Protein AF-0000000076702424 (afdb_homodimer)

pLDDT: mean 82.74, std 15.13, range [22.27, 98.69]

Secondary structure (DSSP, 8-state):
-------TTPEE--HHHHHHHHHHHHHHHSSHHHHHHHHHHHEE--HHHHHHHHHHTT----GGG--HHHHGGGGT--GGGTTTTPEEEE--PPP--HHHHHHHHHHHHHHHHHH--GGG--SHHHHHHHHTHHHHHHHHTTTTSEEEEEEE----SS--S--EEEEEEETTEEEEEEEE----TT-HHHHHHHHHHHHHHHHHHHHHHHHTT-TT--EEEEEE-SSEEEEEEEE-SSSS-EEEEEEB--TTSPPB-EEEPPPPSTTTHHHHHHHHHHHHHHHHHHHHHHHHHHHHHHHHHHHHHHHHTTS--TTHHHHHHHHHHHHHHHHHHHHHHHHHHTT-THHHHHHHHHHHHHHHHHHHS-GGG-----GGGG--HHHHHH-/-------TTPEE--HHHHHHHHHHHHHHHSSHHHHHHHHHHHEE--HHHHHHHHHHTT----GGG--HHHHGGGGT--GGGTTTTPEEEE--PPP--HHHHHHHHHHHHHHHHHH--GGG--SHHHHHHHHTHHHHHHHHTTTTSEEEEEEE----SS--S--EEEEEEETTEEEEEEEE----TT-HHHHHHHHHHHHHHHHHHHHHHHHTT-TT--EEEEEE-SSEEEEEEEE-SSSS-EEEEEEB--TTSPPB-EEEPPPPSTTTHHHHHHHHHHHHHHHHHHHHHHHHHHHHHHHHHHHHHHHHTTS--TTHHHHHHHHHHHHHHHHHHHHHHHHHHTT-THHHHHHHHHHHHHHHHHHHS-GGG-----GGGG--HHHHHH-

Radius of gyration: 27.53 Å; Cα contacts (8 Å, |Δi|>4): 1427; chains: 2; bounding box: 56×78×70 Å

Foldseek 3Di:
DPPQPPLPDAAADADPRVVVQQVVLCVVLVHSLVSVLVCLSRHDYDVVRVQVVCVVVVHHHALLPPALCSQQVLQPHHVVCLCPPFAEDAFFFQAAAPVLLVVLVVLLVVLCVVLNDPVSHPAQVSLVSNCCSLCVSLQCLLFVQKDWDKDFDDCGPRRHFRKIKIFIDHLHATAEIEIEHADDPDDPSSVSSQVSSVSSVQSVSQSVCVVVPQQFHKHKYWYYHSFKIWIWIWTSNHVRIHIHTYWHDDPPDDTHGMQGADDDDDPCPVVNSVSSRRVSRSVSLSVLVNNLSSLVRVLVVQQVVCVVVVHRDPQNVLSVLLNVLSVQLSVLSRVLRVCVVVVHPCSNVSNVVSSVSNVVSLVSHDPVSHHHDDPCVPDDPVVVVPD/DPPQPPLPDAAADADPRVVVQQVVLCVVLVHSLVSVLVCLSRHDDDVVRVQVVQVVVQHHRALLQPALCSCQVLQPHHVVCLCPPFAEDAFFFQAAAPVLLVVLVVLLVVLCVVLNDPVSHPAQVSLVSNCCSLPPSLQCLLFVQKDWDKDFDDCGPVRHFRKIKIFIDHLHATAEIEIEHADDPDDSSSVSSQVSSVSSVQSVSQSNCVVVVQQFHKHKYWYYHSFKIWIWIWTSNHVRIHIHTYWHDDPPDDTHGMQGADDDDDPCPVVNSVSSRRVSRSVSLSVLVNNLSSLVRVLVVQQVVCVVVVHRDPQNVLSVLLNVLSVQLSVLSRVLRVCVVVVHPCSNVSNVVSSVSNVVSLVSHDPVSHHHDDPCVPDDPVVVVPD

Organism: Amanita muscaria (strain Koide BX008) (NCBI:txid946122)

Sequence (774 aa):
MTSKKRRRGTVKITGDKLIAALESAISSQGSAELAILHLFNSYDFHLADLQLLLQAKGLDISFSNIPYRDIAPRVGLDPLLKGNDMQAFDIHRARIPTALFKAIVEDLGIVMNQYGEPRDHKNEEARSRFLAPLFNRTVALFKLTIVNTPESMIYGRITTRGRIKYYFLVFGRLSILVIEVKYKLGDADERLDAIAQVIAECDACDHANDRAGFHSFPIYAVLCDGITFEFFSFNGKTAQPTFSRGVFRLPNAEPIETLAVGIYGSNTNAEFIFSLRPICETLFYFLLLAYRTGIEAYMERSVACGSRDNRPRESTPGWKEAHALACNALTLAVEAGAKAANRDEAANEKTEEALRCLQESLAAIPASHRRDIDLMRSWDEERVEFCMTSKKRRRGTVKITGDKLIAALESAISSQGSAELAILHLFNSYDFHLADLQLLLQAKGLDISFSNIPYRDIAPRVGLDPLLKGNDMQAFDIHRARIPTALFKAIVEDLGIVMNQYGEPRDHKNEEARSRFLAPLFNRTVALFKLTIVNTPESMIYGRITTRGRIKYYFLVFGRLSILVIEVKYKLGDADERLDAIAQVIAECDACDHANDRAGFHSFPIYAVLCDGITFEFFSFNGKTAQPTFSRGVFRLPNAEPIETLAVGIYGSNTNAEFIFSLRPICETLFYFLLLAYRTGIEAYMERSVACGSRDNRPRESTPGWKEAHALACNALTLAVEAGAKAANRDEAANEKTEEALRCLQESLAAIPASHRRDIDLMRSWDEERVEFC

Structure (mmCIF, N/CA/C/O backbone):
data_AF-0000000076702424-model_v1
#
loop_
_entity.id
_entity.type
_entity.pdbx_description
1 polymer 'Uncharacterized protein'
#
loop_
_atom_site.group_PDB
_atom_site.id
_atom_site.type_symbol
_atom_site.label_atom_id
_atom_site.label_alt_id
_atom_site.label_comp_id
_atom_site.label_asym_id
_atom_site.label_entity_id
_atom_site.label_seq_id
_atom_site.pdbx_PDB_ins_code
_atom_site.Cartn_x
_atom_site.Cartn_y
_atom_site.Cartn_z
_atom_site.occupancy
_atom_site.B_iso_or_equiv
_atom_site.auth_seq_id
_atom_site.auth_comp_id
_atom_site.auth_asym_id
_atom_site.auth_atom_id
_atom_site.pdbx_PDB_model_num
ATOM 1 N N . MET A 1 1 ? 4.023 -36.625 -27.828 1 22.27 1 MET A N 1
ATOM 2 C CA . MET A 1 1 ? 5.09 -35.625 -27.812 1 22.27 1 MET A CA 1
ATOM 3 C C . MET A 1 1 ? 4.688 -34.406 -28.609 1 22.27 1 MET A C 1
ATOM 5 O O . MET A 1 1 ? 5.211 -34.156 -29.703 1 22.27 1 MET A O 1
ATOM 9 N N . THR A 1 2 ? 3.404 -34.125 -28.656 1 28.39 2 THR A N 1
ATOM 10 C CA . THR A 1 2 ? 2.805 -33.125 -29.547 1 28.39 2 THR A CA 1
ATOM 11 C C . THR A 1 2 ? 3.453 -31.766 -29.344 1 28.39 2 THR A C 1
ATOM 13 O O . THR A 1 2 ? 3.525 -31.266 -28.234 1 28.39 2 THR A O 1
ATOM 16 N N . SER A 1 3 ? 4.477 -31.469 -30.062 1 32.19 3 SER A N 1
ATOM 17 C CA . SER A 1 3 ? 5.414 -30.359 -30.172 1 32.19 3 SER A CA 1
ATOM 18 C C . SER A 1 3 ? 4.715 -29.031 -29.938 1 32.19 3 SER A C 1
ATOM 20 O O . SER A 1 3 ? 3.639 -28.781 -30.469 1 32.19 3 SER A O 1
ATOM 22 N N . LYS A 1 4 ? 4.66 -28.594 -28.719 1 43.44 4 LYS A N 1
ATOM 23 C CA . LYS A 1 4 ? 4.223 -27.219 -28.484 1 43.44 4 LYS A CA 1
ATOM 24 C C . LYS A 1 4 ? 4.473 -26.344 -29.703 1 43.44 4 LYS A C 1
ATOM 26 O O . LYS A 1 4 ? 5.59 -26.312 -30.234 1 43.44 4 LYS A O 1
ATOM 31 N N . LYS A 1 5 ? 3.576 -26.141 -30.531 1 40.75 5 LYS A N 1
ATOM 32 C CA . LYS A 1 5 ? 3.748 -25.297 -31.703 1 40.75 5 LYS A CA 1
ATOM 33 C C . LYS A 1 5 ? 4.605 -24.078 -31.375 1 40.75 5 LYS A C 1
ATOM 35 O O . LYS A 1 5 ? 4.234 -23.266 -30.516 1 40.75 5 LYS A O 1
ATOM 40 N N . ARG A 1 6 ? 5.852 -24.141 -31.297 1 44.31 6 ARG A N 1
ATOM 41 C CA . ARG A 1 6 ? 6.844 -23.078 -31.344 1 44.31 6 ARG A CA 1
ATOM 42 C C . ARG A 1 6 ? 6.27 -21.828 -32 1 44.31 6 ARG A C 1
ATOM 44 O O . ARG A 1 6 ? 5.82 -21.875 -33.156 1 44.31 6 ARG A O 1
ATOM 51 N N . ARG A 1 7 ? 5.746 -21.047 -31.281 1 44.44 7 ARG A N 1
ATOM 52 C CA . ARG A 1 7 ? 5.613 -19.734 -31.906 1 44.44 7 ARG A CA 1
ATOM 53 C C . ARG A 1 7 ? 6.848 -19.391 -32.75 1 44.44 7 ARG A C 1
ATOM 55 O O . ARG A 1 7 ? 7.598 -18.484 -32.406 1 44.44 7 ARG A O 1
ATOM 62 N N . ARG A 1 8 ? 7.668 -20.297 -33.188 1 44.5 8 ARG A N 1
ATOM 63 C CA . ARG A 1 8 ? 8.922 -20.516 -33.875 1 44.5 8 ARG A CA 1
ATOM 64 C C . ARG A 1 8 ? 8.891 -19.891 -35.281 1 44.5 8 ARG A C 1
ATOM 66 O O . ARG A 1 8 ? 9.898 -19.891 -35.969 1 44.5 8 ARG A O 1
ATOM 73 N N . GLY A 1 9 ? 8.242 -18.844 -35.312 1 49.28 9 GLY A N 1
ATOM 74 C CA . GLY A 1 9 ? 8.328 -18.234 -36.625 1 49.28 9 GLY A CA 1
ATOM 75 C C . GLY A 1 9 ? 7.926 -16.766 -36.625 1 49.28 9 GLY A C 1
ATOM 76 O O . GLY A 1 9 ? 7.625 -16.188 -37.656 1 49.28 9 GLY A O 1
ATOM 77 N N . THR A 1 10 ? 7.871 -16.375 -35.344 1 59.66 10 THR A N 1
ATOM 78 C CA . THR A 1 10 ? 7.426 -14.992 -35.375 1 59.66 10 THR A CA 1
ATOM 79 C C . THR A 1 10 ? 8.594 -14.062 -35.688 1 59.66 10 THR A C 1
ATOM 81 O O . THR A 1 10 ? 9.719 -14.289 -35.25 1 59.66 10 THR A O 1
ATOM 84 N N . VAL A 1 11 ? 8.445 -13.281 -36.719 1 69 11 VAL A N 1
ATOM 85 C CA . VAL A 1 11 ? 9.406 -12.273 -37.125 1 69 11 VAL A CA 1
ATOM 86 C C . VAL A 1 11 ? 9.578 -11.227 -36.031 1 69 11 VAL A C 1
ATOM 88 O O . VAL A 1 11 ? 8.594 -10.734 -35.469 1 69 11 VAL A O 1
ATOM 91 N N . LYS A 1 12 ? 10.812 -11.102 -35.594 1 75.25 12 LYS A N 1
ATOM 92 C CA . LYS A 1 12 ? 11.125 -10.047 -34.625 1 75.25 12 LYS A CA 1
ATOM 93 C C . LYS A 1 12 ? 10.844 -8.664 -35.219 1 75.25 12 LYS A C 1
ATOM 95 O O . LYS A 1 12 ? 11.242 -8.375 -36.344 1 75.25 12 LYS A O 1
ATOM 100 N N . ILE A 1 13 ? 10.055 -7.836 -34.562 1 74.69 13 ILE A N 1
ATOM 101 C CA . ILE A 1 13 ? 9.789 -6.473 -35 1 74.69 13 ILE A CA 1
ATOM 102 C C . ILE A 1 13 ? 10.078 -5.492 -33.875 1 74.69 13 ILE A C 1
ATOM 104 O O . ILE A 1 13 ? 9.906 -5.824 -32.688 1 74.69 13 ILE A O 1
ATOM 108 N N . THR A 1 14 ? 10.766 -4.441 -34.094 1 74.94 14 THR A N 1
ATOM 109 C CA . THR A 1 14 ? 11.062 -3.393 -33.125 1 74.94 14 THR A CA 1
ATOM 110 C C . THR A 1 14 ? 10.789 -2.014 -33.719 1 74.94 14 THR A C 1
ATOM 112 O O . THR A 1 14 ? 10.547 -1.887 -34.938 1 74.94 14 THR A O 1
ATOM 115 N N . GLY A 1 15 ? 10.75 -1.035 -32.844 1 67.81 15 GLY A N 1
ATOM 116 C CA . GLY A 1 15 ? 10.664 0.352 -33.25 1 67.81 15 GLY A CA 1
ATOM 117 C C . GLY A 1 15 ? 9.438 0.639 -34.125 1 67.81 15 GLY A C 1
ATOM 118 O O . GLY A 1 15 ? 8.312 0.303 -33.719 1 67.81 15 GLY A O 1
ATOM 119 N N . ASP A 1 16 ? 9.758 1.252 -35.25 1 67.62 16 ASP A N 1
ATOM 120 C CA . ASP A 1 16 ? 8.711 1.729 -36.156 1 67.62 16 ASP A CA 1
ATOM 121 C C . ASP A 1 16 ? 7.914 0.563 -36.75 1 67.62 16 ASP A C 1
ATOM 123 O O . ASP A 1 16 ? 6.707 0.675 -36.969 1 67.62 16 ASP A O 1
ATOM 127 N N . LYS A 1 17 ? 8.57 -0.491 -36.938 1 76.19 17 LYS A N 1
ATOM 128 C CA . LYS A 1 17 ? 7.887 -1.665 -37.469 1 76.19 17 LYS A CA 1
ATOM 129 C C . LYS A 1 17 ? 6.863 -2.199 -36.5 1 76.19 17 LYS A C 1
ATOM 131 O O . LYS A 1 17 ? 5.789 -2.662 -36.875 1 76.19 17 LYS A O 1
ATOM 136 N N . LEU A 1 18 ? 7.215 -2.135 -35.312 1 77.19 18 LEU A N 1
ATOM 137 C CA . LEU A 1 18 ? 6.312 -2.588 -34.25 1 77.19 18 LEU A CA 1
ATOM 138 C C . LEU A 1 18 ? 5.078 -1.697 -34.156 1 77.19 18 LEU A C 1
ATOM 140 O O . LEU A 1 18 ? 3.957 -2.193 -34.031 1 77.19 18 LEU A O 1
ATOM 144 N N . ILE A 1 19 ? 5.352 -0.45 -34.344 1 72.25 19 ILE A N 1
ATOM 145 C CA . ILE A 1 19 ? 4.242 0.494 -34.312 1 72.25 19 ILE A CA 1
ATOM 146 C C . ILE A 1 19 ? 3.336 0.25 -35.531 1 72.25 19 ILE A C 1
ATOM 148 O O . ILE A 1 19 ? 2.109 0.253 -35.406 1 72.25 19 ILE A O 1
ATOM 152 N N . ALA A 1 20 ? 4.004 0.088 -36.594 1 74.94 20 ALA A N 1
ATOM 153 C CA . ALA A 1 20 ? 3.242 -0.184 -37.812 1 74.94 20 ALA A CA 1
ATOM 154 C C . ALA A 1 20 ? 2.424 -1.465 -37.688 1 74.94 20 ALA A C 1
ATOM 156 O O . ALA A 1 20 ? 1.265 -1.517 -38.094 1 74.94 20 ALA A O 1
ATOM 157 N N . ALA A 1 21 ? 3.059 -2.418 -37.125 1 76.12 21 ALA A N 1
ATOM 158 C CA . ALA A 1 21 ? 2.363 -3.684 -36.906 1 76.12 21 ALA A CA 1
ATOM 159 C C . ALA A 1 21 ? 1.187 -3.51 -35.938 1 76.12 21 ALA A C 1
ATOM 161 O O . ALA A 1 21 ? 0.118 -4.09 -36.156 1 76.12 21 ALA A O 1
ATOM 162 N N . LEU A 1 22 ? 1.436 -2.768 -35.031 1 73.75 22 LEU A N 1
ATOM 163 C CA . LEU A 1 22 ? 0.371 -2.506 -34.062 1 73.75 22 LEU A CA 1
ATOM 164 C C . LEU A 1 22 ? -0.79 -1.77 -34.719 1 73.75 22 LEU A C 1
ATOM 166 O O . LEU A 1 22 ? -1.952 -2.133 -34.531 1 73.75 22 LEU A O 1
ATOM 170 N N . GLU A 1 23 ? -0.415 -0.704 -35.375 1 69.38 23 GLU A N 1
ATOM 171 C CA . GLU A 1 23 ? -1.442 0.073 -36.062 1 69.38 23 GLU A CA 1
ATOM 172 C C . GLU A 1 23 ? -2.244 -0.801 -37.031 1 69.38 23 GLU A C 1
ATOM 174 O O . GLU A 1 23 ? -3.471 -0.696 -37.094 1 69.38 23 GLU A O 1
ATOM 179 N N . SER A 1 24 ? -1.52 -1.571 -37.688 1 71.81 24 SER A N 1
ATOM 180 C CA . SER A 1 24 ? -2.184 -2.502 -38.594 1 71.81 24 SER A CA 1
ATOM 181 C C . SER A 1 24 ? -3.09 -3.465 -37.812 1 71.81 24 SER A C 1
ATOM 183 O O . SER A 1 24 ? -4.211 -3.744 -38.25 1 71.81 24 SER A O 1
ATOM 185 N N . ALA A 1 25 ? -2.576 -3.945 -36.75 1 70.25 25 ALA A N 1
ATOM 186 C CA . ALA A 1 25 ? -3.322 -4.91 -35.938 1 70.25 25 ALA A CA 1
ATOM 187 C C . ALA A 1 25 ? -4.562 -4.266 -35.312 1 70.25 25 ALA A C 1
ATOM 189 O O . ALA A 1 25 ? -5.613 -4.898 -35.219 1 70.25 25 ALA A O 1
ATOM 190 N N . ILE A 1 26 ? -4.367 -3.086 -34.938 1 65.5 26 ILE A N 1
ATOM 191 C CA . ILE A 1 26 ? -5.496 -2.371 -34.344 1 65.5 26 ILE A CA 1
ATOM 192 C C . ILE A 1 26 ? -6.617 -2.24 -35.375 1 65.5 26 ILE A C 1
ATOM 194 O O . ILE A 1 26 ? -7.789 -2.426 -35.031 1 65.5 26 ILE A O 1
ATOM 198 N N . SER A 1 27 ? -6.277 -1.868 -36.531 1 64.62 27 SER A N 1
ATOM 199 C CA . SER A 1 27 ? -7.25 -1.716 -37.594 1 64.62 27 SER A CA 1
ATOM 200 C C . SER A 1 27 ? -7.973 -3.029 -37.875 1 64.62 27 SER A C 1
ATOM 202 O O . SER A 1 27 ? -9.156 -3.031 -38.219 1 64.62 27 SER A O 1
ATOM 204 N N . SER A 1 28 ? -7.285 -4.059 -37.625 1 63.22 28 SER A N 1
ATOM 205 C CA . SER A 1 28 ? -7.855 -5.359 -37.969 1 63.22 28 SER A CA 1
ATOM 206 C C . SER A 1 28 ? -8.594 -5.965 -36.781 1 63.22 28 SER A C 1
ATOM 208 O O . SER A 1 28 ? -9.57 -6.695 -36.969 1 63.22 28 SER A O 1
ATOM 210 N N . GLN A 1 29 ? -8.07 -5.75 -35.625 1 62.06 29 GLN A N 1
ATOM 211 C CA . GLN A 1 29 ? -8.578 -6.48 -34.469 1 62.06 29 GLN A CA 1
ATOM 212 C C . GLN A 1 29 ? -9.609 -5.656 -33.688 1 62.06 29 GLN A C 1
ATOM 214 O O . GLN A 1 29 ? -10.32 -6.184 -32.844 1 62.06 29 GLN A O 1
ATOM 219 N N . GLY A 1 30 ? -9.82 -4.434 -34.094 1 54.75 30 GLY A N 1
ATOM 220 C CA . GLY A 1 30 ? -10.859 -3.594 -33.531 1 54.75 30 GLY A CA 1
ATOM 221 C C . GLY A 1 30 ? -10.438 -2.912 -32.25 1 54.75 30 GLY A C 1
ATOM 222 O O . GLY A 1 30 ? -11.086 -1.956 -31.812 1 54.75 30 GLY A O 1
ATOM 223 N N . SER A 1 31 ? -9.617 -3.627 -31.484 1 60.53 31 SER A N 1
ATOM 224 C CA . SER A 1 31 ? -9.148 -2.936 -30.281 1 60.53 31 SER A CA 1
ATOM 225 C C . SER A 1 31 ? -7.637 -3.053 -30.125 1 60.53 31 SER A C 1
ATOM 227 O O . SER A 1 31 ? -7.031 -4.012 -30.609 1 60.53 31 SER A O 1
ATOM 229 N N . ALA A 1 32 ? -7.047 -2.008 -29.516 1 63.25 32 ALA A N 1
ATOM 230 C CA . ALA A 1 32 ? -5.602 -1.966 -29.312 1 63.25 32 ALA A CA 1
ATOM 231 C C . ALA A 1 32 ? -5.133 -3.152 -28.484 1 63.25 32 ALA A C 1
ATOM 233 O O . ALA A 1 32 ? -4.074 -3.73 -28.75 1 63.25 32 ALA A O 1
ATOM 234 N N . GLU A 1 33 ? -5.957 -3.529 -27.656 1 64.75 33 GLU A N 1
ATOM 235 C CA . GLU A 1 33 ? -5.605 -4.613 -26.75 1 64.75 33 GLU A CA 1
ATOM 236 C C . GLU A 1 33 ? -5.547 -5.953 -27.484 1 64.75 33 GLU A C 1
ATOM 238 O O . GLU A 1 33 ? -4.586 -6.707 -27.328 1 64.75 33 GLU A O 1
ATOM 243 N N . LEU A 1 34 ? -6.488 -6.145 -28.281 1 66.31 34 LEU A N 1
ATOM 244 C CA . LEU A 1 34 ? -6.52 -7.367 -29.078 1 66.31 34 LEU A CA 1
ATOM 245 C C . LEU A 1 34 ? -5.398 -7.375 -30.109 1 66.31 34 LEU A C 1
ATOM 247 O O . LEU A 1 34 ? -4.812 -8.422 -30.391 1 66.31 34 LEU A O 1
ATOM 251 N N . ALA A 1 35 ? -5.18 -6.191 -30.5 1 68.12 35 ALA A N 1
ATOM 252 C CA . ALA A 1 35 ? -4.086 -6.07 -31.469 1 68.12 35 ALA A CA 1
ATOM 253 C C . ALA A 1 35 ? -2.758 -6.484 -30.844 1 68.12 35 ALA A C 1
ATOM 255 O O . ALA A 1 35 ? -1.963 -7.188 -31.469 1 68.12 35 ALA A O 1
ATOM 256 N N . ILE A 1 36 ? -2.639 -6.125 -29.625 1 69.81 36 ILE A N 1
ATOM 257 C CA . ILE A 1 36 ? -1.396 -6.449 -28.938 1 69.81 36 ILE A CA 1
ATOM 258 C C . ILE A 1 36 ? -1.302 -7.957 -28.719 1 69.81 36 ILE A C 1
ATOM 260 O O . ILE A 1 36 ? -0.248 -8.555 -28.938 1 69.81 36 ILE A O 1
ATOM 264 N N . LEU A 1 37 ? -2.334 -8.531 -28.406 1 69.56 37 LEU A N 1
ATOM 265 C CA . LEU A 1 37 ? -2.363 -9.969 -28.203 1 69.56 37 LEU A CA 1
ATOM 266 C C . LEU A 1 37 ? -2.102 -10.719 -29.516 1 69.56 37 LEU A C 1
ATOM 268 O O . LEU A 1 37 ? -1.396 -11.727 -29.516 1 69.56 37 LEU A O 1
ATOM 272 N N . HIS A 1 38 ? -2.662 -10.148 -30.5 1 70.12 38 HIS A N 1
ATOM 273 C CA . HIS A 1 38 ? -2.412 -10.703 -31.828 1 70.12 38 HIS A CA 1
ATOM 274 C C . HIS A 1 38 ? -0.938 -10.594 -32.219 1 70.12 38 HIS A C 1
ATOM 276 O O . HIS A 1 38 ? -0.364 -11.531 -32.781 1 70.12 38 HIS A O 1
ATOM 282 N N . LEU A 1 39 ? -0.424 -9.508 -31.859 1 72.56 39 LEU A N 1
ATOM 283 C CA . LEU A 1 39 ? 0.982 -9.281 -32.188 1 72.56 39 LEU A CA 1
ATOM 284 C C . LEU A 1 39 ? 1.87 -10.281 -31.453 1 72.56 39 LEU A C 1
ATOM 286 O O . LEU A 1 39 ? 2.875 -10.742 -32 1 72.56 39 LEU A O 1
ATOM 290 N N . PHE A 1 40 ? 1.411 -10.625 -30.312 1 68.75 40 PHE A N 1
ATOM 291 C CA . PHE A 1 40 ? 2.189 -11.602 -29.547 1 68.75 40 PHE A CA 1
ATOM 292 C C . PHE A 1 40 ? 2.262 -12.93 -30.297 1 68.75 40 PHE A C 1
ATOM 294 O O . PHE A 1 40 ? 3.271 -13.633 -30.219 1 68.75 40 PHE A O 1
ATOM 301 N N . ASN A 1 41 ? 1.266 -13.172 -30.969 1 67.75 41 ASN A N 1
ATOM 302 C CA . ASN A 1 41 ? 1.188 -14.445 -31.672 1 67.75 41 ASN A CA 1
ATOM 303 C C . ASN A 1 41 ? 1.916 -14.398 -33 1 67.75 41 ASN A C 1
ATOM 305 O O . ASN A 1 41 ? 2.32 -15.43 -33.531 1 67.75 41 ASN A O 1
ATOM 309 N N . SER A 1 42 ? 2.033 -13.156 -33.469 1 70.62 42 SER A N 1
ATOM 310 C CA . SER A 1 42 ? 2.529 -13.023 -34.844 1 70.62 42 SER A CA 1
ATOM 311 C C . SER A 1 42 ? 3.994 -12.594 -34.844 1 70.62 42 SER A C 1
ATOM 313 O O . SER A 1 42 ? 4.711 -12.867 -35.812 1 70.62 42 SER A O 1
ATOM 315 N N . TYR A 1 43 ? 4.297 -11.812 -33.812 1 69.62 43 TYR A N 1
ATOM 316 C CA . TYR A 1 43 ? 5.625 -11.203 -33.812 1 69.62 43 TYR A CA 1
ATOM 317 C C . TYR A 1 43 ? 6.348 -11.445 -32.5 1 69.62 43 TYR A C 1
ATOM 319 O O . TYR A 1 43 ? 5.715 -11.734 -31.484 1 69.62 43 TYR A O 1
ATOM 327 N N . ASP A 1 44 ? 7.602 -11.336 -32.719 1 67.81 44 ASP A N 1
ATOM 328 C CA . ASP A 1 4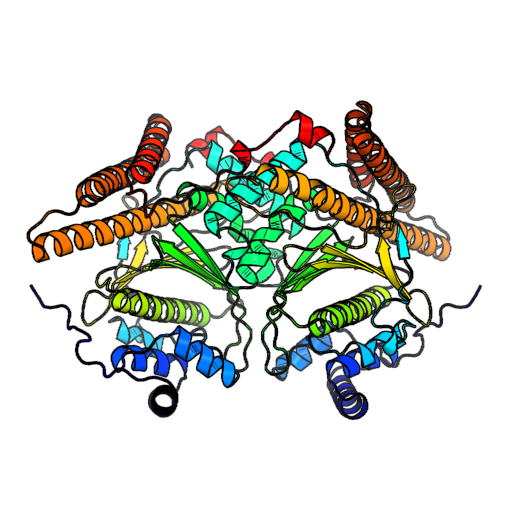4 ? 8.469 -11.352 -31.531 1 67.81 44 ASP A CA 1
ATOM 329 C C . ASP A 1 44 ? 8.883 -9.93 -31.141 1 67.81 44 ASP A C 1
ATOM 331 O O . ASP A 1 44 ? 9.539 -9.234 -31.922 1 67.81 44 ASP A O 1
ATOM 335 N N . PHE A 1 45 ? 8.227 -9.398 -30.125 1 64.5 45 PHE A N 1
ATOM 336 C CA . PHE A 1 45 ? 8.594 -8.078 -29.625 1 64.5 45 PHE A CA 1
ATOM 337 C C . PHE A 1 45 ? 8.508 -8.031 -28.109 1 64.5 45 PHE A C 1
ATOM 339 O O . PHE A 1 45 ? 7.883 -8.891 -27.484 1 64.5 45 PHE A O 1
ATOM 346 N N . HIS A 1 46 ? 9.242 -7.125 -27.469 1 62.19 46 HIS A N 1
ATOM 347 C CA . HIS A 1 46 ? 9.188 -6.902 -26.031 1 62.19 46 HIS A CA 1
ATOM 348 C C . HIS A 1 46 ? 8.031 -5.977 -25.656 1 62.19 46 HIS A C 1
ATOM 350 O O . HIS A 1 46 ? 7.918 -4.875 -26.203 1 62.19 46 HIS A O 1
ATOM 356 N N . LEU A 1 47 ? 7.172 -6.543 -24.766 1 64.56 47 LEU A N 1
ATOM 357 C CA . LEU A 1 47 ? 6.023 -5.754 -24.328 1 64.56 47 LEU A CA 1
ATOM 358 C C . LEU A 1 47 ? 6.465 -4.398 -23.781 1 64.56 47 LEU A C 1
ATOM 360 O O . LEU A 1 47 ? 5.797 -3.389 -24.016 1 64.56 47 LEU A O 1
ATOM 364 N N . ALA A 1 48 ? 7.551 -4.453 -23.062 1 61.06 48 ALA A N 1
ATOM 365 C CA . ALA A 1 48 ? 8.07 -3.205 -22.516 1 61.06 48 ALA A CA 1
ATOM 366 C C . ALA A 1 48 ? 8.344 -2.191 -23.625 1 61.06 48 ALA A C 1
ATOM 368 O O . ALA A 1 48 ? 8.086 -0.997 -23.469 1 61.06 48 ALA A O 1
ATOM 369 N N . ASP A 1 49 ? 8.828 -2.721 -24.75 1 62.97 49 ASP A N 1
ATOM 370 C CA . ASP A 1 49 ? 9.094 -1.852 -25.891 1 62.97 49 ASP A CA 1
ATOM 371 C C . ASP A 1 49 ? 7.805 -1.237 -26.422 1 62.97 49 ASP A C 1
ATOM 373 O O . ASP A 1 49 ? 7.762 -0.049 -26.75 1 62.97 49 ASP A O 1
ATOM 377 N N . LEU A 1 50 ? 6.922 -2.104 -26.438 1 65.31 50 LEU A N 1
ATOM 378 C CA . LEU A 1 50 ? 5.633 -1.61 -26.906 1 65.31 50 LEU A CA 1
ATOM 379 C C . LEU A 1 50 ? 5.059 -0.58 -25.938 1 65.31 50 LEU A C 1
ATOM 381 O O . LEU A 1 50 ? 4.539 0.453 -26.359 1 65.31 50 LEU A O 1
ATOM 385 N N . GLN A 1 51 ? 5.105 -0.929 -24.703 1 63.44 51 GLN A N 1
ATOM 386 C CA . GLN A 1 51 ? 4.605 -0.006 -23.688 1 63.44 51 GLN A CA 1
ATOM 387 C C . GLN A 1 51 ? 5.289 1.354 -23.797 1 63.44 51 GLN A C 1
ATOM 389 O O . GLN A 1 51 ? 4.633 2.393 -23.719 1 63.44 51 GLN A O 1
ATOM 394 N N . LEU A 1 52 ? 6.523 1.254 -23.938 1 59.56 52 LEU A N 1
ATOM 395 C CA . LEU A 1 52 ? 7.293 2.484 -24.094 1 59.56 52 LEU A CA 1
ATOM 396 C C . LEU A 1 52 ? 6.855 3.248 -25.344 1 59.56 52 LEU A C 1
ATOM 398 O O . LEU A 1 52 ? 6.719 4.473 -25.297 1 59.56 52 LEU A O 1
ATOM 402 N N . LEU A 1 53 ? 6.711 2.539 -26.375 1 60.66 53 LEU A N 1
ATOM 403 C CA . LEU A 1 53 ? 6.312 3.152 -27.641 1 60.66 53 LEU A CA 1
ATOM 404 C C . LEU A 1 53 ? 4.918 3.764 -27.531 1 60.66 53 LEU A C 1
ATOM 406 O O . LEU A 1 53 ? 4.668 4.852 -28.047 1 60.66 53 LEU A O 1
ATOM 410 N N . LEU A 1 54 ? 4.164 3.014 -26.875 1 62.19 54 LEU A N 1
ATOM 411 C CA . LEU A 1 54 ? 2.799 3.496 -26.703 1 62.19 54 LEU A CA 1
ATOM 412 C C . LEU A 1 54 ? 2.76 4.68 -25.734 1 62.19 54 LEU A C 1
ATOM 414 O O . LEU A 1 54 ? 2.021 5.641 -25.953 1 62.19 54 LEU A O 1
ATOM 418 N N . GLN A 1 55 ? 3.529 4.469 -24.75 1 57.38 55 GLN A N 1
ATOM 419 C CA . GLN A 1 55 ? 3.641 5.574 -23.797 1 57.38 55 GLN A CA 1
ATOM 420 C C . GLN A 1 55 ? 4.117 6.844 -24.484 1 57.38 55 GLN A C 1
ATOM 422 O O . GLN A 1 55 ? 3.631 7.938 -24.203 1 57.38 55 GLN A O 1
ATOM 427 N N . ALA A 1 56 ? 5.043 6.668 -25.344 1 54.59 56 ALA A N 1
ATOM 428 C CA . ALA A 1 56 ? 5.57 7.793 -26.109 1 54.59 56 ALA A CA 1
ATOM 429 C C . ALA A 1 56 ? 4.469 8.461 -26.938 1 54.59 56 ALA A C 1
ATOM 431 O O . ALA A 1 56 ? 4.531 9.664 -27.203 1 54.59 56 ALA A O 1
ATOM 432 N N . LYS A 1 57 ? 3.527 7.648 -27.234 1 49.66 57 LYS A N 1
ATOM 433 C CA . LYS A 1 57 ? 2.414 8.18 -28.016 1 49.66 57 LYS A CA 1
ATOM 434 C C . LYS A 1 57 ? 1.229 8.531 -27.109 1 49.66 57 LYS A C 1
ATOM 436 O O . LYS A 1 57 ? 0.123 8.766 -27.609 1 49.66 57 LYS A O 1
ATOM 441 N N . GLY A 1 58 ? 1.551 8.391 -25.906 1 47.31 58 GLY A N 1
ATOM 442 C CA . GLY A 1 58 ? 0.521 8.727 -24.922 1 47.31 58 GLY A CA 1
ATOM 443 C C . GLY A 1 58 ? -0.501 7.625 -24.734 1 47.31 58 GLY A C 1
ATOM 444 O O . GLY A 1 58 ? -1.623 7.879 -24.297 1 47.31 58 GLY A O 1
ATOM 445 N N . LEU A 1 59 ? -0.084 6.465 -25.312 1 49.94 59 LEU A N 1
ATOM 446 C CA . LEU A 1 59 ? -0.996 5.332 -25.203 1 49.94 59 LEU A CA 1
ATOM 447 C C . LEU A 1 59 ? -0.528 4.355 -24.125 1 49.94 59 LEU A C 1
ATOM 449 O O . LEU A 1 59 ? 0.668 4.266 -23.844 1 49.94 59 LEU A O 1
ATOM 453 N N . ASP A 1 60 ? -1.352 3.922 -23.266 1 51.25 60 ASP A N 1
ATOM 454 C CA . ASP A 1 60 ? -1.018 2.881 -22.297 1 51.25 60 ASP A CA 1
ATOM 455 C C . ASP A 1 60 ? -1.771 1.587 -22.594 1 51.25 60 ASP A C 1
ATOM 457 O O . ASP A 1 60 ? -2.867 1.618 -23.156 1 51.25 60 ASP A O 1
ATOM 461 N N . ILE A 1 61 ? -0.984 0.515 -22.516 1 56.12 61 ILE A N 1
ATOM 462 C CA . ILE A 1 61 ? -1.593 -0.783 -22.781 1 56.12 61 ILE A CA 1
ATOM 463 C C . ILE A 1 61 ? -2.365 -1.256 -21.547 1 56.12 61 ILE A C 1
ATOM 465 O O . ILE A 1 61 ? -1.795 -1.389 -20.469 1 56.12 61 ILE A O 1
ATOM 469 N N . SER A 1 62 ? -3.701 -1.025 -21.547 1 58.69 62 SER A N 1
ATOM 470 C CA . SER A 1 62 ? -4.535 -1.685 -20.547 1 58.69 62 SER A CA 1
ATOM 471 C C . SER A 1 62 ? -5.531 -2.637 -21.188 1 58.69 62 SER A C 1
ATOM 473 O O . SER A 1 62 ? -6.195 -2.275 -22.172 1 58.69 62 SER A O 1
ATOM 475 N N . PHE A 1 63 ? -5.504 -3.881 -20.703 1 61.12 63 PHE A N 1
ATOM 476 C CA . PHE A 1 63 ? -6.398 -4.863 -21.312 1 61.12 63 PHE A CA 1
ATOM 477 C C . PHE A 1 63 ? -7.77 -4.824 -20.641 1 61.12 63 PHE A C 1
ATOM 479 O O . PHE A 1 63 ? -8.508 -5.812 -20.672 1 61.12 63 PHE A O 1
ATOM 486 N N . SER A 1 64 ? -7.984 -3.689 -19.984 1 64.06 64 SER A N 1
ATOM 487 C CA . SER A 1 64 ? -9.211 -3.627 -19.203 1 64.06 64 SER A CA 1
ATOM 488 C C . SER A 1 64 ? -10.438 -3.496 -20.109 1 64.06 64 SER A C 1
ATOM 490 O O . SER A 1 64 ? -11.562 -3.746 -19.672 1 64.06 64 SER A O 1
ATOM 492 N N . ASN A 1 65 ? -10.219 -3.275 -21.359 1 66.31 65 ASN A N 1
ATOM 493 C CA . ASN A 1 65 ? -11.375 -3.016 -22.203 1 66.31 65 ASN A CA 1
ATOM 494 C C . ASN A 1 65 ? -11.617 -4.152 -23.203 1 66.31 65 ASN A C 1
ATOM 496 O O . ASN A 1 65 ? -12.398 -4.008 -24.141 1 66.31 65 ASN A O 1
ATOM 500 N N . ILE A 1 66 ? -11.07 -5.219 -22.953 1 73.69 66 ILE A N 1
ATOM 501 C CA . ILE A 1 66 ? -11.281 -6.352 -23.844 1 73.69 66 ILE A CA 1
ATOM 502 C C . ILE A 1 66 ? -12.578 -7.07 -23.469 1 73.69 66 ILE A C 1
ATOM 504 O O . ILE A 1 66 ? -12.742 -7.504 -22.328 1 73.69 66 ILE A O 1
ATOM 508 N N . PRO A 1 67 ? -13.414 -7.098 -24.438 1 77.81 67 PRO A N 1
ATOM 509 C CA . PRO A 1 67 ? -14.648 -7.84 -24.125 1 77.81 67 PRO A CA 1
ATOM 510 C C . PRO A 1 67 ? -14.414 -9.344 -24.031 1 77.81 67 PRO A C 1
ATOM 512 O O . PRO A 1 67 ? -13.586 -9.898 -24.75 1 77.81 67 PRO A O 1
ATOM 515 N N . TYR A 1 68 ? -15.234 -9.953 -23.281 1 86.12 68 TYR A N 1
ATOM 516 C CA . TYR A 1 68 ? -15.125 -11.391 -23.078 1 86.12 68 TYR A CA 1
ATOM 517 C C . TYR A 1 68 ? -15.359 -12.141 -24.375 1 86.12 68 TYR A C 1
ATOM 519 O O . TYR A 1 68 ? -14.664 -13.117 -24.672 1 86.12 68 TYR A O 1
ATOM 527 N N . ARG A 1 69 ? -16.219 -11.68 -25.219 1 85.38 69 ARG A N 1
ATOM 528 C CA . ARG A 1 69 ? -16.578 -12.344 -26.469 1 85.38 69 ARG A CA 1
ATOM 529 C C . ARG A 1 69 ? -15.375 -12.438 -27.406 1 85.38 69 ARG A C 1
ATOM 531 O O . ARG A 1 69 ? -15.266 -13.383 -28.188 1 85.38 69 ARG A O 1
ATOM 538 N N . ASP A 1 70 ? -14.461 -11.555 -27.266 1 82.12 70 ASP A N 1
ATOM 539 C CA . ASP A 1 70 ? -13.344 -11.477 -28.203 1 82.12 70 ASP A CA 1
ATOM 540 C C . ASP A 1 70 ? -12.164 -12.32 -27.734 1 82.12 70 ASP A C 1
ATOM 542 O O . ASP A 1 70 ? -11.359 -12.781 -28.547 1 82.12 70 ASP A O 1
ATOM 546 N N . ILE A 1 71 ? -12.148 -12.539 -26.422 1 87.38 71 ILE A N 1
ATOM 547 C CA . ILE A 1 71 ? -10.938 -13.172 -25.922 1 87.38 71 ILE A CA 1
ATOM 548 C C . ILE A 1 71 ? -11.227 -14.625 -25.562 1 87.38 71 ILE A C 1
ATOM 550 O O . ILE A 1 71 ? -10.328 -15.461 -25.531 1 87.38 71 ILE A O 1
ATOM 554 N N . ALA A 1 72 ? -12.406 -14.953 -25.266 1 89.62 72 ALA A N 1
ATOM 555 C CA . ALA A 1 72 ? -12.797 -16.281 -24.797 1 89.62 72 ALA A CA 1
ATOM 556 C C . ALA A 1 72 ? -12.352 -17.359 -25.781 1 89.62 72 ALA A C 1
ATOM 558 O O . ALA A 1 72 ? -11.758 -18.359 -25.391 1 89.62 72 ALA A O 1
ATOM 559 N N . PRO A 1 73 ? -12.477 -17.141 -27.078 1 87 73 PRO A N 1
ATOM 560 C CA . PRO A 1 73 ? -12.094 -18.203 -28.031 1 87 73 PRO A CA 1
ATOM 561 C C . PRO A 1 73 ? -10.594 -18.453 -28.047 1 87 73 PRO A C 1
ATOM 563 O O . PRO A 1 73 ? -10.156 -19.562 -28.391 1 87 73 PRO A O 1
ATOM 566 N N . ARG A 1 74 ? -9.875 -17.5 -27.688 1 84 74 ARG A N 1
ATOM 567 C CA . ARG A 1 74 ? -8.422 -17.625 -27.703 1 84 74 ARG A CA 1
ATOM 568 C C . ARG A 1 74 ? -7.961 -18.703 -26.719 1 84 74 ARG A C 1
ATOM 570 O O . ARG A 1 74 ? -6.891 -19.297 -26.906 1 84 74 ARG A O 1
ATOM 577 N N . VAL A 1 75 ? -8.797 -18.922 -25.75 1 90.88 75 VAL A N 1
ATOM 578 C CA . VAL A 1 75 ? -8.406 -19.906 -24.75 1 90.88 75 VAL A CA 1
ATOM 579 C C . VAL A 1 75 ? -9.352 -21.109 -24.812 1 90.88 75 VAL A C 1
ATOM 581 O O . VAL A 1 75 ? -9.523 -21.828 -23.828 1 90.88 75 VAL A O 1
ATOM 584 N N . GLY A 1 76 ? -10.023 -21.188 -25.938 1 90.44 76 GLY A N 1
ATOM 585 C CA . GLY A 1 76 ? -10.852 -22.359 -26.203 1 90.44 76 GLY A CA 1
ATOM 586 C C . GLY A 1 76 ? -12.211 -22.297 -25.531 1 90.44 76 GLY A C 1
ATOM 587 O O . GLY A 1 76 ? -12.875 -23.312 -25.344 1 90.44 76 GLY A O 1
ATOM 588 N N . LEU A 1 77 ? -12.633 -21.141 -25.109 1 93.81 77 LEU A N 1
ATOM 589 C CA . LEU A 1 77 ? -13.93 -20.984 -24.453 1 93.81 77 LEU A CA 1
ATOM 590 C C . LEU A 1 77 ? -14.969 -20.422 -25.406 1 93.81 77 LEU A C 1
ATOM 592 O O . LEU A 1 77 ? -14.625 -19.672 -26.328 1 93.81 77 LEU A O 1
ATOM 596 N N . ASP A 1 78 ? -16.203 -20.828 -25.188 1 93.56 78 ASP A N 1
ATOM 597 C CA . ASP A 1 78 ? -17.328 -20.297 -25.938 1 93.56 78 ASP A CA 1
ATOM 598 C C . ASP A 1 78 ? -17.906 -19.047 -25.266 1 93.56 78 ASP A C 1
ATOM 600 O O . ASP A 1 78 ? -18.469 -19.125 -24.172 1 93.56 78 ASP A O 1
ATOM 604 N N . PRO A 1 79 ? -17.844 -17.938 -25.969 1 90.12 79 PRO A N 1
ATOM 605 C CA . PRO A 1 79 ? -18.328 -16.703 -25.344 1 90.12 79 PRO A CA 1
ATOM 606 C C . PRO A 1 79 ? -19.797 -16.781 -24.938 1 90.12 79 PRO A C 1
ATOM 608 O O . PRO A 1 79 ? -20.219 -16.109 -24 1 90.12 79 PRO A O 1
ATOM 611 N N . LEU A 1 80 ? -20.562 -17.547 -25.578 1 91.62 80 LEU A N 1
ATOM 612 C CA . LEU A 1 80 ? -22 -17.641 -25.328 1 91.62 80 LEU A CA 1
ATOM 613 C C . LEU A 1 80 ? -22.281 -18.344 -24 1 91.62 80 LEU A C 1
ATOM 615 O O . LEU A 1 80 ? -23.344 -18.172 -23.406 1 91.62 80 LEU A O 1
ATOM 619 N N . LEU A 1 81 ? -21.359 -19.062 -23.531 1 93 81 LEU A N 1
ATOM 620 C CA . LEU A 1 81 ? -21.547 -19.812 -22.297 1 93 81 LEU A CA 1
ATOM 621 C C . LEU A 1 81 ? -21.094 -19.016 -21.094 1 93 81 LEU A C 1
ATOM 623 O O . LEU A 1 81 ? -21.188 -19.484 -19.953 1 93 81 LEU A O 1
ATOM 627 N N . LYS A 1 82 ? -20.609 -17.859 -21.25 1 90.5 82 LYS A N 1
ATOM 628 C CA . LYS A 1 82 ? -20.312 -16.859 -20.234 1 90.5 82 LYS A CA 1
ATOM 629 C C . LYS A 1 82 ? -19.453 -17.438 -19.109 1 90.5 82 LYS A C 1
ATOM 631 O O . LYS A 1 82 ? -19.734 -17.203 -17.938 1 90.5 82 LYS A O 1
ATOM 636 N N . GLY A 1 83 ? -18.578 -18.344 -19.531 1 89.06 83 GLY A N 1
ATOM 637 C CA . GLY A 1 83 ? -17.609 -18.844 -18.578 1 89.06 83 GLY A CA 1
ATOM 638 C C . GLY A 1 83 ? -18.031 -20.156 -17.938 1 89.06 83 GLY A C 1
ATOM 639 O O . GLY A 1 83 ? -17.266 -20.75 -17.172 1 89.06 83 GLY A O 1
ATOM 640 N N . ASN A 1 84 ? -19.156 -20.672 -18.203 1 90.56 84 ASN A N 1
ATOM 641 C CA . ASN A 1 84 ? -19.641 -21.906 -17.594 1 90.56 84 ASN A CA 1
ATOM 642 C C . ASN A 1 84 ? -18.906 -23.125 -18.172 1 90.56 84 ASN A C 1
ATOM 644 O O . ASN A 1 84 ? -18.984 -24.219 -17.609 1 90.56 84 ASN A O 1
ATOM 648 N N . ASP A 1 85 ? -18.156 -22.953 -19.219 1 93.81 85 ASP A N 1
ATOM 649 C CA . ASP A 1 85 ? -17.438 -24.047 -19.859 1 93.81 85 ASP A CA 1
ATOM 650 C C . ASP A 1 85 ? -15.969 -24.062 -19.406 1 93.81 85 ASP A C 1
ATOM 652 O O . ASP A 1 85 ? -15.172 -24.844 -19.922 1 93.81 85 ASP A O 1
ATOM 656 N N . MET A 1 86 ? -15.68 -23.219 -18.469 1 94.5 86 MET A N 1
ATOM 657 C CA . MET A 1 86 ? -14.32 -23.266 -17.953 1 94.5 86 MET A CA 1
ATOM 658 C C . MET A 1 86 ? -14.062 -24.578 -17.234 1 94.5 86 MET A C 1
ATOM 660 O O . MET A 1 86 ? -14.859 -25 -16.391 1 94.5 86 MET A O 1
ATOM 664 N N . GLN A 1 87 ? -12.977 -25.188 -17.609 1 94.12 87 GLN A N 1
ATOM 665 C CA . GLN A 1 87 ? -12.57 -26.359 -16.859 1 94.12 87 GLN A CA 1
ATOM 666 C C . GLN A 1 87 ? -12.188 -25.984 -15.422 1 94.12 87 GLN A C 1
ATOM 668 O O .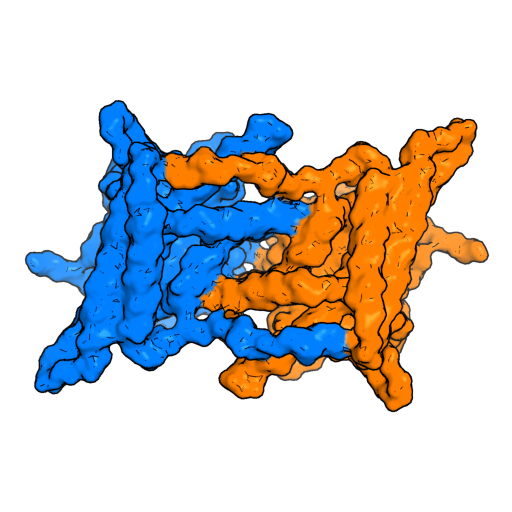 GLN A 1 87 ? -11.703 -24.875 -15.172 1 94.12 87 GLN A O 1
ATOM 673 N N . ALA A 1 88 ? -12.469 -26.922 -14.555 1 94.75 88 ALA A N 1
ATOM 674 C CA . ALA A 1 88 ? -12.156 -26.672 -13.148 1 94.75 88 ALA A CA 1
ATOM 675 C C . ALA A 1 88 ? -10.852 -27.344 -12.75 1 94.75 88 ALA A C 1
ATOM 677 O O . ALA A 1 88 ? -10.516 -28.406 -13.258 1 94.75 88 ALA A O 1
ATOM 678 N N . PHE A 1 89 ? -10.078 -26.734 -11.977 1 94.19 89 PHE A N 1
ATOM 679 C CA . PHE A 1 89 ? -8.969 -27.375 -11.273 1 94.19 89 PHE A CA 1
ATOM 680 C C . PHE A 1 89 ? -9.102 -27.188 -9.766 1 94.19 89 PHE A C 1
ATOM 682 O O . PHE A 1 89 ? -9.703 -26.219 -9.305 1 94.19 89 PHE A O 1
ATOM 689 N N . ASP A 1 90 ? -8.547 -28.125 -9.047 1 94.88 90 ASP A N 1
ATOM 690 C CA . ASP A 1 90 ? -8.734 -28.125 -7.598 1 94.88 90 ASP A CA 1
ATOM 691 C C . ASP A 1 90 ? -7.785 -27.141 -6.922 1 94.88 90 ASP A C 1
ATOM 693 O O . ASP A 1 90 ? -6.59 -27.109 -7.227 1 94.88 90 ASP A O 1
ATOM 697 N N . ILE A 1 91 ? -8.406 -26.359 -6.141 1 95.75 91 ILE A N 1
ATOM 698 C CA . ILE A 1 91 ? -7.59 -25.5 -5.289 1 95.75 91 ILE A CA 1
ATOM 699 C C . ILE A 1 91 ? -7.719 -25.953 -3.836 1 95.75 91 ILE A C 1
ATOM 701 O O . ILE A 1 91 ? -8.711 -26.578 -3.455 1 95.75 91 ILE A O 1
ATOM 705 N N . HIS A 1 92 ? -6.695 -25.734 -3.1 1 96.12 92 HIS A N 1
ATOM 706 C CA . HIS A 1 92 ? -6.605 -26.172 -1.714 1 96.12 92 HIS A CA 1
ATOM 707 C C . HIS A 1 92 ? -6.203 -25.031 -0.792 1 96.12 92 HIS A C 1
ATOM 709 O O . HIS A 1 92 ? -5.824 -23.953 -1.263 1 96.12 92 HIS A O 1
ATOM 715 N N . ARG A 1 93 ? -6.414 -25.266 0.417 1 95.56 93 ARG A N 1
ATOM 716 C CA . ARG A 1 93 ? -5.887 -24.375 1.449 1 95.56 93 ARG A CA 1
ATOM 717 C C . ARG A 1 93 ? -4.547 -24.875 1.976 1 95.56 93 ARG A C 1
ATOM 719 O O . ARG A 1 93 ? -4.445 -26.016 2.438 1 95.56 93 ARG A O 1
ATOM 726 N N . ALA A 1 94 ? -3.525 -24.094 1.775 1 97.81 94 ALA A N 1
ATOM 727 C CA . ALA A 1 94 ? -2.244 -24.375 2.42 1 97.81 94 ALA A CA 1
ATOM 728 C C . ALA A 1 94 ? -2.156 -23.688 3.779 1 97.81 94 ALA A C 1
ATOM 730 O O . ALA A 1 94 ? -2.111 -22.453 3.855 1 97.81 94 ALA A O 1
ATOM 731 N N . ARG A 1 95 ? -2.043 -24.453 4.734 1 97.44 95 ARG A N 1
ATOM 732 C CA . ARG A 1 95 ? -2.164 -23.938 6.094 1 97.44 95 ARG A CA 1
ATOM 733 C C . ARG A 1 95 ? -0.98 -23.047 6.449 1 97.44 95 ARG A C 1
ATOM 735 O O . ARG A 1 95 ? 0.165 -23.375 6.125 1 97.44 95 ARG A O 1
ATOM 742 N N . ILE A 1 96 ? -1.282 -21.953 7.066 1 96.44 96 ILE A N 1
ATOM 743 C CA . ILE A 1 96 ? -0.259 -21.094 7.641 1 96.44 96 ILE A CA 1
ATOM 744 C C . ILE A 1 96 ? -0.349 -21.125 9.164 1 96.44 96 ILE A C 1
ATOM 746 O O . ILE A 1 96 ? -1.414 -21.406 9.719 1 96.44 96 ILE A O 1
ATOM 750 N N . PRO A 1 97 ? 0.734 -20.906 9.828 1 95.81 97 PRO A N 1
ATOM 751 C CA . PRO A 1 97 ? 0.665 -20.875 11.289 1 95.81 97 PRO A CA 1
ATOM 752 C C . PRO A 1 97 ? -0.353 -19.859 11.812 1 95.81 97 PRO A C 1
ATOM 754 O O . PRO A 1 97 ? -0.501 -18.781 11.242 1 95.81 97 PRO A O 1
ATOM 757 N N . THR A 1 98 ? -0.968 -20.219 12.906 1 95 98 THR A N 1
ATOM 758 C CA . THR A 1 98 ? -1.962 -19.328 13.5 1 95 98 THR A CA 1
ATOM 759 C C . THR A 1 98 ? -1.326 -18 13.906 1 95 98 THR A C 1
ATOM 761 O O . THR A 1 98 ? -1.945 -16.938 13.766 1 95 98 THR A O 1
ATOM 764 N N . ALA A 1 99 ? -0.113 -18.062 14.352 1 94.88 99 ALA A N 1
ATOM 765 C CA . ALA A 1 99 ? 0.591 -16.844 14.734 1 94.88 99 ALA A CA 1
ATOM 766 C C . ALA A 1 99 ? 0.767 -15.914 13.539 1 94.88 99 ALA A C 1
ATOM 768 O O . ALA A 1 99 ? 0.655 -14.688 13.672 1 94.88 99 ALA A O 1
ATOM 769 N N . LEU A 1 100 ? 1.081 -16.484 12.461 1 96.19 100 LEU A N 1
ATOM 770 C CA . LEU A 1 100 ? 1.227 -15.695 11.242 1 96.19 100 LEU A CA 1
ATOM 771 C C . LEU A 1 100 ? -0.11 -15.094 10.828 1 96.19 100 LEU A C 1
ATOM 773 O O . LEU A 1 100 ? -0.174 -13.922 10.438 1 96.19 100 LEU A O 1
ATOM 777 N N . PHE A 1 101 ? -1.199 -15.898 10.883 1 96.88 101 PHE A N 1
ATOM 778 C CA . PHE A 1 101 ? -2.523 -15.383 10.555 1 96.88 101 PHE A CA 1
ATOM 779 C C . PHE A 1 101 ? -2.922 -14.258 11.5 1 96.88 101 PHE A C 1
ATOM 781 O O . PHE A 1 101 ? -3.494 -13.25 11.07 1 96.88 101 PHE A O 1
ATOM 788 N N . LYS A 1 102 ? -2.594 -14.406 12.703 1 96.56 102 LYS A N 1
ATOM 789 C CA . LYS A 1 102 ? -2.861 -13.359 13.68 1 96.56 102 LYS A CA 1
ATOM 790 C C . LYS A 1 102 ? -2.164 -12.055 13.305 1 96.56 102 LYS A C 1
ATOM 792 O O . LYS A 1 102 ? -2.768 -10.984 13.359 1 96.56 102 LYS A O 1
ATOM 797 N N . ALA A 1 103 ? -0.915 -12.172 12.93 1 95.94 103 ALA A N 1
ATOM 798 C CA . ALA A 1 103 ? -0.153 -11 12.508 1 95.94 103 ALA A CA 1
ATOM 799 C C . ALA A 1 103 ? -0.792 -10.336 11.297 1 95.94 103 ALA A C 1
ATOM 801 O O . ALA A 1 103 ? -0.794 -9.109 11.18 1 95.94 103 ALA A O 1
ATOM 802 N N . ILE A 1 104 ? -1.32 -11.125 10.422 1 96.44 104 ILE A N 1
ATOM 803 C CA . ILE A 1 104 ? -1.993 -10.602 9.242 1 96.44 104 ILE A CA 1
ATOM 804 C C . ILE A 1 104 ? -3.234 -9.812 9.656 1 96.44 104 ILE A C 1
ATOM 806 O O . ILE A 1 104 ? -3.473 -8.711 9.156 1 96.44 104 ILE A O 1
ATOM 810 N N . VAL A 1 105 ? -3.994 -10.367 10.562 1 95.69 105 VAL A N 1
ATOM 811 C CA . VAL A 1 105 ? -5.211 -9.711 11.031 1 95.69 105 VAL A CA 1
ATOM 812 C C . VAL A 1 105 ? -4.852 -8.414 11.75 1 95.69 105 VAL A C 1
ATOM 814 O O . VAL A 1 105 ? -5.547 -7.402 11.609 1 95.69 105 VAL A O 1
ATOM 817 N N . GLU A 1 106 ? -3.777 -8.445 12.484 1 94.56 106 GLU A N 1
ATOM 818 C CA . GLU A 1 106 ? -3.301 -7.223 13.133 1 94.56 106 GLU A CA 1
ATOM 819 C C . GLU A 1 106 ? -2.955 -6.152 12.102 1 94.56 106 GLU A C 1
ATOM 821 O O . GLU A 1 106 ? -3.328 -4.988 12.266 1 94.56 106 GLU A O 1
ATOM 826 N N . ASP A 1 107 ? -2.236 -6.586 11.094 1 94.5 107 ASP A N 1
ATOM 827 C CA . ASP A 1 107 ? -1.901 -5.656 10.023 1 94.5 107 ASP A CA 1
ATOM 828 C C . ASP A 1 107 ? -3.162 -5.082 9.383 1 94.5 107 ASP A C 1
ATOM 830 O O . ASP A 1 107 ? -3.211 -3.895 9.047 1 94.5 107 ASP A O 1
ATOM 834 N N . LEU A 1 108 ? -4.109 -5.941 9.211 1 93.44 108 LEU A N 1
ATOM 835 C CA . LEU A 1 108 ? -5.371 -5.504 8.625 1 93.44 108 LEU A CA 1
ATOM 836 C C . LEU A 1 108 ? -6.051 -4.465 9.516 1 93.44 108 LEU A C 1
ATOM 838 O O . LEU A 1 108 ? -6.605 -3.484 9.016 1 93.44 108 LEU A O 1
ATOM 842 N N . GLY A 1 109 ? -6.062 -4.73 10.812 1 91.94 109 GLY A N 1
ATOM 843 C CA . GLY A 1 109 ? -6.605 -3.76 11.75 1 91.94 109 GLY A CA 1
ATOM 844 C C . GLY A 1 109 ? -5.938 -2.4 11.656 1 91.94 109 GLY A C 1
ATOM 845 O O . GLY A 1 109 ? -6.609 -1.368 11.711 1 91.94 109 GLY A O 1
ATOM 846 N N . ILE A 1 110 ? -4.633 -2.43 11.492 1 92.19 110 ILE A N 1
ATOM 847 C CA . ILE A 1 110 ? -3.859 -1.197 11.367 1 92.19 110 ILE A CA 1
ATOM 848 C C . ILE A 1 110 ? -4.297 -0.434 10.125 1 92.19 110 ILE A C 1
ATOM 850 O O . ILE A 1 110 ? -4.566 0.768 10.18 1 92.19 110 ILE A O 1
ATOM 854 N N . VAL A 1 111 ? -4.391 -1.125 9.023 1 90.31 111 VAL A N 1
ATOM 855 C CA . VAL A 1 111 ? -4.762 -0.498 7.762 1 90.31 111 VAL A CA 1
ATOM 856 C C . VAL A 1 111 ? -6.203 -0.001 7.828 1 90.31 111 VAL A C 1
ATOM 858 O O . VAL A 1 111 ? -6.52 1.073 7.312 1 90.31 111 VAL A O 1
ATOM 861 N N . MET A 1 112 ? -7.066 -0.716 8.484 1 90 112 MET A N 1
ATOM 862 C CA . MET A 1 112 ? -8.469 -0.31 8.594 1 90 112 MET A CA 1
ATOM 863 C C . MET A 1 112 ? -8.602 0.939 9.461 1 90 112 MET A C 1
ATOM 865 O O . MET A 1 112 ? -9.492 1.758 9.242 1 90 112 MET A O 1
ATOM 869 N N . ASN A 1 113 ? -7.715 1.047 10.422 1 90.44 113 ASN A N 1
ATOM 870 C CA . ASN A 1 113 ? -7.719 2.238 11.266 1 90.44 113 ASN A CA 1
ATOM 871 C C . ASN A 1 113 ? -7.141 3.445 10.531 1 90.44 113 ASN A C 1
ATOM 873 O O . ASN A 1 113 ? -7.172 4.562 11.047 1 90.44 113 ASN A O 1
ATOM 877 N N . GLN A 1 114 ? -6.637 3.201 9.406 1 88.12 114 GLN A N 1
ATOM 878 C CA . GLN A 1 114 ? -6.098 4.281 8.586 1 88.12 114 GLN A CA 1
ATOM 879 C C . GLN A 1 114 ? -7.027 4.602 7.414 1 88.12 114 GLN A C 1
ATOM 881 O O . GLN A 1 114 ? -7.227 5.77 7.074 1 88.12 114 GLN A O 1
ATOM 886 N N . TYR A 1 115 ? -7.582 3.566 6.809 1 84.62 115 TYR A N 1
ATOM 887 C CA . TYR A 1 115 ? -8.312 3.752 5.559 1 84.62 115 TYR A CA 1
ATOM 888 C C . TYR A 1 115 ? -9.805 3.508 5.75 1 84.62 115 TYR A C 1
ATOM 890 O O . TYR A 1 115 ? -10.602 3.803 4.863 1 84.62 115 TYR A O 1
ATOM 898 N N . GLY A 1 116 ? -10.25 2.99 6.867 1 84.94 116 GLY A N 1
ATOM 899 C CA . GLY A 1 116 ? -11.641 2.633 7.102 1 84.94 116 GLY A CA 1
ATOM 900 C C . GLY A 1 116 ? -11.977 1.218 6.672 1 84.94 116 GLY A C 1
ATOM 901 O O . GLY A 1 116 ? -11.086 0.458 6.277 1 84.94 116 GLY A O 1
ATOM 902 N N . GLU A 1 117 ? -13.195 0.891 6.828 1 82.12 117 GLU A N 1
ATOM 903 C CA . GLU A 1 117 ? -13.688 -0.42 6.41 1 82.12 117 GLU A CA 1
ATOM 904 C C . GLU A 1 117 ? -13.836 -0.497 4.895 1 82.12 117 GLU A C 1
ATOM 906 O O . GLU A 1 117 ? -13.914 0.531 4.219 1 82.12 117 GLU A O 1
ATOM 911 N N . PRO A 1 118 ? -13.844 -1.715 4.395 1 75.81 118 PRO A N 1
ATOM 912 C CA . PRO A 1 118 ? -13.891 -1.872 2.939 1 75.81 118 PRO A CA 1
ATOM 913 C C . PRO A 1 118 ? -15.016 -1.069 2.297 1 75.81 118 PRO A C 1
ATOM 915 O O . PRO A 1 118 ? -14.836 -0.494 1.22 1 75.81 118 PRO A O 1
ATOM 918 N N . ARG A 1 119 ? -16.109 -0.951 2.916 1 73.38 119 ARG A N 1
ATOM 919 C CA . ARG A 1 119 ? -17.25 -0.245 2.354 1 73.38 119 ARG A CA 1
ATOM 920 C C . ARG A 1 119 ? -16.984 1.255 2.275 1 73.38 119 ARG A C 1
ATOM 922 O O . ARG A 1 119 ? -17.656 1.969 1.522 1 73.38 119 ARG A O 1
ATOM 929 N N . ASP A 1 120 ? -16 1.766 3.049 1 75.62 120 ASP A N 1
ATOM 930 C CA . ASP A 1 120 ? -15.68 3.189 3.109 1 75.62 120 ASP A CA 1
ATOM 931 C C . ASP A 1 120 ? -14.695 3.58 2.008 1 75.62 120 ASP A C 1
ATOM 933 O O . ASP A 1 120 ? -14.469 4.766 1.77 1 75.62 120 ASP A O 1
ATOM 937 N N . HIS A 1 121 ? -14.156 2.566 1.365 1 75.06 121 HIS A N 1
ATOM 938 C CA . HIS A 1 121 ? -13.125 2.865 0.378 1 75.06 121 HIS A CA 1
ATOM 939 C C . HIS A 1 121 ? -13.727 3.465 -0.887 1 75.06 121 HIS A C 1
ATOM 941 O O . HIS A 1 121 ? -14.547 2.826 -1.55 1 75.06 121 HIS A O 1
ATOM 947 N N . LYS A 1 122 ? -13.273 4.645 -1.174 1 65.38 122 LYS A N 1
ATOM 948 C CA . LYS A 1 122 ? -13.859 5.383 -2.289 1 65.38 122 LYS A CA 1
ATOM 949 C C . LYS A 1 122 ? -13.078 5.141 -3.578 1 65.38 122 LYS A C 1
ATOM 951 O O . LYS A 1 122 ? -13.586 5.402 -4.672 1 65.38 122 LYS A O 1
ATOM 956 N N . ASN A 1 123 ? -11.867 4.711 -3.467 1 67.38 123 ASN A N 1
ATOM 957 C CA . ASN A 1 123 ? -11.055 4.504 -4.656 1 67.38 123 ASN A CA 1
ATOM 958 C C . ASN A 1 123 ? -10.273 3.197 -4.582 1 67.38 123 ASN A C 1
ATOM 960 O O . ASN A 1 123 ? -10.25 2.543 -3.537 1 67.38 123 ASN A O 1
ATOM 964 N N . GLU A 1 124 ? -9.727 2.818 -5.664 1 68.88 124 GLU A N 1
ATOM 965 C CA . GLU A 1 124 ? -9.016 1.548 -5.805 1 68.88 124 GLU A CA 1
ATOM 966 C C . GLU A 1 124 ? -7.73 1.537 -4.984 1 68.88 124 GLU A C 1
ATOM 968 O O . GLU A 1 124 ? -7.316 0.49 -4.484 1 68.88 124 GLU A O 1
ATOM 973 N N . GLU A 1 125 ? -7.207 2.727 -4.789 1 72.62 125 GLU A N 1
ATOM 974 C CA . GLU A 1 125 ? -5.957 2.785 -4.039 1 72.62 125 GLU A CA 1
ATOM 975 C C . GLU A 1 125 ? -6.172 2.4 -2.576 1 72.62 125 GLU A C 1
ATOM 977 O O . GLU A 1 125 ? -5.391 1.629 -2.012 1 72.62 125 GLU A O 1
ATOM 982 N N . ALA A 1 126 ? -7.258 2.912 -2.047 1 76.25 126 ALA A N 1
ATOM 983 C CA . ALA A 1 126 ? -7.57 2.559 -0.665 1 76.25 126 ALA A CA 1
ATOM 984 C C . ALA A 1 126 ? -7.867 1.067 -0.534 1 76.25 126 ALA A C 1
ATOM 986 O O . ALA A 1 126 ? -7.422 0.419 0.417 1 76.25 126 ALA A O 1
ATOM 987 N N . ARG A 1 127 ? -8.523 0.568 -1.496 1 78.81 127 ARG A N 1
ATOM 988 C CA . ARG A 1 127 ? -8.852 -0.853 -1.478 1 78.81 127 ARG A CA 1
ATOM 989 C C . ARG A 1 127 ? -7.602 -1.71 -1.613 1 78.81 127 ARG A C 1
ATOM 991 O O . ARG A 1 127 ? -7.465 -2.734 -0.941 1 78.81 127 ARG A O 1
ATOM 998 N N . SER A 1 128 ? -6.797 -1.288 -2.461 1 79.69 128 SER A N 1
ATOM 999 C CA . SER A 1 128 ? -5.547 -2.01 -2.66 1 79.69 128 SER A CA 1
ATOM 1000 C C . SER A 1 128 ? -4.711 -2.033 -1.386 1 79.69 128 SER A C 1
ATOM 1002 O O . SER A 1 128 ? -4.066 -3.037 -1.076 1 79.69 128 SER A O 1
ATOM 1004 N N . ARG A 1 129 ? -4.73 -0.979 -0.671 1 82.06 129 ARG A N 1
ATOM 1005 C CA . ARG A 1 129 ? -4 -0.92 0.59 1 82.06 129 ARG A CA 1
ATOM 1006 C C . ARG A 1 129 ? -4.613 -1.857 1.624 1 82.06 129 ARG A C 1
ATOM 1008 O O . ARG A 1 129 ? -3.898 -2.453 2.432 1 82.06 129 ARG A O 1
ATOM 1015 N N . PHE A 1 130 ? -5.926 -1.964 1.517 1 82.94 130 PHE A N 1
ATOM 1016 C CA . PHE A 1 130 ? -6.648 -2.871 2.4 1 82.94 130 PHE A CA 1
ATOM 1017 C C . PHE A 1 130 ? -6.293 -4.32 2.094 1 82.94 130 PHE A C 1
ATOM 1019 O O . PHE A 1 130 ? -6.23 -5.156 2.998 1 82.94 130 PHE A O 1
ATOM 1026 N N . LEU A 1 131 ? -5.969 -4.664 0.913 1 85.12 131 LEU A N 1
ATOM 1027 C CA . LEU A 1 131 ? -5.738 -6.035 0.48 1 85.12 131 LEU A CA 1
ATOM 1028 C C . LEU A 1 131 ? -4.289 -6.445 0.706 1 85.12 131 LEU A C 1
ATOM 1030 O O . LEU A 1 131 ? -3.98 -7.633 0.802 1 85.12 131 LEU A O 1
ATOM 1034 N N . ALA A 1 132 ? -3.441 -5.477 0.827 1 86.81 132 ALA A N 1
ATOM 1035 C CA . ALA A 1 132 ? -2.002 -5.723 0.847 1 86.81 132 ALA A CA 1
ATOM 1036 C C . ALA A 1 132 ? -1.618 -6.637 2.01 1 86.81 132 ALA A C 1
ATOM 1038 O O . ALA A 1 132 ? -0.829 -7.566 1.839 1 86.81 132 ALA A O 1
ATOM 1039 N N . PRO A 1 133 ? -2.238 -6.465 3.195 1 90.56 133 PRO A N 1
ATOM 1040 C CA . PRO A 1 133 ? -1.838 -7.312 4.32 1 90.56 133 PRO A CA 1
ATOM 1041 C C . PRO A 1 133 ? -2.131 -8.789 4.078 1 90.56 133 PRO A C 1
ATOM 1043 O O . PRO A 1 133 ? -1.493 -9.656 4.684 1 90.56 133 PRO A O 1
ATOM 1046 N N . LEU A 1 134 ? -3.037 -9.078 3.195 1 90.25 134 LEU A N 1
ATOM 1047 C CA . LEU A 1 134 ? -3.416 -10.461 2.941 1 90.25 134 LEU A CA 1
ATOM 1048 C C . LEU A 1 134 ? -2.266 -11.227 2.297 1 90.25 134 LEU A C 1
ATOM 1050 O O . LEU A 1 134 ? -2.234 -12.461 2.342 1 90.25 134 LEU A O 1
ATOM 1054 N N . PHE A 1 135 ? -1.279 -10.445 1.727 1 87.75 135 PHE A N 1
ATOM 1055 C CA . PHE A 1 135 ? -0.211 -11.109 0.984 1 87.75 135 PHE A CA 1
ATOM 1056 C C . PHE A 1 135 ? 1.148 -10.789 1.597 1 87.75 135 PHE A C 1
ATOM 1058 O O . PHE A 1 135 ? 2.094 -11.57 1.457 1 87.75 135 PHE A O 1
ATOM 1065 N N . ASN A 1 136 ? 1.197 -9.68 2.225 1 90.25 136 ASN A N 1
ATOM 1066 C CA . ASN A 1 136 ? 2.508 -9.125 2.551 1 90.25 136 ASN A CA 1
ATOM 1067 C C . ASN A 1 136 ? 3.344 -10.109 3.361 1 90.25 136 ASN A C 1
ATOM 1069 O O . ASN A 1 136 ? 4.469 -10.438 2.979 1 90.25 136 ASN A O 1
ATOM 1073 N N . ARG A 1 137 ? 2.828 -10.617 4.336 1 93.19 137 ARG A N 1
ATOM 1074 C CA . ARG A 1 137 ? 3.607 -11.461 5.238 1 93.19 137 ARG A CA 1
ATOM 1075 C C . ARG A 1 137 ? 3.889 -12.82 4.613 1 93.19 137 ARG A C 1
ATOM 1077 O O . ARG A 1 137 ? 4.961 -13.398 4.812 1 93.19 137 ARG A O 1
ATOM 1084 N N . THR A 1 138 ? 2.957 -13.359 3.893 1 94.94 138 THR A N 1
ATOM 1085 C CA . THR A 1 138 ? 3.156 -14.672 3.283 1 94.94 138 THR A CA 1
ATOM 1086 C C . THR A 1 138 ? 4.168 -14.586 2.141 1 94.94 138 THR A C 1
ATOM 1088 O O . THR A 1 138 ? 5.004 -15.477 1.979 1 94.94 138 THR A O 1
ATOM 1091 N N . VAL A 1 139 ? 4.094 -13.508 1.349 1 93.75 139 VAL A N 1
ATOM 1092 C CA . VAL A 1 139 ? 5.055 -13.336 0.263 1 93.75 139 VAL A CA 1
ATOM 1093 C C . VAL A 1 139 ? 6.461 -13.188 0.836 1 93.75 139 VAL A C 1
ATOM 1095 O O . VAL A 1 139 ? 7.422 -13.727 0.281 1 93.75 139 VAL A O 1
ATOM 1098 N N . ALA A 1 140 ? 6.539 -12.547 1.947 1 92.38 140 ALA A N 1
ATOM 1099 C CA . ALA A 1 140 ? 7.832 -12.289 2.574 1 92.38 140 ALA A CA 1
ATOM 1100 C C . ALA A 1 140 ? 8.5 -13.594 3.006 1 92.38 140 ALA A C 1
ATOM 1102 O O . ALA A 1 140 ? 9.719 -13.648 3.166 1 92.38 140 ALA A O 1
ATOM 1103 N N . LEU A 1 141 ? 7.75 -14.641 3.199 1 94.06 141 LEU A N 1
ATOM 1104 C CA . LEU A 1 141 ? 8.305 -15.93 3.574 1 94.06 141 LEU A CA 1
ATOM 1105 C C . LEU A 1 141 ? 9.258 -16.453 2.496 1 94.06 141 LEU A C 1
ATOM 1107 O O . LEU A 1 141 ? 10.109 -17.297 2.77 1 94.06 141 LEU A O 1
ATOM 1111 N N . PHE A 1 142 ? 9.086 -15.969 1.262 1 95.38 142 PHE A N 1
ATOM 1112 C CA . PHE A 1 142 ? 9.852 -16.5 0.137 1 95.38 142 PHE A CA 1
ATOM 1113 C C . PHE A 1 142 ? 11.102 -15.664 -0.116 1 95.38 142 PHE A C 1
ATOM 1115 O O . PHE A 1 142 ? 11.82 -15.898 -1.087 1 95.38 142 PHE A O 1
ATOM 1122 N N . LYS A 1 143 ? 11.383 -14.656 0.635 1 90.12 143 LYS A N 1
ATOM 1123 C CA . LYS A 1 143 ? 12.633 -13.906 0.705 1 90.12 143 LYS A CA 1
ATOM 1124 C C . LYS A 1 143 ? 13.07 -13.438 -0.681 1 90.12 143 LYS A C 1
ATOM 1126 O O . LYS A 1 143 ? 14.203 -13.703 -1.102 1 90.12 143 LYS A O 1
ATOM 1131 N N . LEU A 1 144 ? 12.344 -12.781 -1.407 1 88.56 144 LEU A N 1
ATOM 1132 C CA . LEU A 1 144 ? 12.594 -12.117 -2.684 1 88.56 144 LEU A CA 1
ATOM 1133 C C . LEU A 1 144 ? 12.711 -13.141 -3.811 1 88.56 144 LEU A C 1
ATOM 1135 O O . LEU A 1 144 ? 13 -12.781 -4.953 1 88.56 144 LEU A O 1
ATOM 1139 N N . THR A 1 145 ? 12.562 -14.422 -3.422 1 92.81 145 THR A N 1
ATOM 1140 C CA . THR A 1 145 ? 12.391 -15.375 -4.508 1 92.81 145 THR A CA 1
ATOM 1141 C C . THR A 1 145 ? 11.094 -15.109 -5.266 1 92.81 145 THR A C 1
ATOM 1143 O O . THR A 1 145 ? 11.008 -15.352 -6.469 1 92.81 145 THR A O 1
ATOM 1146 N N . ILE A 1 146 ? 10.117 -14.688 -4.551 1 92.19 146 ILE A N 1
ATOM 1147 C CA . ILE A 1 146 ? 8.891 -14.148 -5.137 1 92.19 146 ILE A CA 1
ATOM 1148 C C . ILE A 1 146 ? 8.844 -12.633 -4.922 1 92.19 146 ILE A C 1
ATOM 1150 O O . ILE A 1 146 ? 8.906 -12.164 -3.785 1 92.19 146 ILE A O 1
ATOM 1154 N N . VAL A 1 147 ? 8.711 -11.922 -6.02 1 88.12 147 VAL A N 1
ATOM 1155 C CA . VAL A 1 147 ? 8.703 -10.461 -5.949 1 88.12 147 VAL A CA 1
ATOM 1156 C C . VAL A 1 147 ? 7.387 -9.93 -6.516 1 88.12 147 VAL A C 1
ATOM 1158 O O . VAL A 1 147 ? 6.91 -10.406 -7.547 1 88.12 147 VAL A O 1
ATOM 1161 N N . ASN A 1 148 ? 6.809 -9.078 -5.766 1 86.25 148 ASN A N 1
ATOM 1162 C CA . ASN A 1 148 ? 5.594 -8.406 -6.207 1 86.25 148 ASN A CA 1
ATOM 1163 C C . ASN A 1 148 ? 5.91 -7.078 -6.898 1 86.25 148 ASN A C 1
ATOM 1165 O O . ASN A 1 148 ? 6.629 -6.242 -6.348 1 86.25 148 ASN A O 1
ATOM 1169 N N . THR A 1 149 ? 5.457 -6.918 -8.102 1 78.56 149 THR A N 1
ATOM 1170 C CA . THR A 1 149 ? 5.578 -5.664 -8.836 1 78.56 149 THR A CA 1
ATOM 1171 C C . THR A 1 149 ? 4.203 -5.082 -9.141 1 78.56 149 THR A C 1
ATOM 1173 O O . THR A 1 149 ? 3.646 -5.316 -10.219 1 78.56 149 THR A O 1
ATOM 1176 N N . PRO A 1 150 ? 3.762 -4.328 -8.148 1 70.62 150 PRO A N 1
ATOM 1177 C CA . PRO A 1 150 ? 2.41 -3.799 -8.344 1 70.62 150 PRO A CA 1
ATOM 1178 C C . PRO A 1 150 ? 2.352 -2.703 -9.406 1 70.62 150 PRO A C 1
ATOM 1180 O O . PRO A 1 150 ? 3.328 -1.974 -9.594 1 70.62 150 PRO A O 1
ATOM 1183 N N . GLU A 1 151 ? 1.289 -2.766 -10.18 1 63.75 151 GLU A N 1
ATOM 1184 C CA . GLU A 1 151 ? 1.057 -1.734 -11.188 1 63.75 151 GLU A CA 1
ATOM 1185 C C . GLU A 1 151 ? -0.337 -1.128 -11.039 1 63.75 151 GLU A C 1
ATOM 1187 O O . GLU A 1 151 ? -1.3 -1.837 -10.742 1 63.75 151 GLU A O 1
ATOM 1192 N N . SER A 1 152 ? -0.336 0.133 -10.641 1 54.31 152 SER A N 1
ATOM 1193 C CA . SER A 1 152 ? -1.63 0.805 -10.688 1 54.31 152 SER A CA 1
ATOM 1194 C C . SER A 1 152 ? -1.954 1.287 -12.094 1 54.31 152 SER A C 1
ATOM 1196 O O . SER A 1 152 ? -1.062 1.707 -12.836 1 54.31 152 SER A O 1
ATOM 1198 N N . MET A 1 153 ? -3.047 0.655 -12.656 1 46.97 153 MET A N 1
ATOM 1199 C CA . MET A 1 153 ? -3.406 1.082 -14.008 1 46.97 153 MET A CA 1
ATOM 1200 C C . MET A 1 153 ? -3.83 2.547 -14.016 1 46.97 153 MET A C 1
ATOM 1202 O O . MET A 1 153 ? -4.508 3.01 -13.102 1 46.97 153 MET A O 1
ATOM 1206 N N . ILE A 1 154 ? -3.135 3.336 -14.766 1 41.59 154 ILE A N 1
ATOM 1207 C CA . ILE A 1 154 ? -3.326 4.754 -15.055 1 41.59 154 ILE A CA 1
ATOM 1208 C C . ILE A 1 154 ? -4.613 4.949 -15.852 1 41.59 154 ILE A C 1
ATOM 1210 O O . ILE A 1 154 ? -4.898 4.184 -16.781 1 41.59 154 ILE A O 1
ATOM 1214 N N . TYR A 1 155 ? -5.547 5.656 -15.289 1 38.94 155 TYR A N 1
ATOM 1215 C CA . TYR A 1 155 ? -6.672 6.074 -16.125 1 38.94 155 TYR A CA 1
ATOM 1216 C C . TYR A 1 155 ? -6.184 6.641 -17.453 1 38.94 155 TYR A C 1
ATOM 1218 O O . TYR A 1 155 ? -5.293 7.496 -17.484 1 38.94 155 TYR A O 1
ATOM 1226 N N . GLY A 1 156 ? -5.855 6.062 -18.469 1 37.81 156 GLY A N 1
ATOM 1227 C CA . GLY A 1 156 ? -5.613 6.668 -19.766 1 37.81 156 GLY A CA 1
ATOM 1228 C C . GLY A 1 156 ? -6.863 6.781 -20.625 1 37.81 156 GLY A C 1
ATOM 1229 O O . GLY A 1 156 ? -7.941 6.34 -20.203 1 37.81 156 GLY A O 1
ATOM 1230 N N . ARG A 1 157 ? -6.77 7.738 -21.672 1 39.41 157 ARG A N 1
ATOM 1231 C CA . ARG A 1 157 ? -7.828 7.906 -22.656 1 39.41 157 ARG A CA 1
ATO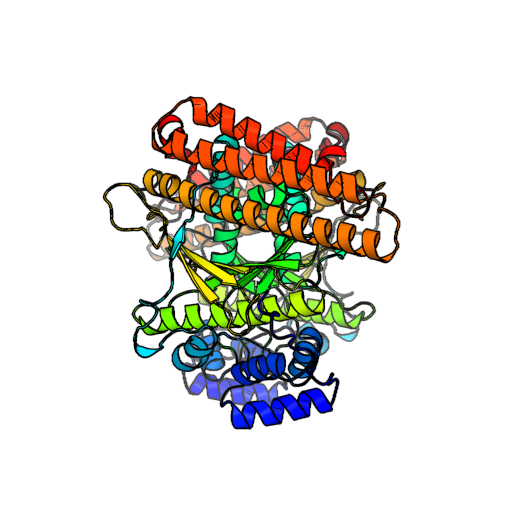M 1232 C C . ARG A 1 157 ? -8.461 6.562 -23.016 1 39.41 157 ARG A C 1
ATOM 1234 O O . ARG A 1 157 ? -9.641 6.504 -23.375 1 39.41 157 ARG A O 1
ATOM 1241 N N . ILE A 1 158 ? -7.625 5.75 -23.297 1 34.06 158 ILE A N 1
ATOM 1242 C CA . ILE A 1 158 ? -8.109 4.449 -23.75 1 34.06 158 ILE A CA 1
ATOM 1243 C C . ILE A 1 158 ? -8.438 3.574 -22.547 1 34.06 158 ILE A C 1
ATOM 1245 O O . ILE A 1 158 ? -9.156 2.58 -22.672 1 34.06 158 ILE A O 1
ATOM 1249 N N . THR A 1 159 ? -7.812 3.789 -21.453 1 39.03 159 THR A N 1
ATOM 1250 C CA . THR A 1 159 ? -7.879 2.803 -20.391 1 39.03 159 THR A CA 1
ATOM 1251 C C . THR A 1 159 ? -8.516 3.4 -19.141 1 39.03 159 THR A C 1
ATOM 1253 O O . THR A 1 159 ? -8.086 4.449 -18.656 1 39.03 159 THR A O 1
ATOM 1256 N N . THR A 1 160 ? -9.766 3.408 -19.094 1 41.25 160 THR A N 1
ATOM 1257 C CA . THR A 1 160 ? -10.562 3.912 -17.984 1 41.25 160 THR A CA 1
ATOM 1258 C C . THR A 1 160 ? -10.023 3.387 -16.656 1 41.25 160 THR A C 1
ATOM 1260 O O . THR A 1 160 ? -9.914 4.137 -15.68 1 41.25 160 THR A O 1
ATOM 1263 N N . ARG A 1 161 ? -10.633 2.057 -16.344 1 46.53 161 ARG A N 1
ATOM 1264 C CA . ARG A 1 161 ? -11.141 1.67 -15.031 1 46.53 161 ARG A CA 1
ATOM 1265 C C . ARG A 1 161 ? -10 1.341 -14.078 1 46.53 161 ARG A C 1
ATOM 1267 O O . ARG A 1 161 ? -8.977 0.794 -14.492 1 46.53 161 ARG A O 1
ATOM 1274 N N . GLY A 1 162 ? -9.703 2.129 -13.062 1 53.5 162 GLY A N 1
ATOM 1275 C CA . GLY A 1 162 ? -8.914 2.16 -11.844 1 53.5 162 GLY A CA 1
ATOM 1276 C C . GLY A 1 162 ? -8.609 0.778 -11.297 1 53.5 162 GLY A C 1
ATOM 1277 O O . GLY A 1 162 ? -9.094 0.411 -10.227 1 53.5 162 GLY A O 1
ATOM 1278 N N . ARG A 1 163 ? -7.98 -0.134 -12.242 1 65.56 163 ARG A N 1
ATOM 1279 C CA . ARG A 1 163 ? -7.695 -1.443 -11.664 1 65.56 163 ARG A CA 1
ATOM 1280 C C . ARG A 1 163 ? -6.246 -1.535 -11.203 1 65.56 163 ARG A C 1
ATOM 1282 O O . ARG A 1 163 ? -5.363 -0.899 -11.789 1 65.56 163 ARG A O 1
ATOM 1289 N N . ILE A 1 164 ? -6.105 -2.125 -10.07 1 71 164 ILE A N 1
ATOM 1290 C CA . ILE A 1 164 ? -4.77 -2.385 -9.547 1 71 164 ILE A CA 1
ATOM 1291 C C . ILE A 1 164 ? -4.367 -3.826 -9.852 1 71 164 ILE A C 1
ATOM 1293 O O . ILE A 1 164 ? -5.172 -4.746 -9.695 1 71 164 ILE A O 1
ATOM 1297 N N . LYS A 1 165 ? -3.191 -3.951 -10.398 1 79.38 165 LYS A N 1
ATOM 1298 C CA . LYS A 1 165 ? -2.67 -5.273 -10.727 1 79.38 165 LYS A CA 1
ATOM 1299 C C . LYS A 1 165 ? -1.41 -5.586 -9.922 1 79.38 165 LYS A C 1
ATOM 1301 O O . LYS A 1 165 ? -0.562 -4.711 -9.727 1 79.38 165 LYS A O 1
ATOM 1306 N N . TYR A 1 166 ? -1.379 -6.844 -9.43 1 79.75 166 TYR A N 1
ATOM 1307 C CA . TYR A 1 166 ? -0.183 -7.367 -8.781 1 79.75 166 TYR A CA 1
ATOM 1308 C C . TYR A 1 166 ? 0.448 -8.477 -9.617 1 79.75 166 TYR A C 1
ATOM 1310 O O . TYR A 1 166 ? -0.223 -9.445 -9.977 1 79.75 166 TYR A O 1
ATOM 1318 N N . TYR A 1 167 ? 1.691 -8.25 -9.953 1 84 167 TYR A N 1
ATOM 1319 C CA . TYR A 1 167 ? 2.463 -9.297 -10.617 1 84 167 TYR A CA 1
ATOM 1320 C C . TYR A 1 167 ? 3.482 -9.906 -9.672 1 84 167 TYR A C 1
ATOM 1322 O O . TYR A 1 167 ? 4.375 -9.211 -9.172 1 84 167 TYR A O 1
ATOM 1330 N N . PHE A 1 168 ? 3.234 -11.102 -9.438 1 87.56 168 PHE A N 1
ATOM 1331 C CA . PHE A 1 168 ? 4.227 -11.82 -8.641 1 87.56 168 PHE A CA 1
ATOM 1332 C C . PHE A 1 168 ? 5.172 -12.602 -9.539 1 87.56 168 PHE A C 1
ATOM 1334 O O . PHE A 1 168 ? 4.734 -13.445 -10.328 1 87.56 168 PHE A O 1
ATOM 1341 N N . LEU A 1 169 ? 6.43 -12.281 -9.398 1 88 169 LEU A N 1
ATOM 1342 C CA . LEU A 1 169 ? 7.477 -12.93 -10.18 1 88 169 LEU A CA 1
ATOM 1343 C C . LEU A 1 169 ? 8.258 -13.922 -9.336 1 88 169 LEU A C 1
ATOM 1345 O O . LEU A 1 169 ? 8.656 -13.609 -8.211 1 88 169 LEU A O 1
ATOM 1349 N N . VAL A 1 170 ? 8.359 -15.109 -9.828 1 90.19 170 VAL A N 1
ATOM 1350 C CA . VAL A 1 170 ? 9.266 -16.078 -9.227 1 90.19 170 VAL A CA 1
ATOM 1351 C C . VAL A 1 170 ? 10.562 -16.141 -10.031 1 90.19 170 VAL A C 1
ATOM 1353 O O . VAL A 1 170 ? 10.562 -16.547 -11.203 1 90.19 170 VAL A O 1
ATOM 1356 N N . PHE A 1 171 ? 11.672 -15.805 -9.453 1 87.38 171 PHE A N 1
ATOM 1357 C CA . PHE A 1 171 ? 12.961 -15.695 -10.125 1 87.38 171 PHE A CA 1
ATOM 1358 C C . PHE A 1 171 ? 12.836 -14.836 -11.383 1 87.38 171 PHE A C 1
ATOM 1360 O O . PHE A 1 171 ? 13.367 -15.188 -12.438 1 87.38 171 PHE A O 1
ATOM 1367 N N . GLY A 1 172 ? 12.047 -13.805 -11.297 1 80.94 172 GLY A N 1
ATOM 1368 C CA . GLY A 1 172 ? 11.922 -12.852 -12.391 1 80.94 172 GLY A CA 1
ATOM 1369 C C . GLY A 1 172 ? 10.883 -13.258 -13.414 1 80.94 172 GLY A C 1
ATOM 1370 O O . GLY A 1 172 ? 10.625 -12.523 -14.375 1 80.94 172 GLY A O 1
ATOM 1371 N N . ARG A 1 173 ? 10.227 -14.344 -13.195 1 84.44 173 ARG A N 1
ATOM 1372 C CA . ARG A 1 173 ? 9.211 -14.812 -14.133 1 84.44 173 ARG A CA 1
ATOM 1373 C C . ARG A 1 173 ? 7.805 -14.602 -13.57 1 84.44 173 ARG A C 1
ATOM 1375 O O . ARG A 1 173 ? 7.555 -14.859 -12.391 1 84.44 173 ARG A O 1
ATOM 1382 N N . LEU A 1 174 ? 6.992 -14.227 -14.438 1 84.19 174 LEU A N 1
ATOM 1383 C CA . LEU A 1 174 ? 5.625 -13.938 -14.031 1 84.19 174 LEU A CA 1
ATOM 1384 C C . LEU A 1 174 ? 4.859 -15.219 -13.719 1 84.19 174 LEU A C 1
ATOM 1386 O O . LEU A 1 174 ? 4.738 -16.094 -14.578 1 84.19 174 LEU A O 1
ATOM 1390 N N . SER A 1 175 ? 4.344 -15.242 -12.531 1 84.56 175 SER A N 1
ATOM 1391 C CA . SER A 1 175 ? 3.76 -16.516 -12.102 1 84.56 175 SER A CA 1
ATOM 1392 C C . SER A 1 175 ? 2.355 -16.312 -11.539 1 84.56 175 SER A C 1
ATOM 1394 O O . SER A 1 175 ? 1.489 -17.172 -11.703 1 84.56 175 SER A O 1
ATOM 1396 N N . ILE A 1 176 ? 2.17 -15.258 -10.859 1 84.44 176 ILE A N 1
ATOM 1397 C CA . ILE A 1 176 ? 0.86 -14.984 -10.281 1 84.44 176 ILE A CA 1
ATOM 1398 C C . ILE A 1 176 ? 0.414 -13.578 -10.664 1 84.44 176 ILE A C 1
ATOM 1400 O O . ILE A 1 176 ? 1.21 -12.633 -10.633 1 84.44 176 ILE A O 1
ATOM 1404 N N . LEU A 1 177 ? -0.779 -13.547 -10.984 1 80.38 177 LEU A N 1
ATOM 1405 C CA . LEU A 1 177 ? -1.435 -12.281 -11.297 1 80.38 177 LEU A CA 1
ATOM 1406 C C . LEU A 1 177 ? -2.637 -12.055 -10.383 1 80.38 177 LEU A C 1
ATOM 1408 O O . LEU A 1 177 ? -3.492 -12.93 -10.25 1 80.38 177 LEU A O 1
ATOM 1412 N N . VAL A 1 178 ? -2.607 -10.953 -9.758 1 79.44 178 VAL A N 1
ATOM 1413 C CA . VAL A 1 178 ? -3.781 -10.547 -8.984 1 79.44 178 VAL A CA 1
ATOM 1414 C C . VAL A 1 178 ? -4.359 -9.258 -9.57 1 79.44 178 VAL A C 1
ATOM 1416 O O . VAL A 1 178 ? -3.648 -8.258 -9.703 1 79.44 178 VAL A O 1
ATOM 1419 N N . ILE A 1 179 ? -5.598 -9.344 -9.922 1 74.38 179 ILE A N 1
ATOM 1420 C CA . ILE A 1 179 ? -6.289 -8.164 -10.438 1 74.38 179 ILE A CA 1
ATOM 1421 C C . ILE A 1 179 ? -7.395 -7.75 -9.469 1 74.38 179 ILE A C 1
ATOM 1423 O O . ILE A 1 179 ? -8.25 -8.562 -9.109 1 74.38 179 ILE A O 1
ATOM 1427 N N . GLU A 1 180 ? -7.281 -6.57 -9.062 1 77.25 180 GLU A N 1
ATOM 1428 C CA . GLU A 1 180 ? -8.312 -5.992 -8.203 1 77.25 180 GLU A CA 1
ATOM 1429 C C . GLU A 1 180 ? -9.219 -5.047 -8.992 1 77.25 180 GLU A C 1
ATOM 1431 O O . GLU A 1 180 ? -8.727 -4.168 -9.711 1 77.25 180 GLU A O 1
ATOM 1436 N N . VAL A 1 181 ? -10.531 -5.297 -8.875 1 71.31 181 VAL A N 1
ATOM 1437 C CA . VAL A 1 181 ? -11.508 -4.488 -9.602 1 71.31 181 VAL A CA 1
ATOM 1438 C C . VAL A 1 181 ? -12.523 -3.896 -8.625 1 71.31 181 VAL A C 1
ATOM 1440 O O . VAL A 1 181 ? -12.781 -4.477 -7.566 1 71.31 181 VAL A O 1
ATOM 1443 N N . LYS A 1 182 ? -12.805 -2.719 -8.797 1 65.44 182 LYS A N 1
ATOM 1444 C CA . LYS A 1 182 ? -13.984 -2.188 -8.109 1 65.44 182 LYS A CA 1
ATOM 1445 C C . LYS A 1 182 ? -15.211 -2.227 -9.016 1 65.44 182 LYS A C 1
ATOM 1447 O O . LYS A 1 182 ? -15.32 -1.436 -9.953 1 65.44 182 LYS A O 1
ATOM 1452 N N . TYR A 1 183 ? -16.016 -3.352 -8.766 1 62.38 183 TYR A N 1
ATOM 1453 C CA . TYR A 1 183 ? -17.188 -3.543 -9.609 1 62.38 183 TYR A CA 1
ATOM 1454 C C . TYR A 1 183 ? -18.203 -2.412 -9.422 1 62.38 183 TYR A C 1
ATOM 1456 O O . TYR A 1 183 ? -18.391 -1.93 -8.305 1 62.38 183 TYR A O 1
ATOM 1464 N N . LYS A 1 184 ? -18.5 -1.84 -10.516 1 54.59 184 LYS A N 1
ATOM 1465 C CA . LYS A 1 184 ? -19.688 -1.001 -10.406 1 54.59 184 LYS A CA 1
ATOM 1466 C C . LYS A 1 184 ? -20.938 -1.846 -10.18 1 54.59 184 LYS A C 1
ATOM 1468 O O . LYS A 1 184 ? -21.062 -2.941 -10.734 1 54.59 184 LYS A O 1
ATOM 1473 N N . LEU A 1 185 ? -21.672 -1.702 -9.227 1 48.59 185 LEU A N 1
ATOM 1474 C CA . LEU A 1 185 ? -22.891 -2.398 -8.852 1 48.59 185 LEU A CA 1
ATOM 1475 C C . LEU A 1 185 ? -23.797 -2.625 -10.062 1 48.59 185 LEU A C 1
ATOM 1477 O O . LEU A 1 185 ? -24.062 -1.691 -10.82 1 48.59 185 LEU A O 1
ATOM 1481 N N . GLY A 1 186 ? -24.266 -3.879 -10.359 1 48.81 186 GLY A N 1
ATOM 1482 C CA . GLY A 1 186 ? -25.375 -4.215 -11.234 1 48.81 186 GLY A CA 1
ATOM 1483 C C . GLY A 1 186 ? -24.938 -4.832 -12.547 1 48.81 186 GLY A C 1
ATOM 1484 O O . GLY A 1 186 ? -25.781 -5.246 -13.359 1 48.81 186 GLY A O 1
ATOM 1485 N N . ASP A 1 187 ? -23.703 -4.855 -12.852 1 58.59 187 ASP A N 1
ATOM 1486 C CA . ASP A 1 187 ? -23.453 -5.219 -14.242 1 58.59 187 ASP A CA 1
ATOM 1487 C C . ASP A 1 187 ? -22.766 -6.574 -14.344 1 58.59 187 ASP A C 1
ATOM 1489 O O . ASP A 1 187 ? -21.578 -6.691 -14.039 1 58.59 187 ASP A O 1
ATOM 1493 N N . ALA A 1 188 ? -23.547 -7.637 -14.438 1 61.03 188 ALA A N 1
ATOM 1494 C CA . ALA A 1 188 ? -23.016 -8.977 -14.688 1 61.03 188 ALA A CA 1
ATOM 1495 C C . ALA A 1 188 ? -21.969 -8.953 -15.797 1 61.03 188 ALA A C 1
ATOM 1497 O O . ALA A 1 188 ? -21 -9.719 -15.766 1 61.03 188 ALA A O 1
ATOM 1498 N N . ASP A 1 189 ? -22.125 -8.125 -16.641 1 73.62 189 ASP A N 1
ATOM 1499 C CA . ASP A 1 189 ? -21.219 -8.016 -17.766 1 73.62 189 ASP A CA 1
ATOM 1500 C C . ASP A 1 189 ? -19.859 -7.465 -17.328 1 73.62 189 ASP A C 1
ATOM 1502 O O . ASP A 1 189 ? -18.828 -7.762 -17.938 1 73.62 189 ASP A O 1
ATOM 1506 N N . GLU A 1 190 ? -19.922 -6.938 -16.219 1 78.62 190 GLU A N 1
ATOM 1507 C CA . GLU A 1 190 ? -18.672 -6.363 -15.727 1 78.62 190 GLU A CA 1
ATOM 1508 C C . GLU A 1 190 ? -17.719 -7.449 -15.219 1 78.62 190 GLU A C 1
ATOM 1510 O O . GLU A 1 190 ? -16.516 -7.359 -15.406 1 78.62 190 GLU A O 1
ATOM 1515 N N . ARG A 1 191 ? -18.344 -8.453 -14.68 1 84.38 191 ARG A N 1
ATOM 1516 C CA . ARG A 1 191 ? -17.531 -9.57 -14.195 1 84.38 191 ARG A CA 1
ATOM 1517 C C . ARG A 1 191 ? -16.859 -10.297 -15.359 1 84.38 191 ARG A C 1
ATOM 1519 O O . ARG A 1 191 ? -15.68 -10.633 -15.281 1 84.38 191 ARG A O 1
ATOM 1526 N N . LEU A 1 192 ? -17.641 -10.531 -16.375 1 86.69 192 LEU A N 1
ATOM 1527 C CA . LEU A 1 192 ? -17.094 -11.211 -17.531 1 86.69 192 LEU A CA 1
ATOM 1528 C C . LEU A 1 192 ? -15.992 -10.375 -18.188 1 86.69 192 LEU A C 1
ATOM 1530 O O . LEU A 1 192 ? -14.984 -10.914 -18.656 1 86.69 192 LEU A O 1
ATOM 1534 N N . ASP A 1 193 ? -16.188 -9.164 -18.141 1 81.31 193 ASP A N 1
ATOM 1535 C CA . ASP A 1 193 ? -15.164 -8.281 -18.688 1 81.31 193 ASP A CA 1
ATOM 1536 C C . ASP A 1 193 ? -13.906 -8.312 -17.828 1 81.31 193 ASP A C 1
ATOM 1538 O O . ASP A 1 193 ? -12.789 -8.227 -18.344 1 81.31 193 ASP A O 1
ATOM 1542 N N . ALA A 1 194 ? -14.094 -8.438 -16.609 1 85.69 194 ALA A N 1
ATOM 1543 C CA . ALA A 1 194 ? -12.938 -8.562 -15.719 1 85.69 194 ALA A CA 1
ATOM 1544 C C . ALA A 1 194 ? -12.188 -9.867 -15.977 1 85.69 194 ALA A C 1
ATOM 1546 O O . ALA A 1 194 ? -10.953 -9.891 -15.977 1 85.69 194 ALA A O 1
ATOM 1547 N N . ILE A 1 195 ? -12.945 -10.883 -16.203 1 90.25 195 ILE A N 1
ATOM 1548 C CA . ILE A 1 195 ? -12.336 -12.172 -16.516 1 90.25 195 ILE A CA 1
ATOM 1549 C C . ILE A 1 195 ? -11.594 -12.078 -17.844 1 90.25 195 ILE A C 1
ATOM 1551 O O . ILE A 1 195 ? -10.5 -12.633 -18 1 90.25 195 ILE A O 1
ATOM 1555 N N . ALA A 1 196 ? -12.188 -11.367 -18.703 1 87.62 196 ALA A N 1
ATOM 1556 C CA . ALA A 1 196 ? -11.531 -11.133 -20 1 87.62 196 ALA A CA 1
ATOM 1557 C C . ALA A 1 196 ? -10.172 -10.453 -19.797 1 87.62 196 ALA A C 1
ATOM 1559 O O . ALA A 1 196 ? -9.188 -10.836 -20.438 1 87.62 196 ALA A O 1
ATOM 1560 N N . GLN A 1 197 ? -10.141 -9.562 -18.984 1 84.12 197 GLN A N 1
ATOM 1561 C CA . GLN A 1 197 ? -8.875 -8.898 -18.672 1 84.12 197 GLN A CA 1
ATOM 1562 C C . GLN A 1 197 ? -7.867 -9.883 -18.094 1 84.12 197 GLN A C 1
ATOM 1564 O O . GLN A 1 197 ? -6.684 -9.844 -18.438 1 84.12 197 GLN A O 1
ATOM 1569 N N . VAL A 1 198 ? -8.352 -10.68 -17.172 1 89.38 198 VAL A N 1
ATOM 1570 C CA . VAL A 1 198 ? -7.469 -11.664 -16.562 1 89.38 198 VAL A CA 1
ATOM 1571 C C . VAL A 1 198 ? -6.859 -12.555 -17.641 1 89.38 198 VAL A C 1
ATOM 1573 O O . VAL A 1 198 ? -5.648 -12.781 -17.656 1 89.38 198 VAL A O 1
ATOM 1576 N N . ILE A 1 199 ? -7.668 -12.984 -18.547 1 88.62 199 ILE A N 1
ATOM 1577 C CA . ILE A 1 199 ? -7.207 -13.852 -19.625 1 88.62 199 ILE A CA 1
ATOM 1578 C C . ILE A 1 199 ? -6.145 -13.125 -20.453 1 88.62 199 ILE A C 1
ATOM 1580 O O . ILE A 1 199 ? -5.07 -13.672 -20.719 1 88.62 199 ILE A O 1
ATOM 1584 N N . ALA A 1 200 ? -6.426 -11.938 -20.766 1 83.75 200 ALA A N 1
ATOM 1585 C CA . ALA A 1 200 ? -5.523 -11.156 -21.609 1 83.75 200 ALA A CA 1
ATOM 1586 C C . ALA A 1 200 ? -4.188 -10.922 -20.906 1 83.75 200 ALA A C 1
ATOM 1588 O O . ALA A 1 200 ? -3.127 -11.055 -21.516 1 83.75 200 ALA A O 1
ATOM 1589 N N . GLU A 1 201 ? -4.293 -10.547 -19.672 1 83.38 201 GLU A N 1
ATOM 1590 C CA . GLU A 1 201 ? -3.072 -10.312 -18.906 1 83.38 201 GLU A CA 1
ATOM 1591 C C . GLU A 1 201 ? -2.258 -11.602 -18.766 1 83.38 201 GLU A C 1
ATOM 1593 O O . GLU A 1 201 ? -1.028 -11.57 -18.844 1 83.38 201 GLU A O 1
ATOM 1598 N N . CYS A 1 202 ? -2.924 -12.672 -18.531 1 87.69 202 CYS A N 1
ATOM 1599 C CA . CYS A 1 202 ? -2.242 -13.953 -18.406 1 87.69 202 CYS A CA 1
ATOM 1600 C C . CYS A 1 202 ? -1.542 -14.32 -19.719 1 87.69 202 CYS A C 1
ATOM 1602 O O . CYS A 1 202 ? -0.418 -14.82 -19.703 1 87.69 202 CYS A O 1
ATOM 1604 N N . ASP A 1 203 ? -2.209 -14.062 -20.766 1 83.31 203 ASP A N 1
ATOM 1605 C CA . ASP A 1 203 ? -1.628 -14.344 -22.078 1 83.31 203 ASP A CA 1
ATOM 1606 C C . ASP A 1 203 ? -0.366 -13.516 -22.312 1 83.31 203 ASP A C 1
ATOM 1608 O O . ASP A 1 203 ? 0.646 -14.031 -22.781 1 83.31 203 ASP A O 1
ATOM 1612 N N . ALA A 1 204 ? -0.447 -12.297 -21.969 1 78.25 204 ALA A N 1
ATOM 1613 C CA . ALA A 1 204 ? 0.709 -11.414 -22.078 1 78.25 204 ALA A CA 1
ATOM 1614 C C . ALA A 1 204 ? 1.856 -11.898 -21.203 1 78.25 204 ALA A C 1
ATOM 1616 O O . ALA A 1 204 ? 3.018 -11.883 -21.609 1 78.25 204 ALA A O 1
ATOM 1617 N N . CYS A 1 205 ? 1.509 -12.281 -20 1 82.75 205 CYS A N 1
ATOM 1618 C CA . CYS A 1 205 ? 2.512 -12.797 -19.062 1 82.75 205 CYS A CA 1
ATOM 1619 C C . CYS A 1 205 ? 3.16 -14.062 -19.609 1 82.75 205 CYS A C 1
ATOM 1621 O O . CYS A 1 205 ? 4.379 -14.227 -19.531 1 82.75 205 CYS A O 1
ATOM 1623 N N . ASP A 1 206 ? 2.338 -14.922 -20.125 1 83.94 206 ASP A N 1
ATOM 1624 C CA . ASP A 1 206 ? 2.828 -16.172 -20.703 1 83.94 206 ASP A CA 1
ATOM 1625 C C . ASP A 1 206 ? 3.797 -15.898 -21.859 1 83.94 206 ASP A C 1
ATOM 1627 O O . ASP A 1 206 ? 4.836 -16.547 -21.969 1 83.94 206 ASP A O 1
ATOM 1631 N N . HIS A 1 207 ? 3.453 -15 -22.609 1 78.38 207 HIS A N 1
ATOM 1632 C CA . HIS A 1 207 ? 4.316 -14.617 -23.719 1 78.38 207 HIS A CA 1
ATOM 1633 C C . HIS A 1 207 ? 5.656 -14.086 -23.219 1 78.38 207 HIS A C 1
ATOM 1635 O O . HIS A 1 207 ? 6.707 -14.438 -23.766 1 78.38 207 HIS A O 1
ATOM 1641 N N . ALA A 1 208 ? 5.609 -13.266 -22.266 1 77.31 208 ALA A N 1
ATOM 1642 C CA . ALA A 1 208 ? 6.832 -12.719 -21.688 1 77.31 208 ALA A CA 1
ATOM 1643 C C . ALA A 1 208 ? 7.73 -13.836 -21.156 1 77.31 208 ALA A C 1
ATOM 1645 O O . ALA A 1 208 ? 8.945 -13.805 -21.344 1 77.31 208 ALA A O 1
ATOM 1646 N N . ASN A 1 209 ? 7.113 -14.781 -20.484 1 83 209 ASN A N 1
ATOM 1647 C CA . ASN A 1 209 ? 7.863 -15.914 -19.953 1 83 209 ASN A CA 1
ATOM 1648 C C . ASN A 1 209 ? 8.453 -16.766 -21.078 1 83 209 ASN A C 1
ATOM 1650 O O . ASN A 1 209 ? 9.602 -17.203 -20.984 1 83 209 ASN A O 1
ATOM 1654 N N . ASP A 1 210 ? 7.723 -16.984 -22.078 1 79.12 210 ASP A N 1
ATOM 1655 C CA . ASP A 1 210 ? 8.18 -17.766 -23.219 1 79.12 210 ASP A CA 1
ATOM 1656 C C . ASP A 1 210 ? 9.406 -17.125 -23.875 1 79.12 210 ASP A C 1
ATOM 1658 O O . ASP A 1 210 ? 10.359 -17.812 -24.219 1 79.12 210 ASP A O 1
ATOM 1662 N N . ARG A 1 211 ? 9.383 -15.93 -23.922 1 73.88 211 ARG A N 1
ATOM 1663 C CA . ARG A 1 211 ? 10.492 -15.188 -24.516 1 73.88 211 ARG A CA 1
ATOM 1664 C C . ARG A 1 211 ? 11.75 -15.305 -23.672 1 73.88 211 ARG A C 1
ATOM 1666 O O . ARG A 1 211 ? 12.867 -15.258 -24.203 1 73.88 211 ARG A O 1
ATOM 1673 N N . ALA A 1 212 ? 11.453 -15.406 -22.531 1 76.94 212 ALA A N 1
ATOM 1674 C CA . ALA A 1 212 ? 12.594 -15.539 -21.609 1 76.94 212 ALA A CA 1
ATOM 1675 C C . ALA A 1 212 ? 13.086 -16.984 -21.578 1 76.94 212 ALA A C 1
ATOM 1677 O O . ALA A 1 212 ? 14.031 -17.297 -20.844 1 76.94 212 ALA A O 1
ATOM 1678 N N . GLY A 1 213 ? 12.383 -17.859 -22.312 1 77.19 213 GLY A N 1
ATOM 1679 C CA . GLY A 1 213 ? 12.844 -19.234 -22.422 1 77.19 213 GLY A CA 1
ATOM 1680 C C . GLY A 1 213 ? 12.094 -20.188 -21.531 1 77.19 213 GLY A C 1
ATOM 1681 O O . GLY A 1 213 ? 12.492 -21.344 -21.359 1 77.19 213 GLY A O 1
ATOM 1682 N N . PHE A 1 214 ? 11.062 -19.719 -20.953 1 82.31 214 PHE A N 1
ATOM 1683 C CA . PHE A 1 214 ? 10.258 -20.562 -20.078 1 82.31 214 PHE A CA 1
ATOM 1684 C C . PHE A 1 214 ? 8.922 -20.906 -20.719 1 82.31 214 PHE A C 1
ATOM 1686 O O . PHE A 1 214 ? 7.938 -20.188 -20.531 1 82.31 214 PHE A O 1
ATOM 1693 N N . HIS A 1 215 ? 8.773 -21.984 -21.328 1 75.31 215 HIS A N 1
ATOM 1694 C CA . HIS A 1 215 ? 7.668 -22.328 -22.219 1 75.31 215 HIS A CA 1
ATOM 1695 C C . HIS A 1 215 ? 6.523 -22.984 -21.453 1 75.31 215 HIS A C 1
ATOM 1697 O O . HIS A 1 215 ? 5.395 -23.031 -21.938 1 75.31 215 HIS A O 1
ATOM 1703 N N . SER A 1 216 ? 6.715 -23.469 -20.422 1 72.56 216 SER A N 1
ATOM 1704 C CA . SER A 1 216 ? 5.672 -24.203 -19.703 1 72.56 216 SER A CA 1
ATOM 1705 C C . SER A 1 216 ? 5.461 -23.625 -18.297 1 72.56 216 SER A C 1
ATOM 1707 O O . SER A 1 216 ? 5.301 -24.391 -17.344 1 72.56 216 SER A O 1
ATOM 1709 N N . PHE A 1 217 ? 5.414 -22.375 -18.328 1 80.94 217 PHE A N 1
ATOM 1710 C CA . PHE A 1 217 ? 5.258 -21.75 -17.016 1 80.94 217 PHE A CA 1
ATOM 1711 C C . PHE A 1 217 ? 3.824 -21.266 -16.828 1 80.94 217 PHE A C 1
ATOM 1713 O O . PHE A 1 217 ? 3.398 -20.281 -17.438 1 80.94 217 PHE A O 1
ATOM 1720 N N . PRO A 1 218 ? 3.033 -22.031 -16.016 1 89.44 218 PRO A N 1
ATOM 1721 C CA . PRO A 1 218 ? 1.646 -21.609 -15.828 1 89.44 218 PRO A CA 1
ATOM 1722 C C . PRO A 1 218 ? 1.541 -20.281 -15.078 1 89.44 218 PRO A C 1
ATOM 1724 O O . PRO A 1 218 ? 2.436 -19.922 -14.305 1 89.44 218 PRO A O 1
ATOM 1727 N N . ILE A 1 219 ? 0.462 -19.562 -15.391 1 92.69 219 ILE A N 1
ATOM 1728 C CA . ILE A 1 219 ? 0.15 -18.328 -14.672 1 92.69 219 ILE A CA 1
ATOM 1729 C C . ILE A 1 219 ? -1.09 -18.531 -13.805 1 92.69 219 ILE A C 1
ATOM 1731 O O . ILE A 1 219 ? -2.133 -18.969 -14.297 1 92.69 219 ILE A O 1
ATOM 1735 N N . TYR A 1 220 ? -0.917 -18.312 -12.516 1 95 220 TYR A N 1
ATOM 1736 C CA . TYR A 1 220 ? -2.053 -18.344 -11.602 1 95 220 TYR A CA 1
ATOM 1737 C C . TYR A 1 220 ? -2.611 -16.938 -11.391 1 95 220 TYR A C 1
ATOM 1739 O O . TYR A 1 220 ? -1.854 -15.977 -11.25 1 95 220 TYR A O 1
ATOM 1747 N N . ALA A 1 221 ? -3.891 -16.828 -11.461 1 95.44 221 ALA A N 1
ATOM 1748 C CA . ALA A 1 221 ? -4.504 -15.508 -11.391 1 95.44 221 ALA A CA 1
ATOM 1749 C C . ALA A 1 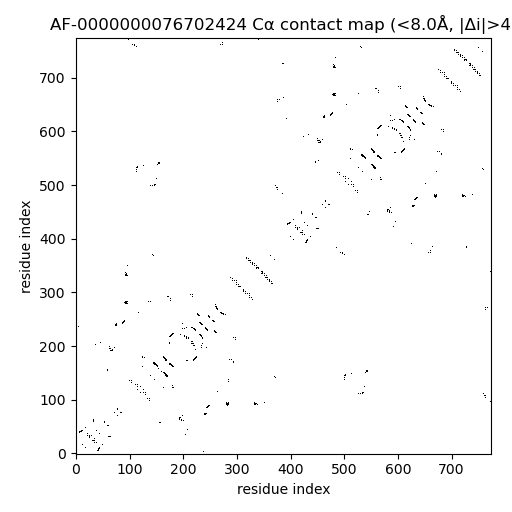221 ? -5.574 -15.453 -10.305 1 95.44 221 ALA A C 1
ATOM 1751 O O . ALA A 1 221 ? -6.254 -16.453 -10.047 1 95.44 221 ALA A O 1
ATOM 1752 N N . VAL A 1 222 ? -5.676 -14.359 -9.672 1 94.44 222 VAL A N 1
ATOM 1753 C CA . VAL A 1 222 ? -6.711 -14.07 -8.688 1 94.44 222 VAL A CA 1
ATOM 1754 C C . VAL A 1 222 ? -7.469 -12.805 -9.094 1 94.44 222 VAL A C 1
ATOM 1756 O O . VAL A 1 222 ? -6.863 -11.766 -9.344 1 94.44 222 VAL A O 1
ATOM 1759 N N . LEU A 1 223 ? -8.742 -12.961 -9.273 1 92.88 223 LEU A N 1
ATOM 1760 C CA . LEU A 1 223 ? -9.625 -11.812 -9.484 1 92.88 223 LEU A CA 1
ATOM 1761 C C . LEU A 1 223 ? -10.391 -11.477 -8.211 1 92.88 223 LEU A C 1
ATOM 1763 O O . LEU A 1 223 ? -11.031 -12.344 -7.617 1 92.88 223 LEU A O 1
ATOM 1767 N N . CYS A 1 224 ? -10.242 -10.211 -7.777 1 89.12 224 CYS A N 1
ATOM 1768 C CA . CYS A 1 224 ? -10.922 -9.844 -6.543 1 89.12 224 CYS A CA 1
ATOM 1769 C C . CYS A 1 224 ? -11.453 -8.414 -6.613 1 89.12 224 CYS A C 1
ATOM 1771 O O . CYS A 1 224 ? -10.945 -7.602 -7.387 1 89.12 224 CYS A O 1
ATOM 1773 N N . ASP A 1 225 ? -12.539 -8.156 -5.879 1 80.75 225 ASP A N 1
ATOM 1774 C CA . ASP A 1 225 ? -13.078 -6.812 -5.742 1 80.75 225 ASP A CA 1
ATOM 1775 C C . ASP A 1 225 ? -12.953 -6.309 -4.305 1 80.75 225 ASP A C 1
ATOM 1777 O O . ASP A 1 225 ? -13.641 -5.371 -3.904 1 80.75 225 ASP A O 1
ATOM 1781 N N . GLY A 1 226 ? -12.156 -7 -3.592 1 78.31 226 GLY A N 1
ATOM 1782 C CA . GLY A 1 226 ? -11.992 -6.656 -2.188 1 78.31 226 GLY A CA 1
ATOM 1783 C C . GLY A 1 226 ? -12.867 -7.48 -1.266 1 78.31 226 GLY A C 1
ATOM 1784 O O . GLY A 1 226 ? -12.602 -7.57 -0.065 1 78.31 226 GLY A O 1
ATOM 1785 N N . ILE A 1 227 ? -13.867 -8.055 -1.785 1 83.69 227 ILE A N 1
ATOM 1786 C CA . ILE A 1 227 ? -14.805 -8.844 -0.993 1 83.69 227 ILE A CA 1
ATOM 1787 C C . ILE A 1 227 ? -14.773 -10.297 -1.466 1 83.69 227 ILE A C 1
ATOM 1789 O O . ILE A 1 227 ? -14.695 -11.219 -0.652 1 83.69 227 ILE A O 1
ATOM 1793 N N . THR A 1 228 ? -14.75 -10.438 -2.73 1 89.69 228 THR A N 1
ATOM 1794 C CA . THR A 1 228 ? -14.773 -11.773 -3.307 1 89.69 228 THR A CA 1
ATOM 1795 C C . THR A 1 228 ? -13.461 -12.078 -4.027 1 89.69 228 THR A C 1
ATOM 1797 O O . THR A 1 228 ? -12.828 -11.18 -4.578 1 89.69 228 THR A O 1
ATOM 1800 N N . PHE A 1 229 ? -13.133 -13.367 -3.973 1 93.31 229 PHE A N 1
ATOM 1801 C CA . PHE A 1 229 ? -11.914 -13.852 -4.605 1 93.31 229 PHE A CA 1
ATOM 1802 C C . PHE A 1 229 ? -12.203 -15.039 -5.512 1 93.31 229 PHE A C 1
ATOM 1804 O O . PHE A 1 229 ? -12.812 -16.016 -5.078 1 93.31 229 PHE A O 1
ATOM 1811 N N . GLU A 1 230 ? -11.812 -14.898 -6.73 1 95.25 230 GLU A N 1
ATOM 1812 C CA . GLU A 1 230 ? -11.852 -15.992 -7.688 1 95.25 230 GLU A CA 1
ATOM 1813 C C . GLU A 1 230 ? -10.445 -16.375 -8.148 1 95.25 230 GLU A C 1
ATOM 1815 O O . GLU A 1 230 ? -9.57 -15.516 -8.273 1 95.25 230 GLU A O 1
ATOM 1820 N N . PHE A 1 231 ? -10.32 -17.625 -8.438 1 96.38 231 PHE A N 1
ATOM 1821 C CA . PHE A 1 231 ? -8.992 -18.156 -8.734 1 96.38 231 PHE A CA 1
ATOM 1822 C C . PHE A 1 231 ? -8.969 -18.812 -10.109 1 96.38 231 PHE A C 1
ATOM 1824 O O . PHE A 1 231 ? -9.922 -19.5 -10.484 1 96.38 231 PHE A O 1
ATOM 1831 N N . PHE A 1 232 ? -7.875 -18.594 -10.82 1 96.75 232 PHE A N 1
ATOM 1832 C CA . PHE A 1 232 ? -7.77 -19.109 -12.18 1 96.75 232 PHE A CA 1
ATOM 1833 C C . PHE A 1 232 ? -6.363 -19.625 -12.453 1 96.75 232 PHE A C 1
ATOM 1835 O O . PHE A 1 232 ? -5.43 -19.344 -11.703 1 96.75 232 PHE A O 1
ATOM 1842 N N . SER A 1 233 ? -6.281 -20.422 -13.453 1 95.88 233 SER A N 1
ATOM 1843 C CA . SER A 1 233 ? -5 -20.859 -13.992 1 95.88 233 SER A CA 1
ATOM 1844 C C . SER A 1 233 ? -4.969 -20.734 -15.508 1 95.88 233 SER A C 1
ATOM 1846 O O . SER A 1 233 ? -5.961 -21.016 -16.188 1 95.88 233 SER A O 1
ATOM 1848 N N . PHE A 1 234 ? -3.891 -20.234 -16 1 94.25 234 PHE A N 1
ATOM 1849 C CA . PHE A 1 234 ? -3.629 -20.094 -17.422 1 94.25 234 PHE A CA 1
ATOM 1850 C C . PHE A 1 234 ? -2.412 -20.922 -17.828 1 94.25 234 PHE A C 1
ATOM 1852 O O . PHE A 1 234 ? -1.34 -20.781 -17.234 1 94.25 234 PHE A O 1
ATOM 1859 N N . ASN A 1 235 ? -2.619 -21.781 -18.766 1 91.19 235 ASN A N 1
ATOM 1860 C CA . ASN A 1 235 ? -1.54 -22.625 -19.266 1 91.19 235 ASN A CA 1
ATOM 1861 C C . ASN A 1 235 ? -1.328 -22.453 -20.766 1 91.19 235 ASN A C 1
ATOM 1863 O O . ASN A 1 235 ? -2.172 -22.844 -21.562 1 91.19 235 ASN A O 1
ATOM 1867 N N . GLY A 1 236 ? -0.195 -21.875 -21.156 1 86 236 GLY A N 1
ATOM 1868 C CA . GLY A 1 236 ? 0.109 -21.625 -22.547 1 86 236 GLY A CA 1
ATOM 1869 C C . GLY A 1 236 ? 1.021 -22.656 -23.172 1 86 236 GLY A C 1
ATOM 1870 O O . GLY A 1 236 ? 1.694 -22.391 -24.156 1 86 236 GLY A O 1
ATOM 1871 N N . LYS A 1 237 ? 1.104 -23.797 -22.641 1 82.06 237 LYS A N 1
ATOM 1872 C CA . LYS A 1 237 ? 2.014 -24.844 -23.109 1 82.06 237 LYS A CA 1
ATOM 1873 C C . LYS A 1 237 ? 1.614 -25.344 -24.5 1 82.06 237 LYS A C 1
ATOM 1875 O O . LYS A 1 237 ? 2.473 -25.703 -25.297 1 82.06 237 LYS A O 1
ATOM 1880 N N . THR A 1 238 ? 0.338 -25.359 -24.703 1 81.12 238 THR A N 1
ATOM 1881 C CA . THR A 1 238 ? -0.159 -25.844 -25.984 1 81.12 238 THR A CA 1
ATOM 1882 C C . THR A 1 238 ? -0.455 -24.672 -26.922 1 81.12 238 THR A C 1
ATOM 1884 O O . THR A 1 238 ? -0.429 -23.516 -26.516 1 81.12 238 THR A O 1
ATOM 1887 N N . ALA A 1 239 ? -0.718 -25.047 -28.203 1 77.94 239 ALA A N 1
ATOM 1888 C CA . ALA A 1 239 ? -1.019 -24.047 -29.219 1 77.94 239 ALA A CA 1
ATOM 1889 C C . ALA A 1 239 ? -2.227 -23.203 -28.812 1 77.94 239 ALA A C 1
ATOM 1891 O O . ALA A 1 239 ? -2.252 -22 -29.047 1 77.94 239 ALA A O 1
ATOM 1892 N N . GLN A 1 240 ? -3.105 -23.922 -28.25 1 84.06 240 GLN A N 1
ATOM 1893 C CA . GLN A 1 240 ? -4.246 -23.219 -27.672 1 84.06 240 GLN A CA 1
ATOM 1894 C C . GLN A 1 240 ? -4.172 -23.203 -26.156 1 84.06 240 GLN A C 1
ATOM 1896 O O . GLN A 1 240 ? -4.383 -24.234 -25.5 1 84.06 240 GLN A O 1
ATOM 1901 N N . PRO A 1 241 ? -3.924 -22.031 -25.672 1 88.81 241 PRO A N 1
ATOM 1902 C CA . PRO A 1 241 ? -3.828 -21.953 -24.203 1 88.81 241 PRO A CA 1
ATOM 1903 C C . PRO A 1 241 ? -5.121 -22.375 -23.5 1 88.81 241 PRO A C 1
ATOM 1905 O O . PRO A 1 241 ? -6.199 -22.281 -24.094 1 88.81 241 PRO A O 1
ATOM 1908 N N . THR A 1 242 ? -4.969 -22.828 -22.344 1 92.88 242 THR A N 1
ATOM 1909 C CA . THR A 1 242 ? -6.129 -23.219 -21.547 1 92.88 242 THR A CA 1
ATOM 1910 C C . THR A 1 242 ? -6.297 -22.281 -20.344 1 92.88 242 THR A C 1
ATOM 1912 O O . THR A 1 242 ? -5.309 -21.828 -19.766 1 92.88 242 THR A O 1
ATOM 1915 N N . PHE A 1 243 ? -7.527 -21.953 -20.109 1 95.25 243 PHE A N 1
ATOM 1916 C CA . PHE A 1 243 ? -7.926 -21.125 -18.984 1 95.25 243 PHE A CA 1
ATOM 1917 C C . PHE A 1 243 ? -8.922 -21.859 -18.094 1 95.25 243 PHE A C 1
ATOM 1919 O O . PHE A 1 243 ? -9.984 -22.281 -18.562 1 95.25 243 PHE A O 1
ATOM 1926 N N . SER A 1 244 ? -8.555 -22.078 -16.844 1 96.62 244 SER A N 1
ATOM 1927 C CA . SER A 1 244 ? -9.359 -22.891 -15.945 1 96.62 244 SER A CA 1
ATOM 1928 C C . SER A 1 244 ? -9.719 -22.125 -14.68 1 96.62 244 SER A C 1
ATOM 1930 O O . SER A 1 244 ? -9.023 -21.172 -14.305 1 96.62 244 SER A O 1
ATOM 1932 N N . ARG A 1 245 ? -10.773 -22.562 -14.086 1 96.75 245 ARG A N 1
ATOM 1933 C CA . ARG A 1 245 ? -11.242 -21.953 -12.844 1 96.75 245 ARG A CA 1
ATOM 1934 C C . ARG A 1 245 ? -10.906 -22.844 -11.648 1 96.75 245 ARG A C 1
ATOM 1936 O O . ARG A 1 245 ? -11.094 -24.062 -11.695 1 96.75 245 ARG A O 1
ATOM 1943 N N . GLY A 1 246 ? -10.398 -22.141 -10.625 1 96.5 246 GLY A N 1
ATOM 1944 C CA . GLY A 1 246 ? -10.148 -22.859 -9.383 1 96.5 246 GLY A CA 1
ATOM 1945 C C . GLY A 1 246 ? -11.398 -23.094 -8.562 1 96.5 246 GLY A C 1
ATOM 1946 O O . GLY A 1 246 ? -12.219 -22.188 -8.406 1 96.5 246 GLY A O 1
ATOM 1947 N N . VAL A 1 247 ? -11.5 -24.375 -8.047 1 96.44 247 VAL A N 1
ATOM 1948 C CA . VAL A 1 247 ? -12.68 -24.688 -7.238 1 96.44 247 VAL A CA 1
ATOM 1949 C C . VAL A 1 247 ? -12.258 -25.484 -6 1 96.44 247 VAL A C 1
ATOM 1951 O O . VAL A 1 247 ? -11.297 -26.25 -6.051 1 96.44 247 VAL A O 1
ATOM 1954 N N . PHE A 1 248 ? -12.938 -25.172 -4.898 1 93.94 248 PHE A N 1
ATOM 1955 C CA . PHE A 1 248 ? -12.828 -26.016 -3.717 1 93.94 248 PHE A CA 1
ATOM 1956 C C . PHE A 1 248 ? -13.828 -27.172 -3.777 1 93.94 248 PHE A C 1
ATOM 1958 O O . PHE A 1 248 ? -15.031 -26.938 -3.934 1 93.94 248 PHE A O 1
ATOM 1965 N N . ARG A 1 249 ? -13.336 -28.344 -3.66 1 90.88 249 ARG A N 1
ATOM 1966 C CA . ARG A 1 249 ? -14.234 -29.484 -3.66 1 90.88 249 ARG A CA 1
ATOM 1967 C C . ARG A 1 249 ? -14.391 -30.062 -2.256 1 90.88 249 ARG A C 1
ATOM 1969 O O . ARG A 1 249 ? -13.406 -30.359 -1.586 1 90.88 249 ARG A O 1
ATOM 1976 N N . LEU A 1 250 ? -15.539 -29.984 -1.821 1 83.25 250 LEU A N 1
ATOM 1977 C CA . LEU A 1 250 ? -15.914 -30.609 -0.557 1 83.25 250 LEU A CA 1
ATOM 1978 C C . LEU A 1 250 ? -16.766 -31.844 -0.795 1 83.25 250 LEU A C 1
ATOM 1980 O O . LEU A 1 250 ? -17.484 -31.938 -1.793 1 83.25 250 LEU A O 1
ATOM 1984 N N . PRO A 1 251 ? -16.578 -32.781 0.108 1 80.88 251 PRO A N 1
ATOM 1985 C CA . PRO A 1 251 ? -17.391 -34 -0.07 1 80.88 251 PRO A CA 1
ATOM 1986 C C . PRO A 1 251 ? -18.891 -33.688 -0.087 1 80.88 251 PRO A C 1
ATOM 1988 O O . PRO A 1 251 ? -19.391 -33.031 0.806 1 80.88 251 PRO A O 1
ATOM 1991 N N . ASN A 1 252 ? -19.578 -34.188 -1.054 1 84.12 252 ASN A N 1
ATOM 1992 C CA . ASN A 1 252 ? -21.031 -34.156 -1.188 1 84.12 252 ASN A CA 1
ATOM 1993 C C . ASN A 1 252 ? -21.562 -32.719 -1.267 1 84.12 252 ASN A C 1
ATOM 1995 O O . ASN A 1 252 ? -22.625 -32.438 -0.72 1 84.12 252 ASN A O 1
ATOM 1999 N N . ALA A 1 253 ? -20.781 -31.828 -1.654 1 86.69 253 ALA A N 1
ATOM 2000 C CA . ALA A 1 253 ? -21.219 -30.453 -1.798 1 86.69 253 ALA A CA 1
ATOM 2001 C C . ALA A 1 253 ? -20.859 -29.891 -3.17 1 86.69 253 ALA A C 1
ATOM 2003 O O . ALA A 1 253 ? -19.969 -30.422 -3.85 1 86.69 253 ALA A O 1
ATOM 2004 N N . GLU A 1 254 ? -21.625 -28.922 -3.588 1 90.06 254 GLU A N 1
ATOM 2005 C CA . GLU A 1 254 ? -21.281 -28.234 -4.816 1 90.06 254 GLU A CA 1
ATOM 2006 C C . GLU A 1 254 ? -19.938 -27.516 -4.68 1 90.06 254 GLU A C 1
ATOM 2008 O O . GLU A 1 254 ? -19.625 -26.953 -3.629 1 90.06 254 GLU A O 1
ATOM 2013 N N . PRO A 1 255 ? -19.203 -27.625 -5.727 1 91.81 255 PRO A N 1
ATOM 2014 C CA . PRO A 1 255 ? -17.906 -26.938 -5.668 1 91.81 255 PRO A CA 1
ATOM 2015 C C . PRO A 1 255 ? -18.031 -25.438 -5.391 1 91.81 255 PRO A C 1
ATOM 2017 O O . PRO A 1 255 ? -18.969 -24.797 -5.871 1 91.81 255 PRO A O 1
ATOM 2020 N N . ILE A 1 256 ? -17.094 -24.969 -4.59 1 92.62 256 ILE A N 1
ATOM 2021 C CA . ILE A 1 256 ? -17.047 -23.547 -4.258 1 92.62 256 ILE A CA 1
ATOM 2022 C C . ILE A 1 256 ? -16.094 -22.812 -5.199 1 92.62 256 ILE A C 1
ATOM 2024 O O . ILE A 1 256 ? -14.906 -23.141 -5.258 1 92.62 256 ILE A O 1
ATOM 2028 N N . GLU A 1 257 ? -16.609 -21.828 -5.863 1 92.75 257 GLU A N 1
ATOM 2029 C CA . GLU A 1 257 ? -15.828 -21.156 -6.891 1 92.75 257 GLU A CA 1
ATOM 2030 C C . GLU A 1 257 ? -15.32 -19.812 -6.406 1 92.75 257 GLU A C 1
ATOM 2032 O O . GLU A 1 257 ? -14.438 -19.219 -7.02 1 92.75 257 GLU A O 1
ATOM 2037 N N . THR A 1 258 ? -15.953 -19.391 -5.312 1 93.62 258 THR A N 1
ATOM 2038 C CA . THR A 1 258 ? -15.648 -18.047 -4.844 1 93.62 258 THR A CA 1
AT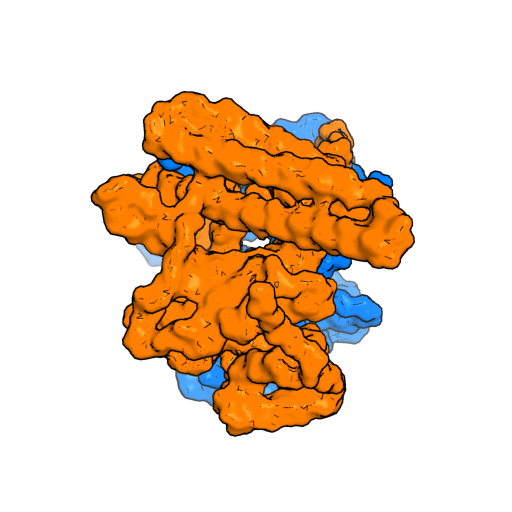OM 2039 C C . THR A 1 258 ? -15.5 -18.031 -3.326 1 93.62 258 THR A C 1
ATOM 2041 O O . THR A 1 258 ? -16.266 -18.672 -2.613 1 93.62 258 THR A O 1
ATOM 2044 N N . LEU A 1 259 ? -14.438 -17.375 -2.869 1 93.94 259 LEU A N 1
ATOM 2045 C CA . LEU A 1 259 ? -14.32 -17.047 -1.45 1 93.94 259 LEU A CA 1
ATOM 2046 C C . LEU A 1 259 ? -14.727 -15.602 -1.185 1 93.94 259 LEU A C 1
ATOM 2048 O O . LEU A 1 259 ? -14.484 -14.727 -2.014 1 93.94 259 LEU A O 1
ATOM 2052 N N . ALA A 1 260 ? -15.383 -15.398 -0.05 1 92.31 260 ALA A N 1
ATOM 2053 C CA . ALA A 1 260 ? -15.852 -14.047 0.261 1 92.31 260 ALA A CA 1
ATOM 2054 C C . ALA A 1 260 ? -15.453 -13.641 1.676 1 92.31 260 ALA A C 1
ATOM 2056 O O . ALA A 1 260 ? -15.484 -14.461 2.598 1 92.31 260 ALA A O 1
ATOM 2057 N N . VAL A 1 261 ? -15.055 -12.391 1.741 1 88.69 261 VAL A N 1
ATOM 2058 C CA . VAL A 1 261 ? -14.812 -11.812 3.055 1 88.69 261 VAL A CA 1
ATOM 2059 C C . VAL A 1 261 ? -16.141 -11.484 3.734 1 88.69 261 VAL A C 1
ATOM 2061 O O . VAL A 1 261 ? -17.062 -10.961 3.096 1 88.69 261 VAL A O 1
ATOM 2064 N N . GLY A 1 262 ? -16.25 -11.836 4.961 1 85.88 262 GLY A N 1
ATOM 2065 C CA . GLY A 1 262 ? -17.438 -11.484 5.715 1 85.88 262 GLY A CA 1
ATOM 2066 C C . GLY A 1 262 ? -17.594 -9.992 5.926 1 85.88 262 GLY A C 1
ATOM 2067 O O . GLY A 1 262 ? -16.656 -9.227 5.734 1 85.88 262 GLY A O 1
ATOM 2068 N N . ILE A 1 263 ? -18.766 -9.617 6.258 1 82.38 263 ILE A N 1
ATOM 2069 C CA . ILE A 1 263 ? -19.078 -8.211 6.492 1 82.38 263 ILE A CA 1
ATOM 2070 C C . ILE A 1 263 ? -18.5 -7.773 7.84 1 82.38 263 ILE A C 1
ATOM 2072 O O . ILE A 1 263 ? -18.656 -8.477 8.844 1 82.38 263 ILE A O 1
ATOM 2076 N N . TYR A 1 264 ? -17.781 -6.691 7.758 1 82.81 264 TYR A N 1
ATOM 2077 C CA . TYR A 1 264 ? -17.312 -6.117 9.016 1 82.81 264 TYR A CA 1
ATOM 2078 C C . TYR A 1 264 ? -18.406 -5.281 9.672 1 82.81 264 TYR A C 1
ATOM 2080 O O . TYR A 1 264 ? -19.031 -4.441 9.023 1 82.81 264 TYR A O 1
ATOM 2088 N N . GLY A 1 265 ? -18.703 -5.535 10.844 1 74.38 265 GLY A N 1
ATOM 2089 C CA . GLY A 1 265 ? -19.719 -4.809 11.594 1 74.38 265 GLY A CA 1
ATOM 2090 C C . GLY A 1 265 ? -19.812 -5.234 13.047 1 74.38 265 GLY A C 1
ATOM 2091 O O . GLY A 1 265 ? -19.125 -6.164 13.469 1 74.38 265 GLY A O 1
ATOM 2092 N N . SER A 1 266 ? -20.5 -4.469 13.766 1 65.81 266 SER A N 1
ATOM 2093 C CA . SER A 1 266 ? -20.609 -4.609 15.211 1 65.81 266 SER A CA 1
ATOM 2094 C C . SER A 1 266 ? -20.859 -6.062 15.602 1 65.81 266 SER A C 1
ATOM 2096 O O . SER A 1 266 ? -20.234 -6.566 16.547 1 65.81 266 SER A O 1
ATOM 2098 N N . ASN A 1 267 ? -21.562 -6.754 14.883 1 71 267 ASN A N 1
ATOM 2099 C CA . ASN A 1 267 ? -21.891 -8.102 15.328 1 71 267 ASN A CA 1
ATOM 2100 C C . ASN A 1 267 ? -21.297 -9.164 14.398 1 71 267 ASN A C 1
ATOM 2102 O O . ASN A 1 267 ? -21.578 -10.352 14.562 1 71 267 ASN A O 1
ATOM 2106 N N . THR A 1 268 ? -20.438 -8.695 13.672 1 78.5 268 THR A N 1
ATOM 2107 C CA . THR A 1 268 ? -20 -9.656 12.664 1 78.5 268 THR A CA 1
ATOM 2108 C C . THR A 1 268 ? -18.484 -9.625 12.508 1 78.5 268 THR A C 1
ATOM 2110 O O . THR A 1 268 ? -17.953 -10.148 11.523 1 78.5 268 THR A O 1
ATOM 2113 N N . ASN A 1 269 ? -17.781 -9.133 13.516 1 86.12 269 ASN A N 1
ATOM 2114 C CA . ASN A 1 269 ? -16.328 -8.961 13.422 1 86.12 269 ASN A CA 1
ATOM 2115 C C . ASN A 1 269 ? -15.609 -10.305 13.43 1 86.12 269 ASN A C 1
ATOM 2117 O O . ASN A 1 269 ? -14.633 -10.492 12.703 1 86.12 269 ASN A O 1
ATOM 2121 N N . ALA A 1 270 ? -16.188 -11.172 14.211 1 88.88 270 ALA A N 1
ATOM 2122 C CA . ALA A 1 270 ? -15.562 -12.484 14.273 1 88.88 270 ALA A CA 1
ATOM 2123 C C . ALA A 1 270 ? -15.664 -13.203 12.93 1 88.88 270 ALA A C 1
ATOM 2125 O O . ALA A 1 270 ? -14.672 -13.758 12.438 1 88.88 270 ALA A O 1
ATOM 2126 N N . GLU A 1 271 ? -16.844 -13.141 12.391 1 90.5 271 GLU A N 1
ATOM 2127 C CA . GLU A 1 271 ? -17.062 -13.773 11.086 1 90.5 271 GLU A CA 1
ATOM 2128 C C . GLU A 1 271 ? -16.156 -13.156 10.023 1 90.5 271 GLU A C 1
ATOM 2130 O O . GLU A 1 271 ? -15.68 -13.844 9.125 1 90.5 271 GLU A O 1
ATOM 2135 N N . PHE A 1 272 ? -15.977 -11.891 10.164 1 92.69 272 PHE A N 1
ATOM 2136 C CA . PHE A 1 272 ? -15.055 -11.195 9.266 1 92.69 272 PHE A CA 1
ATOM 2137 C C . PHE A 1 272 ? -13.656 -11.789 9.359 1 92.69 272 PHE A C 1
ATOM 2139 O O . PHE A 1 272 ? -13.055 -12.133 8.336 1 92.69 272 PHE A O 1
ATOM 2146 N N . ILE A 1 273 ? -13.18 -12.008 10.547 1 93.5 273 ILE A N 1
ATOM 2147 C CA . ILE A 1 273 ? -11.844 -12.547 10.773 1 93.5 273 ILE A CA 1
ATOM 2148 C C . ILE A 1 273 ? -11.766 -13.977 10.242 1 93.5 273 ILE A C 1
ATOM 2150 O O . ILE A 1 273 ? -10.828 -14.328 9.516 1 93.5 273 ILE A O 1
ATOM 2154 N N . PHE A 1 274 ? -12.812 -14.766 10.477 1 93.69 274 PHE A N 1
ATOM 2155 C CA . PHE A 1 274 ? -12.805 -16.172 10.102 1 93.69 274 PHE A CA 1
ATOM 2156 C C . PHE A 1 274 ? -12.828 -16.328 8.586 1 93.69 274 PHE A C 1
ATOM 2158 O O . PHE A 1 274 ? -12.25 -17.281 8.047 1 93.69 274 PHE A O 1
ATOM 2165 N N . SER A 1 275 ? -13.453 -15.438 7.977 1 93.31 275 SER A N 1
ATOM 2166 C CA . SER A 1 275 ? -13.57 -15.516 6.523 1 93.31 275 SER A CA 1
ATOM 2167 C C . SER A 1 275 ? -12.25 -15.172 5.84 1 93.31 275 SER A C 1
ATOM 2169 O O . SER A 1 275 ? -12.055 -15.484 4.664 1 93.31 275 SER A O 1
ATOM 2171 N N . LEU A 1 276 ? -11.32 -14.57 6.559 1 94.25 276 LEU A N 1
ATOM 2172 C CA . LEU A 1 276 ? -10.047 -14.148 5.984 1 94.25 276 LEU A CA 1
ATOM 2173 C C . LEU A 1 276 ? -9.086 -15.328 5.883 1 94.25 276 LEU A C 1
ATOM 2175 O O . LEU A 1 276 ? -8.242 -15.367 4.98 1 94.25 276 LEU A O 1
ATOM 2179 N N . ARG A 1 277 ? -9.172 -16.234 6.758 1 95 277 ARG A N 1
ATOM 2180 C CA . ARG A 1 277 ? -8.156 -17.281 6.855 1 95 277 ARG A CA 1
ATOM 2181 C C . ARG A 1 277 ? -8.133 -18.141 5.598 1 95 277 ARG A C 1
ATOM 2183 O O . ARG A 1 277 ? -7.078 -18.344 4.996 1 95 277 ARG A O 1
ATOM 2190 N N . PRO A 1 278 ? -9.32 -18.672 5.137 1 94.94 278 PRO A N 1
ATOM 2191 C CA . PRO A 1 278 ? -9.297 -19.453 3.895 1 94.94 278 PRO A CA 1
ATOM 2192 C C . PRO A 1 278 ? -8.703 -18.656 2.723 1 94.94 278 PRO A C 1
ATOM 2194 O O . PRO A 1 278 ? -8.039 -19.234 1.858 1 94.94 278 PRO A O 1
ATOM 2197 N N . ILE A 1 279 ? -8.953 -17.438 2.701 1 95.31 279 ILE A N 1
ATOM 2198 C CA . ILE A 1 279 ? -8.43 -16.594 1.625 1 95.31 279 ILE A CA 1
ATOM 2199 C C . ILE A 1 279 ? -6.906 -16.531 1.709 1 95.31 279 ILE A C 1
ATOM 2201 O O . ILE A 1 279 ? -6.215 -16.781 0.72 1 95.31 279 ILE A O 1
ATOM 2205 N N . CYS A 1 280 ? -6.391 -16.234 2.869 1 96.5 280 CYS A N 1
ATOM 2206 C CA . CYS A 1 280 ? -4.949 -16.156 3.074 1 96.5 280 CYS A CA 1
ATOM 2207 C C . CYS A 1 280 ? -4.277 -17.484 2.746 1 96.5 280 CYS A C 1
ATOM 2209 O O . CYS A 1 280 ? -3.236 -17.516 2.086 1 96.5 280 CYS A O 1
ATOM 2211 N N . GLU A 1 281 ? -4.887 -18.547 3.141 1 97.25 281 GLU A N 1
ATOM 2212 C CA . GLU A 1 281 ? -4.301 -19.875 2.959 1 97.25 281 GLU A CA 1
ATOM 2213 C C . GLU A 1 281 ? -4.371 -20.312 1.499 1 97.25 281 GLU A C 1
ATOM 2215 O O . GLU A 1 281 ? -3.49 -21.031 1.02 1 97.25 281 GLU A O 1
ATOM 2220 N N . THR A 1 282 ? -5.41 -19.922 0.822 1 97.06 282 THR A N 1
ATOM 2221 C CA . THR A 1 282 ? -5.488 -20.203 -0.607 1 97.06 282 THR A CA 1
ATOM 2222 C C . THR A 1 282 ? -4.445 -19.391 -1.375 1 97.06 282 THR A C 1
ATOM 2224 O O . THR A 1 282 ? -3.82 -19.891 -2.307 1 97.06 282 THR A O 1
ATOM 2227 N N . LEU A 1 283 ? -4.281 -18.156 -0.995 1 96.12 283 LEU A N 1
ATOM 2228 C CA . LEU A 1 283 ? -3.229 -17.344 -1.598 1 96.12 283 LEU A CA 1
ATOM 2229 C C . LEU A 1 283 ? -1.856 -17.953 -1.354 1 96.12 283 LEU A C 1
ATOM 2231 O O . LEU A 1 283 ? -1.023 -18 -2.262 1 96.12 283 LEU A O 1
ATOM 2235 N N . PHE A 1 284 ? -1.654 -18.391 -0.13 1 97.56 284 PHE A N 1
ATOM 2236 C CA . PHE A 1 284 ? -0.398 -19.062 0.192 1 97.56 284 PHE A CA 1
ATOM 2237 C C . PHE A 1 284 ? -0.214 -20.312 -0.661 1 97.56 284 PHE A C 1
ATOM 2239 O O . PHE A 1 284 ? 0.896 -20.594 -1.108 1 97.56 284 PHE A O 1
ATOM 2246 N N . TYR A 1 285 ? -1.28 -21.047 -0.874 1 97.62 285 TYR A N 1
ATOM 2247 C CA . TYR A 1 285 ? -1.255 -22.203 -1.766 1 97.62 285 TYR A CA 1
ATOM 2248 C C . TYR A 1 285 ? -0.747 -21.812 -3.148 1 97.62 285 TYR A C 1
ATOM 2250 O O . TYR A 1 285 ? 0.132 -22.484 -3.703 1 97.62 285 TYR A O 1
ATOM 2258 N N . PHE A 1 286 ? -1.214 -20.688 -3.684 1 96.56 286 PHE A N 1
ATOM 2259 C CA . PHE A 1 286 ? -0.785 -20.219 -4.996 1 96.56 286 PHE A CA 1
ATOM 2260 C C . PHE A 1 286 ? 0.68 -19.797 -4.973 1 96.56 286 PHE A C 1
ATOM 2262 O O . PHE A 1 286 ? 1.413 -20.031 -5.938 1 96.56 286 PHE A O 1
ATOM 2269 N N . LEU A 1 287 ? 1.064 -19.188 -3.904 1 96.44 287 LEU A N 1
ATOM 2270 C CA . LEU A 1 287 ? 2.465 -18.797 -3.783 1 96.44 287 LEU A CA 1
ATOM 2271 C C . LEU A 1 287 ? 3.369 -20.031 -3.781 1 96.44 287 LEU A C 1
ATOM 2273 O O . LEU A 1 287 ? 4.402 -20.047 -4.453 1 96.44 287 LEU A O 1
ATOM 2277 N N . LEU A 1 288 ? 2.943 -21.031 -3.041 1 97.31 288 LEU A N 1
ATOM 2278 C CA . LEU A 1 288 ? 3.715 -22.266 -2.992 1 97.31 288 LEU A CA 1
ATOM 2279 C C . LEU A 1 288 ? 3.746 -22.938 -4.359 1 97.31 288 LEU A C 1
ATOM 2281 O O . LEU A 1 288 ? 4.785 -23.453 -4.781 1 97.31 288 LEU A O 1
ATOM 2285 N N . LEU A 1 289 ? 2.609 -22.969 -5.016 1 96.12 289 LEU A N 1
ATOM 2286 C CA . LEU A 1 289 ? 2.531 -23.547 -6.352 1 96.12 289 LEU A CA 1
ATOM 2287 C C . LEU A 1 289 ? 3.473 -22.828 -7.312 1 96.12 289 LEU A C 1
ATOM 2289 O O . LEU A 1 289 ? 4.211 -23.469 -8.062 1 96.12 289 LEU A O 1
ATOM 2293 N N . ALA A 1 290 ? 3.391 -21.531 -7.273 1 94.31 290 ALA A N 1
ATOM 2294 C CA . ALA A 1 290 ? 4.238 -20.719 -8.141 1 94.31 290 ALA A CA 1
ATOM 2295 C C . ALA A 1 290 ? 5.715 -20.938 -7.832 1 94.31 290 ALA A C 1
ATOM 2297 O O . ALA A 1 290 ? 6.535 -21.062 -8.742 1 94.31 290 ALA A O 1
ATOM 2298 N N . TYR A 1 291 ? 6.027 -21 -6.562 1 95.81 291 TYR A N 1
ATOM 2299 C CA . TYR A 1 291 ? 7.398 -21.234 -6.125 1 95.81 291 TYR A CA 1
ATOM 2300 C C . TYR A 1 291 ? 7.91 -22.578 -6.629 1 95.81 291 TYR A C 1
ATOM 2302 O O . TYR A 1 291 ? 8.992 -22.656 -7.219 1 95.81 291 TYR A O 1
ATOM 2310 N N . ARG A 1 292 ? 7.152 -23.594 -6.434 1 96.38 292 ARG A N 1
ATOM 2311 C CA . ARG A 1 292 ? 7.52 -24.938 -6.879 1 96.38 292 ARG A CA 1
ATOM 2312 C C . ARG A 1 292 ? 7.742 -24.969 -8.383 1 96.38 292 ARG A C 1
ATOM 2314 O O . ARG A 1 292 ? 8.734 -25.531 -8.859 1 96.38 292 ARG A O 1
ATOM 2321 N N . THR A 1 293 ? 6.836 -24.375 -9.094 1 92.94 293 THR A N 1
ATOM 2322 C CA . THR A 1 293 ? 6.934 -24.359 -10.547 1 92.94 293 THR A CA 1
ATOM 2323 C C . THR A 1 293 ? 8.164 -23.578 -10.992 1 92.94 293 THR A C 1
ATOM 2325 O O . THR A 1 293 ? 8.828 -23.953 -11.961 1 92.94 293 THR A O 1
ATOM 2328 N N . GLY A 1 294 ? 8.414 -22.453 -10.344 1 91.94 294 GLY A N 1
ATOM 2329 C CA . GLY A 1 294 ? 9.602 -21.688 -10.656 1 91.94 294 GLY A CA 1
ATOM 2330 C C . GLY A 1 294 ? 10.891 -22.453 -10.453 1 91.94 294 GLY A C 1
ATOM 2331 O O . GLY A 1 294 ? 11.766 -22.453 -11.32 1 91.94 294 GLY A O 1
ATOM 2332 N N . ILE A 1 295 ? 10.969 -23.141 -9.367 1 94.5 295 ILE A N 1
ATOM 2333 C CA . ILE A 1 295 ? 12.141 -23.938 -9.078 1 94.5 295 ILE A CA 1
ATOM 2334 C C . ILE A 1 295 ? 12.273 -25.062 -10.109 1 94.5 295 ILE A C 1
ATOM 2336 O O . ILE A 1 295 ? 13.375 -25.344 -10.578 1 94.5 295 ILE A O 1
ATOM 2340 N N . GLU A 1 296 ? 11.195 -25.672 -10.445 1 94.12 296 GLU A N 1
ATOM 2341 C CA . GLU A 1 296 ? 11.188 -26.75 -11.438 1 94.12 296 GLU A CA 1
ATOM 2342 C C . GLU A 1 296 ? 11.734 -26.266 -12.773 1 94.12 296 GLU A C 1
ATOM 2344 O O . GLU A 1 296 ? 12.516 -26.953 -13.422 1 94.12 296 GLU A O 1
ATOM 2349 N N . ALA A 1 297 ? 11.305 -25.109 -13.164 1 89.81 297 ALA A N 1
ATOM 2350 C CA . ALA A 1 297 ? 11.75 -24.547 -14.438 1 89.81 297 ALA A CA 1
ATOM 2351 C C . ALA A 1 297 ? 13.266 -24.344 -14.438 1 89.81 297 ALA A C 1
ATOM 2353 O O . ALA A 1 297 ? 13.93 -24.641 -15.43 1 89.81 297 ALA A O 1
ATOM 2354 N N . TYR A 1 298 ? 13.781 -23.875 -13.414 1 90.38 298 TYR A N 1
ATOM 2355 C CA . TYR A 1 298 ? 15.219 -23.625 -13.344 1 90.38 298 TYR A CA 1
ATOM 2356 C C . TYR A 1 298 ? 15.984 -24.938 -13.203 1 90.38 298 TYR A C 1
ATOM 2358 O O . TYR A 1 298 ? 17.109 -25.062 -13.711 1 90.38 298 TYR A O 1
ATOM 2366 N N . MET A 1 299 ? 15.398 -25.844 -12.492 1 93.38 299 MET A N 1
ATOM 2367 C CA . MET A 1 299 ? 15.977 -27.188 -12.406 1 93.38 299 MET A CA 1
ATOM 2368 C C . MET A 1 299 ? 16.094 -27.812 -13.797 1 93.38 299 MET A C 1
ATOM 2370 O O . MET A 1 299 ? 17.156 -28.297 -14.18 1 93.38 299 MET A O 1
ATOM 2374 N N . GLU A 1 300 ? 15.047 -27.766 -14.562 1 90.75 300 GLU A N 1
ATOM 2375 C CA . GLU A 1 300 ? 15.023 -28.328 -15.906 1 90.75 300 GLU A CA 1
ATOM 2376 C C . GLU A 1 300 ? 16.031 -27.609 -16.812 1 90.75 300 GLU A C 1
ATOM 2378 O O . GLU A 1 300 ? 16.719 -28.25 -17.609 1 90.75 300 GLU A O 1
ATOM 2383 N N . ARG A 1 301 ? 16.047 -26.375 -16.688 1 88 301 ARG A N 1
ATOM 2384 C CA . ARG A 1 301 ? 17.016 -25.594 -17.469 1 88 301 ARG A CA 1
ATOM 2385 C C . ARG A 1 301 ? 18.438 -25.984 -17.109 1 88 301 ARG A C 1
ATOM 2387 O O . ARG A 1 301 ? 19.297 -26.109 -18 1 88 301 ARG A O 1
ATOM 2394 N N . SER A 1 302 ? 18.688 -26.078 -15.875 1 90.75 302 SER A N 1
ATOM 2395 C CA . SER A 1 302 ? 20.016 -26.484 -15.43 1 90.75 302 SER A CA 1
ATOM 2396 C C . SER A 1 302 ? 20.375 -27.859 -15.953 1 90.75 302 SER A C 1
ATOM 2398 O O . SER A 1 302 ? 21.5 -28.078 -16.406 1 90.75 302 SER A O 1
ATOM 2400 N N . VAL A 1 303 ? 19.484 -28.781 -15.945 1 92.25 303 VAL A N 1
ATOM 2401 C CA . VAL A 1 303 ? 19.688 -30.141 -16.438 1 92.25 303 VAL A CA 1
ATOM 2402 C C . VAL A 1 303 ? 19.938 -30.109 -17.953 1 92.25 303 VAL A C 1
ATOM 2404 O O . VAL A 1 303 ? 20.859 -30.75 -18.453 1 92.25 303 VAL A O 1
ATOM 2407 N N . ALA A 1 304 ? 19.109 -29.344 -18.609 1 90.06 304 ALA A N 1
ATOM 2408 C CA . ALA A 1 304 ? 19.234 -29.234 -20.062 1 90.06 304 ALA A CA 1
ATOM 2409 C C . ALA A 1 304 ? 20.578 -28.641 -20.469 1 90.06 304 ALA A C 1
ATOM 2411 O O . ALA A 1 304 ? 21.219 -29.109 -21.422 1 90.06 304 ALA A O 1
ATOM 2412 N N . CYS A 1 305 ? 20.953 -27.594 -19.812 1 89.06 305 CYS A N 1
ATOM 2413 C CA . CYS A 1 305 ? 22.234 -26.969 -20.078 1 89.06 305 CYS A CA 1
ATOM 2414 C C . CYS A 1 305 ? 23.391 -27.938 -19.797 1 89.06 305 CYS A C 1
ATOM 2416 O O . CYS A 1 305 ? 24.359 -28 -20.547 1 89.06 305 CYS A O 1
ATOM 2418 N N . GLY A 1 306 ? 23.266 -28.625 -18.734 1 88.88 306 GLY A N 1
ATOM 2419 C CA . GLY A 1 306 ? 24.266 -29.641 -18.422 1 88.88 306 GLY A CA 1
ATOM 2420 C C . GLY A 1 306 ? 24.375 -30.719 -19.484 1 88.88 306 GLY A C 1
ATOM 2421 O O . GLY A 1 306 ? 25.469 -31.141 -19.844 1 88.88 306 GLY A O 1
ATOM 2422 N N . SER A 1 307 ? 23.312 -31.188 -19.984 1 90.06 307 SER A N 1
ATOM 2423 C CA . SER A 1 307 ? 23.281 -32.188 -21.031 1 90.06 307 SER A CA 1
ATOM 2424 C C . SER A 1 307 ? 23.891 -31.672 -22.328 1 90.06 307 SER A C 1
ATOM 2426 O O . SER A 1 307 ? 24.625 -32.406 -23 1 90.06 307 SER A O 1
ATOM 2428 N N . ARG A 1 308 ? 23.531 -30.5 -22.562 1 89.5 308 ARG A N 1
ATOM 2429 C CA . ARG A 1 308 ? 24.078 -29.875 -23.781 1 89.5 308 ARG A CA 1
ATOM 2430 C C . ARG A 1 308 ? 25.594 -29.766 -23.703 1 89.5 308 ARG A C 1
ATOM 2432 O O . ARG A 1 308 ? 26.281 -29.984 -24.703 1 89.5 308 ARG A O 1
ATOM 2439 N N . ASP A 1 309 ? 26.016 -29.422 -22.562 1 90 309 ASP A N 1
ATOM 2440 C CA . ASP A 1 309 ? 27.453 -29.219 -22.359 1 90 309 ASP A CA 1
ATOM 2441 C C . ASP A 1 309 ? 28.156 -30.531 -22.016 1 90 309 ASP A C 1
ATOM 2443 O O . ASP A 1 309 ? 29.375 -30.547 -21.812 1 90 309 ASP A O 1
ATOM 2447 N N . ASN A 1 310 ? 27.484 -31.516 -21.969 1 89.62 310 ASN A N 1
ATOM 2448 C CA . ASN A 1 310 ? 27.984 -32.844 -21.609 1 89.62 310 ASN A CA 1
ATOM 2449 C C . ASN A 1 310 ? 28.703 -32.812 -20.25 1 89.62 310 ASN A C 1
ATOM 2451 O O . ASN A 1 310 ? 29.703 -33.531 -20.062 1 89.62 310 ASN A O 1
ATOM 2455 N N . ARG A 1 311 ? 28.328 -31.891 -19.438 1 90.69 311 ARG A N 1
ATOM 2456 C CA . ARG A 1 311 ? 28.828 -31.75 -18.062 1 90.69 311 ARG A CA 1
ATOM 2457 C C . ARG A 1 311 ? 27.734 -31.234 -17.141 1 90.69 311 ARG A C 1
ATOM 2459 O O . ARG A 1 311 ? 27.156 -30.172 -17.375 1 90.69 311 ARG A O 1
ATOM 2466 N N . PRO A 1 312 ? 27.578 -32.062 -16.125 1 88 312 PRO A N 1
ATOM 2467 C CA . PRO A 1 312 ? 26.562 -31.562 -15.188 1 88 312 PRO A CA 1
ATOM 2468 C C . PRO A 1 312 ? 26.938 -30.219 -14.562 1 88 312 PRO A C 1
ATOM 2470 O O . PRO A 1 312 ? 28.109 -29.969 -14.273 1 88 312 PRO A O 1
ATOM 2473 N N . ARG A 1 313 ? 25.938 -29.359 -14.461 1 90.88 313 ARG A N 1
ATOM 2474 C CA . ARG A 1 313 ? 26.172 -28.062 -13.836 1 90.88 313 ARG A CA 1
ATOM 2475 C C . ARG A 1 313 ? 26.297 -28.203 -12.328 1 90.88 313 ARG A C 1
ATOM 2477 O O . ARG A 1 313 ? 25.609 -29 -11.703 1 90.88 313 ARG A O 1
ATOM 2484 N N . GLU A 1 314 ? 27.094 -27.406 -11.742 1 90.56 314 GLU A N 1
ATOM 2485 C CA . GLU A 1 314 ? 27.328 -27.406 -10.297 1 90.56 314 GLU A CA 1
ATOM 2486 C C . GLU A 1 314 ? 26.078 -27 -9.531 1 90.56 314 GLU A C 1
ATOM 2488 O O . GLU A 1 314 ? 25.891 -27.406 -8.383 1 90.56 314 GLU A O 1
ATOM 2493 N N . SER A 1 315 ? 25.203 -26.297 -10.219 1 92.19 315 SER A N 1
ATOM 2494 C CA . SER A 1 315 ? 24.016 -25.766 -9.57 1 92.19 315 SER A CA 1
ATOM 2495 C C . SER A 1 315 ? 22.891 -26.812 -9.539 1 92.19 315 SER A C 1
ATOM 2497 O O . SER A 1 315 ? 21.938 -26.688 -8.758 1 92.19 315 SER A O 1
ATOM 2499 N N . THR A 1 316 ? 22.906 -27.844 -10.352 1 94.44 316 THR A N 1
ATOM 2500 C CA . THR A 1 316 ? 21.812 -28.75 -10.602 1 94.44 316 THR A CA 1
ATOM 2501 C C . THR A 1 316 ? 21.406 -29.484 -9.32 1 94.44 316 THR A C 1
ATOM 2503 O O . THR A 1 316 ? 20.219 -29.594 -9 1 94.44 316 THR A O 1
ATOM 2506 N N . PRO A 1 317 ? 22.406 -29.953 -8.516 1 94.62 317 PRO A N 1
ATOM 2507 C CA . PRO A 1 317 ? 22 -30.625 -7.277 1 94.62 317 PRO A CA 1
ATOM 2508 C C . PRO A 1 317 ? 21.219 -29.703 -6.34 1 94.62 317 PRO A C 1
ATOM 2510 O O . PRO A 1 317 ? 20.266 -30.125 -5.691 1 94.62 317 PRO A O 1
ATOM 2513 N N . GLY A 1 318 ? 21.609 -28.484 -6.266 1 96.06 318 GLY A N 1
ATOM 2514 C CA . GLY A 1 318 ? 20.891 -27.516 -5.449 1 96.06 318 GLY A CA 1
ATOM 2515 C C . GLY A 1 318 ? 19.453 -27.297 -5.895 1 96.06 318 GLY A C 1
ATOM 2516 O O . GLY A 1 318 ? 18.547 -27.266 -5.066 1 96.06 318 GLY A O 1
ATOM 2517 N N . TRP A 1 319 ? 19.281 -27.25 -7.18 1 96.31 319 TRP A N 1
ATOM 2518 C CA . TRP A 1 319 ? 17.938 -27.078 -7.734 1 96.31 319 TRP A CA 1
ATOM 2519 C C . TRP A 1 319 ? 17.078 -28.297 -7.441 1 96.31 319 TRP A C 1
ATOM 2521 O O . TRP A 1 319 ? 15.898 -28.172 -7.102 1 96.31 319 TRP A O 1
ATOM 2531 N N . LYS A 1 320 ? 17.641 -29.484 -7.605 1 96.94 320 LYS A N 1
ATOM 2532 C CA . LYS A 1 320 ? 16.906 -30.719 -7.371 1 96.94 320 LYS A CA 1
ATOM 2533 C C . LYS A 1 320 ? 16.469 -30.828 -5.914 1 96.94 320 LYS A C 1
ATOM 2535 O O . LYS A 1 320 ? 15.32 -31.188 -5.637 1 96.94 320 LYS A O 1
ATOM 2540 N N . GLU A 1 321 ? 17.375 -30.469 -5.062 1 97.94 321 GLU A N 1
ATOM 2541 C CA . GLU A 1 321 ? 17.047 -30.5 -3.643 1 97.94 321 GLU A CA 1
ATOM 2542 C C . GLU A 1 321 ? 15.984 -29.469 -3.303 1 97.94 321 GLU A C 1
ATOM 2544 O O . GLU A 1 321 ? 15.016 -29.766 -2.6 1 97.94 321 GLU A O 1
ATOM 2549 N N . ALA A 1 322 ? 16.172 -28.25 -3.779 1 97.94 322 ALA A N 1
ATOM 2550 C CA . ALA A 1 322 ? 15.195 -27.188 -3.561 1 97.94 322 ALA A CA 1
ATOM 2551 C C . ALA A 1 322 ? 13.812 -27.609 -4.059 1 97.94 322 ALA A C 1
ATOM 2553 O O . ALA A 1 322 ? 12.805 -27.359 -3.393 1 97.94 322 ALA A O 1
ATOM 2554 N N . HIS A 1 323 ? 13.773 -28.25 -5.211 1 98 323 HIS A N 1
ATOM 2555 C CA . HIS A 1 323 ? 12.508 -28.656 -5.809 1 98 323 HIS A CA 1
ATOM 2556 C C . HIS A 1 323 ? 11.82 -29.719 -4.957 1 98 323 HIS A C 1
ATOM 2558 O O . HIS A 1 323 ? 10.617 -29.641 -4.707 1 98 323 HIS A O 1
ATOM 2564 N N . ALA A 1 324 ? 12.562 -30.734 -4.555 1 98.44 324 ALA A N 1
ATOM 2565 C CA . ALA A 1 324 ? 12.008 -31.797 -3.725 1 98.44 324 ALA A CA 1
ATOM 2566 C C . ALA A 1 324 ? 11.43 -31.234 -2.43 1 98.44 324 ALA A C 1
ATOM 2568 O O . ALA A 1 324 ? 10.32 -31.609 -2.025 1 98.44 324 ALA A O 1
ATOM 2569 N N . LEU A 1 325 ? 12.18 -30.359 -1.823 1 98.62 325 LEU A N 1
ATOM 2570 C CA . LEU A 1 325 ? 11.75 -29.75 -0.576 1 98.62 325 LEU A CA 1
ATOM 2571 C C . LEU A 1 325 ? 10.531 -28.859 -0.803 1 98.62 325 LEU A C 1
ATOM 2573 O O . LEU A 1 325 ? 9.641 -28.797 0.043 1 98.62 325 LEU A O 1
ATOM 2577 N N . ALA A 1 326 ? 10.5 -28.141 -1.886 1 98.31 326 ALA A N 1
ATOM 2578 C CA . ALA A 1 326 ? 9.344 -27.312 -2.232 1 98.31 326 ALA A CA 1
ATOM 2579 C C . ALA A 1 326 ? 8.094 -28.172 -2.406 1 98.31 326 ALA A C 1
ATOM 2581 O O . ALA A 1 326 ? 7.012 -27.797 -1.949 1 98.31 326 ALA A O 1
ATOM 2582 N N . CYS A 1 327 ? 8.258 -29.312 -3.109 1 98.5 327 CYS A N 1
ATOM 2583 C CA . CYS A 1 327 ? 7.152 -30.25 -3.285 1 98.5 327 CYS A CA 1
ATOM 2584 C C . CYS A 1 327 ? 6.641 -30.75 -1.938 1 98.5 327 CYS A C 1
ATOM 2586 O O . CYS A 1 327 ? 5.43 -30.797 -1.709 1 98.5 327 CYS A O 1
ATOM 2588 N N . ASN A 1 328 ? 7.551 -31.062 -1.124 1 98.56 328 ASN A N 1
ATOM 2589 C CA . ASN A 1 328 ? 7.18 -31.547 0.203 1 98.56 328 ASN A CA 1
ATOM 2590 C C . ASN A 1 328 ? 6.469 -30.453 1.009 1 98.56 328 ASN A C 1
ATOM 2592 O O . ASN A 1 328 ? 5.488 -30.734 1.701 1 98.56 328 ASN A O 1
ATOM 2596 N N . ALA A 1 329 ? 7.004 -29.25 1.002 1 98.69 329 ALA A N 1
ATOM 2597 C CA . ALA A 1 329 ? 6.383 -28.125 1.705 1 98.69 329 ALA A CA 1
ATOM 2598 C C . ALA A 1 329 ? 4.93 -27.953 1.275 1 98.69 329 ALA A C 1
ATOM 2600 O O . ALA A 1 329 ? 4.043 -27.797 2.115 1 98.69 329 ALA A O 1
ATOM 2601 N N . LEU A 1 330 ? 4.699 -27.984 -0.02 1 98.38 330 LEU A N 1
ATOM 2602 C CA . LEU A 1 330 ? 3.355 -27.828 -0.561 1 98.38 330 LEU A CA 1
ATOM 2603 C C . LEU A 1 330 ? 2.443 -28.953 -0.08 1 98.38 330 LEU A C 1
ATOM 2605 O O . LEU A 1 330 ? 1.331 -28.703 0.387 1 98.38 330 LEU A O 1
ATOM 2609 N N . THR A 1 331 ? 2.936 -30.172 -0.205 1 98.38 331 THR A N 1
ATOM 2610 C CA . THR A 1 331 ? 2.152 -31.328 0.199 1 98.38 331 THR A CA 1
ATOM 2611 C C . THR A 1 331 ? 1.788 -31.25 1.679 1 98.38 331 THR A C 1
ATOM 2613 O O . THR A 1 331 ? 0.628 -31.438 2.049 1 98.38 331 THR A O 1
ATOM 2616 N N . LEU A 1 332 ? 2.742 -30.938 2.484 1 98.5 332 LEU A N 1
ATOM 2617 C CA . LEU A 1 332 ? 2.539 -30.859 3.926 1 98.5 332 LEU A CA 1
ATOM 2618 C C . LEU A 1 332 ? 1.569 -29.734 4.277 1 98.5 332 LEU A C 1
ATOM 2620 O O . LEU A 1 332 ? 0.708 -29.906 5.145 1 98.5 332 LEU A O 1
ATOM 2624 N N . ALA A 1 333 ? 1.724 -28.594 3.674 1 98.44 333 ALA A N 1
ATOM 2625 C CA . ALA A 1 333 ? 0.857 -27.453 3.959 1 98.44 333 ALA A CA 1
ATOM 2626 C C . ALA A 1 333 ? -0.594 -27.75 3.6 1 98.44 333 ALA A C 1
ATOM 2628 O O . ALA A 1 333 ? -1.514 -27.375 4.332 1 98.44 333 ALA A O 1
ATOM 2629 N N . VAL A 1 334 ? -0.809 -28.438 2.461 1 97.88 334 VAL A N 1
ATOM 2630 C CA . VAL A 1 334 ? -2.15 -28.797 2.018 1 97.88 334 VAL A CA 1
ATOM 2631 C C . VAL A 1 334 ? -2.746 -29.844 2.965 1 97.88 334 VAL A C 1
ATOM 2633 O O . VAL A 1 334 ? -3.914 -29.734 3.348 1 97.88 334 VAL A O 1
ATOM 2636 N N . GLU A 1 335 ? -1.941 -30.812 3.35 1 97.5 335 GLU A N 1
ATOM 2637 C CA . GLU A 1 335 ? -2.396 -31.812 4.316 1 97.5 335 GLU A CA 1
ATOM 2638 C C . GLU A 1 335 ? -2.793 -31.156 5.637 1 97.5 335 GLU A C 1
ATOM 2640 O O . GLU A 1 335 ? -3.791 -31.547 6.25 1 97.5 335 GLU A O 1
ATOM 2645 N N . ALA A 1 336 ? -1.949 -30.219 6.027 1 97.38 336 ALA A N 1
ATOM 2646 C CA . ALA A 1 336 ? -2.256 -29.5 7.254 1 97.38 336 ALA A CA 1
ATOM 2647 C C . ALA A 1 336 ? -3.588 -28.766 7.141 1 97.38 336 ALA A C 1
ATOM 2649 O O . ALA A 1 336 ? -4.371 -28.734 8.094 1 97.38 336 ALA A O 1
ATOM 2650 N N . GLY A 1 337 ? -3.814 -28.172 6.004 1 94.81 337 GLY A N 1
ATOM 2651 C CA . GLY A 1 337 ? -5.086 -27.5 5.766 1 94.81 337 GLY A CA 1
ATOM 2652 C C . GLY A 1 337 ? -6.277 -28.438 5.875 1 94.81 337 GLY A C 1
ATOM 2653 O O . GLY A 1 337 ? -7.289 -28.094 6.492 1 94.81 337 GLY A O 1
ATOM 2654 N N . ALA A 1 338 ? -6.191 -29.578 5.297 1 93.25 338 ALA A N 1
ATOM 2655 C CA . ALA A 1 338 ? -7.254 -30.578 5.359 1 93.25 338 ALA A CA 1
ATOM 2656 C C . ALA A 1 338 ? -7.477 -31.047 6.793 1 93.25 338 ALA A C 1
ATOM 2658 O O . ALA A 1 338 ? -8.617 -31.203 7.227 1 93.25 338 ALA A O 1
ATOM 2659 N N . LYS A 1 339 ? -6.438 -31.219 7.5 1 93.81 339 LYS A N 1
ATOM 2660 C CA . LYS A 1 339 ? -6.531 -31.641 8.891 1 93.81 339 LYS A CA 1
ATOM 2661 C C . LYS A 1 339 ? -7.199 -30.578 9.758 1 93.81 339 LYS A C 1
ATOM 2663 O O . LYS A 1 339 ? -8 -30.891 10.633 1 93.81 339 LYS A O 1
ATOM 2668 N N . ALA A 1 340 ? -6.789 -29.375 9.539 1 92.38 340 ALA A N 1
ATOM 2669 C CA . ALA A 1 340 ? -7.406 -28.281 10.289 1 92.38 340 ALA A CA 1
ATOM 2670 C C . ALA A 1 340 ? -8.914 -28.234 10.047 1 92.38 340 ALA A C 1
ATOM 2672 O O . ALA A 1 340 ? -9.688 -28 10.977 1 92.38 340 ALA A O 1
ATOM 2673 N N . ALA A 1 341 ? -9.297 -28.375 8.797 1 87.12 341 ALA A N 1
ATOM 2674 C CA . ALA A 1 341 ? -10.719 -28.375 8.453 1 87.12 341 ALA A CA 1
ATOM 2675 C C . ALA A 1 341 ? -11.469 -29.484 9.195 1 87.12 341 ALA A C 1
ATOM 2677 O O . ALA A 1 341 ? -12.664 -29.344 9.484 1 87.12 341 ALA A O 1
ATOM 2678 N N . ASN A 1 342 ? -10.781 -30.531 9.547 1 88.19 342 ASN A N 1
ATOM 2679 C CA . ASN A 1 342 ? -11.367 -31.656 10.273 1 88.19 342 ASN A CA 1
ATOM 2680 C C . ASN A 1 342 ? -11.102 -31.547 11.773 1 88.19 342 ASN A C 1
ATOM 2682 O O . ASN A 1 342 ? -11.25 -32.531 12.508 1 88.19 342 ASN A O 1
ATOM 2686 N N . ARG A 1 343 ? -10.57 -30.469 12.227 1 90.75 343 ARG A N 1
ATOM 2687 C CA . ARG A 1 343 ? -10.297 -30.156 13.625 1 90.75 343 ARG A CA 1
ATOM 2688 C C . ARG A 1 343 ? -9.297 -31.141 14.219 1 90.75 343 ARG A C 1
ATOM 2690 O O . ARG A 1 343 ? -9.453 -31.578 15.359 1 90.75 343 ARG A O 1
ATOM 2697 N N . ASP A 1 344 ? -8.375 -31.531 13.359 1 91.25 344 ASP A N 1
ATOM 2698 C CA . ASP A 1 344 ? -7.277 -32.406 13.766 1 91.25 344 ASP A CA 1
ATOM 2699 C C . ASP A 1 344 ? -6.113 -31.609 14.336 1 91.25 344 ASP A C 1
ATOM 2701 O O . ASP A 1 344 ? -5.551 -30.75 13.656 1 91.25 344 ASP A O 1
ATOM 2705 N N . GLU A 1 345 ? -5.691 -31.875 15.5 1 87.62 345 GLU A N 1
ATOM 2706 C CA . GLU A 1 345 ? -4.668 -31.141 16.219 1 87.62 345 GLU A CA 1
ATOM 2707 C C . GLU A 1 345 ? -3.303 -31.281 15.562 1 87.62 345 GLU A C 1
ATOM 2709 O O . GLU A 1 345 ? -2.41 -30.453 15.781 1 87.62 345 GLU A O 1
ATOM 2714 N N . ALA A 1 346 ? -3.186 -32.312 14.797 1 92.56 346 ALA A N 1
ATOM 2715 C CA . ALA A 1 346 ? -1.914 -32.531 14.109 1 92.56 346 ALA A CA 1
ATOM 2716 C C . ALA A 1 346 ? -1.678 -31.453 13.047 1 92.56 346 ALA A C 1
ATOM 2718 O O . ALA A 1 346 ? -0.589 -31.375 12.469 1 92.56 346 ALA A O 1
ATOM 2719 N N . ALA A 1 347 ? -2.686 -30.656 12.797 1 94.62 347 ALA A N 1
ATOM 2720 C CA . ALA A 1 347 ? -2.609 -29.625 11.773 1 94.62 347 ALA A CA 1
ATOM 2721 C C . ALA A 1 347 ? -1.469 -28.656 12.055 1 94.62 347 ALA A C 1
ATOM 2723 O O . ALA A 1 347 ? -0.715 -28.297 11.148 1 94.62 347 ALA A O 1
ATOM 2724 N N . ASN A 1 348 ? -1.26 -28.328 13.25 1 93.44 348 ASN A N 1
ATOM 2725 C CA . ASN A 1 348 ? -0.24 -27.359 13.617 1 93.44 348 ASN A CA 1
ATOM 2726 C C . ASN A 1 348 ? 1.167 -27.906 13.414 1 93.44 348 ASN A C 1
ATOM 2728 O O . ASN A 1 348 ? 2.041 -27.219 12.891 1 93.44 348 ASN A O 1
ATOM 2732 N N . GLU A 1 349 ? 1.328 -29.078 13.867 1 95.5 349 GLU A N 1
ATOM 2733 C CA . GLU A 1 349 ? 2.635 -29.703 13.695 1 95.5 349 GLU A CA 1
ATOM 2734 C C . GLU A 1 349 ? 3.006 -29.812 12.219 1 95.5 349 GLU A C 1
ATOM 2736 O O . GLU A 1 349 ? 4.145 -29.531 11.836 1 95.5 349 GLU A O 1
ATOM 2741 N N . LYS A 1 350 ? 2.098 -30.219 11.469 1 96.94 350 LYS A N 1
ATOM 2742 C CA . LYS A 1 350 ? 2.334 -30.344 10.039 1 96.94 350 LYS A CA 1
ATOM 2743 C C . LYS A 1 350 ? 2.617 -28.984 9.406 1 96.94 350 LYS A C 1
ATOM 2745 O O . LYS A 1 350 ? 3.406 -28.891 8.461 1 96.94 350 LYS A O 1
ATOM 2750 N N . THR A 1 351 ? 1.903 -28 9.875 1 97.56 351 THR A N 1
ATOM 2751 C CA . THR A 1 351 ? 2.135 -26.656 9.383 1 97.56 351 THR A CA 1
ATOM 2752 C C . THR A 1 351 ? 3.58 -26.219 9.633 1 97.56 351 THR A C 1
ATOM 2754 O O . THR A 1 351 ? 4.23 -25.672 8.75 1 97.56 351 THR A O 1
ATOM 2757 N N . GLU A 1 352 ? 4.086 -26.5 10.766 1 97.44 352 GLU A N 1
ATOM 2758 C CA . GLU A 1 352 ? 5.461 -26.141 11.117 1 97.44 352 GLU A CA 1
ATOM 2759 C C . GLU A 1 352 ? 6.461 -26.922 10.258 1 97.44 352 GLU A C 1
ATOM 2761 O O . GLU A 1 352 ? 7.484 -26.375 9.844 1 97.44 352 GLU A O 1
ATOM 2766 N N . GLU A 1 353 ? 6.129 -28.141 10.086 1 98 353 GLU A N 1
ATOM 2767 C CA . GLU A 1 353 ? 6.98 -28.953 9.227 1 98 353 GLU A CA 1
ATOM 2768 C C . GLU A 1 353 ? 7.012 -28.406 7.801 1 98 353 GLU A C 1
ATOM 2770 O O . GLU A 1 353 ? 8.07 -28.359 7.168 1 98 353 GLU A O 1
ATOM 2775 N N . ALA A 1 354 ? 5.852 -28.047 7.305 1 98.5 354 ALA A N 1
ATOM 2776 C CA . ALA A 1 354 ? 5.758 -27.469 5.969 1 98.5 354 ALA A CA 1
ATOM 2777 C C . ALA A 1 354 ? 6.625 -26.219 5.852 1 98.5 354 ALA A C 1
ATOM 2779 O O . ALA A 1 354 ? 7.367 -26.062 4.883 1 98.5 354 ALA A O 1
ATOM 2780 N N . LEU A 1 355 ? 6.566 -25.359 6.836 1 98.19 355 LEU A N 1
ATOM 2781 C CA . LEU A 1 355 ? 7.336 -24.125 6.82 1 98.19 355 LEU A CA 1
ATOM 2782 C C . LEU A 1 355 ? 8.828 -24.422 6.91 1 98.19 355 LEU A C 1
ATOM 2784 O O . LEU A 1 355 ? 9.641 -23.734 6.273 1 98.19 355 LEU A O 1
ATOM 2788 N N . ARG A 1 356 ? 9.172 -25.344 7.738 1 98 356 ARG A N 1
ATOM 2789 C CA . ARG A 1 356 ? 10.578 -25.75 7.82 1 98 356 ARG A CA 1
ATOM 2790 C C . ARG A 1 356 ? 11.086 -26.234 6.465 1 98 356 ARG A C 1
ATOM 2792 O O . ARG A 1 356 ? 12.18 -25.859 6.035 1 98 356 ARG A O 1
ATOM 2799 N N . CYS A 1 357 ? 10.273 -27.047 5.809 1 98.38 357 CYS A N 1
ATOM 2800 C CA . CYS A 1 357 ? 10.633 -27.531 4.48 1 98.38 357 CYS A CA 1
ATOM 2801 C C . CYS A 1 357 ? 10.805 -26.375 3.508 1 98.38 357 CYS A C 1
ATOM 2803 O O . CYS A 1 357 ? 11.734 -26.375 2.695 1 98.38 357 CYS A O 1
ATOM 2805 N N . LEU A 1 358 ? 9.914 -25.438 3.574 1 98.19 358 LEU A N 1
ATOM 2806 C CA . LEU A 1 358 ? 10.008 -24.266 2.703 1 98.19 358 LEU A CA 1
ATOM 2807 C C . LEU A 1 358 ? 11.305 -23.516 2.953 1 98.19 358 LEU A C 1
ATOM 2809 O O . LEU A 1 358 ? 12 -23.125 2.008 1 98.19 358 LEU A O 1
ATOM 2813 N N . GLN A 1 359 ? 11.656 -23.312 4.191 1 96.94 359 GLN A N 1
ATOM 2814 C CA . GLN A 1 359 ? 12.883 -22.609 4.543 1 96.94 359 GLN A CA 1
ATOM 2815 C C . GLN A 1 359 ? 14.117 -23.359 4.051 1 96.94 359 GLN A C 1
ATOM 2817 O O . GLN A 1 359 ? 15.062 -22.75 3.551 1 96.94 359 GLN A O 1
ATOM 2822 N N . GLU A 1 360 ? 14.094 -24.625 4.227 1 97.88 360 GLU A N 1
ATOM 2823 C CA . GLU A 1 360 ? 15.195 -25.453 3.74 1 97.88 360 GLU A CA 1
ATOM 2824 C C . GLU A 1 360 ? 15.289 -25.406 2.217 1 97.88 360 GLU A C 1
ATOM 2826 O O . GLU A 1 360 ? 16.391 -25.422 1.655 1 97.88 360 GLU A O 1
ATOM 2831 N N . SER A 1 361 ? 14.125 -25.422 1.6 1 97.94 361 SER A N 1
ATOM 2832 C CA . SER A 1 361 ? 14.109 -25.297 0.145 1 97.94 361 SER A CA 1
ATOM 2833 C C . SER A 1 361 ? 14.766 -24 -0.313 1 97.94 361 SER A C 1
ATOM 2835 O O . SER A 1 361 ? 15.586 -24 -1.237 1 97.94 361 SER A O 1
ATOM 2837 N N . LEU A 1 362 ? 14.406 -22.938 0.321 1 96.62 362 LEU A N 1
ATOM 2838 C CA . LEU A 1 362 ? 14.977 -21.641 -0.005 1 96.62 362 LEU A CA 1
ATOM 2839 C C . LEU A 1 362 ? 16.484 -21.641 0.202 1 96.62 362 LEU A C 1
ATOM 2841 O O . LEU A 1 362 ? 17.234 -21.062 -0.598 1 96.62 362 LEU A O 1
ATOM 2845 N N . ALA A 1 363 ? 16.922 -22.297 1.214 1 95.69 363 ALA A N 1
ATOM 2846 C CA . ALA A 1 363 ? 18.344 -22.375 1.538 1 95.69 363 ALA A CA 1
ATOM 2847 C C . ALA A 1 363 ? 19.094 -23.234 0.525 1 95.69 363 ALA A C 1
ATOM 2849 O O . ALA A 1 363 ? 20.281 -23.047 0.31 1 95.69 363 ALA A O 1
ATOM 2850 N N . ALA A 1 364 ? 18.406 -24.141 -0.088 1 96.62 364 ALA A N 1
ATOM 2851 C CA . ALA A 1 364 ? 19.016 -25.078 -1.02 1 96.62 364 ALA A CA 1
ATOM 2852 C C . ALA A 1 364 ? 19.219 -24.438 -2.393 1 96.62 364 ALA A C 1
ATOM 2854 O O . ALA A 1 364 ? 19.953 -24.953 -3.229 1 96.62 364 ALA A O 1
ATOM 2855 N N . ILE A 1 365 ? 18.484 -23.328 -2.641 1 95.75 365 ILE A N 1
ATOM 2856 C CA . ILE A 1 365 ? 18.625 -22.625 -3.91 1 95.75 365 ILE A CA 1
ATOM 2857 C C . ILE A 1 365 ? 20.078 -22.203 -4.105 1 95.75 365 ILE A C 1
ATOM 2859 O O . ILE A 1 365 ? 20.734 -21.75 -3.162 1 95.75 365 ILE A O 1
ATOM 2863 N N . PRO A 1 366 ? 20.578 -22.375 -5.289 1 94.12 366 PRO A N 1
ATOM 2864 C CA . PRO A 1 366 ? 21.953 -21.922 -5.547 1 94.12 366 PRO A CA 1
ATOM 2865 C C . PRO A 1 366 ? 22.188 -20.469 -5.133 1 94.12 366 PRO A C 1
ATOM 2867 O O . PRO A 1 366 ? 21.312 -19.625 -5.324 1 94.12 366 PRO A O 1
ATOM 2870 N N . ALA A 1 367 ? 23.312 -20.141 -4.73 1 89.06 367 ALA A N 1
ATOM 2871 C CA . ALA A 1 367 ? 23.656 -18.875 -4.086 1 89.06 367 ALA A CA 1
ATOM 2872 C C . ALA A 1 367 ? 23.438 -17.688 -5.027 1 89.06 367 ALA A C 1
ATOM 2874 O O . ALA A 1 367 ? 23.031 -16.609 -4.594 1 89.06 367 ALA A O 1
ATOM 2875 N N . SER A 1 368 ? 23.672 -17.922 -6.242 1 86.69 368 SER A N 1
ATOM 2876 C CA . SER A 1 368 ? 23.562 -16.844 -7.223 1 86.69 368 SER A CA 1
ATOM 2877 C C . SER A 1 368 ? 22.109 -16.375 -7.359 1 86.69 368 SER A C 1
ATOM 2879 O O . SER A 1 368 ? 21.844 -15.281 -7.859 1 86.69 368 SER A O 1
ATOM 2881 N N . HIS A 1 369 ? 21.172 -17.188 -6.871 1 88.38 369 HIS A N 1
ATOM 2882 C CA . HIS A 1 369 ? 19.766 -16.875 -7.027 1 88.38 369 HIS A CA 1
ATOM 2883 C C . HIS A 1 369 ? 19.109 -16.578 -5.684 1 88.38 369 HIS A C 1
ATOM 2885 O O . HIS A 1 369 ? 17.906 -16.328 -5.617 1 88.38 369 HIS A O 1
ATOM 2891 N N . ARG A 1 370 ? 19.922 -16.625 -4.691 1 87 370 ARG A N 1
ATOM 2892 C CA . ARG A 1 370 ? 19.391 -16.391 -3.357 1 87 370 ARG A CA 1
ATOM 2893 C C . ARG A 1 370 ? 19.531 -14.914 -2.975 1 87 370 ARG A C 1
ATOM 2895 O O . ARG A 1 370 ? 20.594 -14.312 -3.195 1 87 370 ARG A O 1
ATOM 2902 N N . ARG A 1 371 ? 18.391 -14.391 -2.541 1 79.69 371 ARG A N 1
ATOM 2903 C CA . ARG A 1 371 ? 18.375 -13.039 -1.996 1 79.69 371 ARG A CA 1
ATOM 2904 C C . ARG A 1 371 ? 17.594 -12.984 -0.686 1 79.69 371 ARG A C 1
ATOM 2906 O O . ARG A 1 371 ? 16.641 -13.742 -0.494 1 79.69 371 ARG A O 1
ATOM 2913 N N . ASP A 1 372 ? 18.094 -12.32 0.27 1 76.81 372 ASP A N 1
ATOM 2914 C CA . ASP A 1 372 ? 17.328 -12.141 1.497 1 76.81 372 ASP A CA 1
ATOM 2915 C C . ASP A 1 372 ? 17.641 -10.797 2.15 1 76.81 372 ASP A C 1
ATOM 2917 O O . ASP A 1 372 ? 18.781 -10.328 2.113 1 76.81 372 ASP A O 1
ATOM 2921 N N . ILE A 1 373 ? 16.641 -10.188 2.504 1 83.44 373 ILE A N 1
ATOM 2922 C CA . ILE A 1 373 ? 16.734 -8.953 3.27 1 83.44 373 ILE A CA 1
ATOM 2923 C C . ILE A 1 373 ? 16.312 -9.203 4.715 1 83.44 373 ILE A C 1
ATOM 2925 O O . ILE A 1 373 ? 15.18 -9.602 4.977 1 83.44 373 ILE A O 1
ATOM 2929 N N . ASP A 1 374 ? 17.266 -9.133 5.555 1 86.12 374 ASP A N 1
ATOM 2930 C CA . ASP A 1 374 ? 16.984 -9.227 6.98 1 86.12 374 ASP A CA 1
ATOM 2931 C C . ASP A 1 374 ? 17.359 -7.938 7.703 1 86.12 374 ASP A C 1
ATOM 2933 O O . ASP A 1 374 ? 18.453 -7.844 8.281 1 86.12 374 ASP A O 1
ATOM 2937 N N . LEU A 1 375 ? 16.5 -7.086 7.734 1 88 375 LEU A N 1
ATOM 2938 C CA . LEU A 1 375 ? 16.75 -5.777 8.328 1 88 375 LEU A CA 1
ATOM 2939 C C . LEU A 1 375 ? 16.984 -5.902 9.828 1 88 375 LEU A C 1
ATOM 2941 O O . LEU A 1 375 ? 17.828 -5.184 10.391 1 88 375 LEU A O 1
ATOM 2945 N N . MET A 1 376 ? 16.344 -6.855 10.422 1 89.75 376 MET A N 1
ATOM 2946 C CA . MET A 1 376 ? 16.359 -6.949 11.875 1 89.75 376 MET A CA 1
ATOM 2947 C C . MET A 1 376 ? 17.688 -7.523 12.367 1 89.75 376 MET A C 1
ATOM 2949 O O . MET A 1 376 ? 18 -7.441 13.555 1 89.75 376 MET A O 1
ATOM 2953 N N . ARG A 1 377 ? 18.438 -8.062 11.461 1 87.69 377 ARG A N 1
ATOM 2954 C CA . ARG A 1 377 ? 19.75 -8.562 11.82 1 87.69 377 ARG A CA 1
ATOM 2955 C C . ARG A 1 377 ? 20.656 -7.434 12.312 1 87.69 377 ARG A C 1
ATOM 2957 O O . ARG A 1 377 ? 21.547 -7.66 13.125 1 87.69 377 ARG A O 1
ATOM 2964 N N . SER A 1 378 ? 20.422 -6.25 11.836 1 88.88 378 SER A N 1
ATOM 2965 C CA . SER A 1 378 ? 21.25 -5.102 12.164 1 88.88 378 SER A CA 1
ATOM 2966 C C . SER A 1 378 ? 20.594 -4.223 13.227 1 88.88 378 SER A C 1
ATOM 2968 O O . SER A 1 378 ? 21.031 -3.09 13.453 1 88.88 378 SER A O 1
ATOM 2970 N N . TRP A 1 379 ? 19.547 -4.75 13.812 1 92.81 379 TRP A N 1
ATOM 2971 C CA . TRP A 1 379 ? 18.875 -3.986 14.867 1 92.81 379 TRP A CA 1
ATOM 2972 C C . TRP A 1 379 ? 19.781 -3.863 16.094 1 92.81 379 TRP A C 1
ATOM 2974 O O . TRP A 1 379 ? 20.266 -4.867 16.609 1 92.81 379 TRP A O 1
ATOM 2984 N N . ASP A 1 380 ? 20.047 -2.646 16.484 1 91.75 380 ASP A N 1
ATOM 2985 C CA . ASP A 1 380 ? 20.797 -2.328 17.703 1 91.75 380 ASP A CA 1
ATOM 2986 C C . ASP A 1 380 ? 19.922 -1.593 18.703 1 91.75 380 ASP A C 1
ATOM 2988 O O . ASP A 1 380 ? 19.703 -0.385 18.594 1 91.75 380 ASP A O 1
ATOM 2992 N N . GLU A 1 381 ? 19.516 -2.271 19.703 1 89.5 381 GLU A N 1
ATOM 2993 C CA . GLU A 1 381 ? 18.547 -1.748 20.672 1 89.5 381 GLU A CA 1
ATOM 2994 C C . GLU A 1 381 ? 19.078 -0.494 21.359 1 89.5 381 GLU A C 1
ATOM 2996 O O . GLU A 1 381 ? 18.359 0.491 21.516 1 89.5 381 GLU A O 1
ATOM 3001 N N . GLU A 1 382 ? 20.281 -0.501 21.766 1 86.38 382 GLU A N 1
ATOM 3002 C CA . GLU A 1 382 ? 20.875 0.61 22.516 1 86.38 382 GLU A CA 1
ATOM 3003 C C . GLU A 1 382 ? 21.016 1.846 21.625 1 86.38 382 GLU A C 1
ATOM 3005 O O . GLU A 1 382 ? 20.672 2.955 22.047 1 86.38 382 GLU A O 1
ATOM 3010 N N . ARG A 1 383 ? 21.469 1.628 20.531 1 89.44 383 ARG A N 1
ATOM 3011 C CA . ARG A 1 383 ? 21.688 2.762 19.641 1 89.44 383 ARG A CA 1
ATOM 3012 C C . ARG A 1 383 ? 20.375 3.363 19.172 1 89.44 383 ARG A C 1
ATOM 3014 O O . ARG A 1 383 ? 20.266 4.578 19.016 1 89.44 383 ARG A O 1
ATOM 3021 N N . VAL A 1 384 ? 19.359 2.479 18.938 1 91.5 384 VAL A N 1
ATOM 3022 C CA . VAL A 1 384 ? 18.078 2.938 18.438 1 91.5 384 VAL A CA 1
ATOM 3023 C C . VAL A 1 384 ? 17.359 3.738 19.516 1 91.5 384 VAL A C 1
ATOM 3025 O O . VAL A 1 384 ? 16.594 4.656 19.203 1 91.5 384 VAL A O 1
ATOM 3028 N N . GLU A 1 385 ? 17.625 3.445 20.688 1 88.69 385 GLU A N 1
ATOM 3029 C CA . GLU A 1 385 ? 16.984 4.125 21.812 1 88.69 385 GLU A CA 1
ATOM 3030 C C . GLU A 1 385 ? 17.297 5.617 21.812 1 88.69 385 GLU A C 1
ATOM 3032 O O . GLU A 1 385 ? 16.469 6.438 22.188 1 88.69 385 GLU A O 1
ATOM 3037 N N . PHE A 1 386 ? 18.516 5.93 21.297 1 85.19 386 PHE A N 1
ATOM 3038 C CA . PHE A 1 386 ? 18.938 7.32 21.438 1 85.19 386 PHE A CA 1
ATOM 3039 C C . PHE A 1 386 ? 19.203 7.957 20.078 1 85.19 386 PHE A C 1
ATOM 3041 O O . PHE A 1 386 ? 19.719 9.078 20 1 85.19 386 PHE A O 1
ATOM 3048 N N . CYS A 1 387 ? 18.828 7.266 19.047 1 83.38 387 CYS A N 1
ATOM 3049 C CA . CYS A 1 387 ? 19.031 7.898 17.734 1 83.38 387 CYS A CA 1
ATOM 3050 C C . CYS A 1 387 ? 17.875 8.836 17.406 1 83.38 387 CYS A C 1
ATOM 3052 O O . CYS A 1 387 ? 16.766 8.672 17.922 1 83.38 387 CYS A O 1
ATOM 3054 N N . MET B 1 1 ? -6.637 43.5 13.508 1 22.59 1 MET B N 1
ATOM 3055 C CA . MET B 1 1 ? -7.836 42.719 13.203 1 22.59 1 MET B CA 1
ATOM 3056 C C . MET B 1 1 ? -8 42.531 11.703 1 22.59 1 MET B C 1
ATOM 3058 O O . MET B 1 1 ? -8.852 43.188 11.078 1 22.59 1 MET B O 1
ATOM 3062 N N . THR B 1 2 ? -6.902 42.5 10.977 1 28.97 2 THR B N 1
ATOM 3063 C CA . THR B 1 2 ? -6.852 42.594 9.523 1 28.97 2 THR B CA 1
ATOM 3064 C C . THR B 1 2 ? -7.699 41.5 8.883 1 28.97 2 THR B C 1
ATOM 3066 O O . THR B 1 2 ? -7.527 40.312 9.188 1 28.97 2 THR B O 1
ATOM 3069 N N . SER B 1 3 ? -8.938 41.812 8.602 1 32.59 3 SER B N 1
ATOM 3070 C CA . SER B 1 3 ? -10.109 41.094 8.109 1 32.59 3 SER B CA 1
ATOM 3071 C C . SER B 1 3 ? -9.719 40.062 7.047 1 32.59 3 SER B C 1
ATOM 3073 O O . SER B 1 3 ? -8.984 40.375 6.109 1 32.59 3 SER B O 1
ATOM 3075 N N . LYS B 1 4 ? -9.383 38.906 7.461 1 43.59 4 LYS B N 1
ATOM 3076 C CA . LYS B 1 4 ? -9.227 37.781 6.516 1 43.59 4 LYS B CA 1
ATOM 3077 C C . LYS B 1 4 ? -10.07 38.031 5.266 1 43.59 4 LYS B C 1
ATOM 3079 O O . LYS B 1 4 ? -11.289 38.219 5.355 1 43.59 4 LYS B O 1
ATOM 3084 N N . LYS B 1 5 ? -9.625 38.625 4.262 1 41.56 5 LYS B N 1
ATOM 3085 C CA . LYS B 1 5 ? -10.391 38.875 3.049 1 41.56 5 LYS B CA 1
ATOM 3086 C C . LYS B 1 5 ? -11.234 37.656 2.654 1 41.56 5 LYS B C 1
ATOM 3088 O O . LYS B 1 5 ? -10.695 36.594 2.385 1 41.56 5 LYS B O 1
ATOM 3093 N N . ARG B 1 6 ? -12.336 37.438 3.195 1 45.09 6 ARG B N 1
ATOM 3094 C CA . ARG B 1 6 ? -13.422 36.531 2.789 1 45.09 6 ARG B CA 1
ATOM 3095 C C . ARG B 1 6 ? -13.422 36.344 1.278 1 45.09 6 ARG B C 1
ATOM 3097 O O . ARG B 1 6 ? -13.484 37.281 0.511 1 45.09 6 ARG B O 1
ATOM 3104 N N . ARG B 1 7 ? -12.812 35.344 0.858 1 45.47 7 ARG B N 1
ATOM 3105 C CA . ARG B 1 7 ? -13.18 34.969 -0.503 1 45.47 7 ARG B CA 1
ATOM 3106 C C . ARG B 1 7 ? -14.688 35.094 -0.72 1 45.47 7 ARG B C 1
ATOM 3108 O O . ARG B 1 7 ? -15.375 34.094 -0.904 1 45.47 7 ARG B O 1
ATOM 3115 N N . ARG B 1 8 ? -15.453 35.781 0.054 1 45.75 8 ARG B N 1
ATOM 3116 C CA . ARG B 1 8 ? -16.859 36.031 0.322 1 45.75 8 ARG B CA 1
ATOM 3117 C C . ARG B 1 8 ? -17.625 36.344 -0.968 1 45.75 8 ARG B C 1
ATOM 3119 O O . ARG B 1 8 ? -18.859 36.281 -0.998 1 45.75 8 ARG B O 1
ATOM 3126 N N . GLY B 1 9 ? -16.828 36.625 -1.897 1 48.69 9 GLY B N 1
ATOM 3127 C CA . GLY B 1 9 ? -17.594 37.125 -3.02 1 48.69 9 GLY B CA 1
ATOM 3128 C C . GLY B 1 9 ? -17.562 36.219 -4.238 1 48.69 9 GLY B C 1
ATOM 3129 O O . GLY B 1 9 ? -17.766 36.688 -5.363 1 48.69 9 GLY B O 1
ATOM 3130 N N . THR B 1 10 ? -17.156 35.031 -3.902 1 60.75 10 THR B N 1
ATOM 3131 C CA . THR B 1 10 ? -17.047 34.281 -5.137 1 60.75 10 THR B CA 1
ATOM 3132 C C . THR B 1 10 ? -18.406 33.719 -5.566 1 60.75 10 THR B C 1
ATOM 3134 O O . THR B 1 10 ? -19.203 33.281 -4.727 1 60.75 10 THR B O 1
ATOM 3137 N N . VAL B 1 11 ? -18.828 34.031 -6.77 1 71.44 11 VAL B N 1
ATOM 3138 C CA . VAL B 1 11 ? -20.047 33.562 -7.402 1 71.44 11 VAL B CA 1
ATOM 3139 C C . VAL B 1 11 ? -20 32.031 -7.539 1 71.44 11 VAL B C 1
ATOM 3141 O O . VAL B 1 11 ? -19 31.484 -7.988 1 71.44 11 VAL B O 1
ATOM 3144 N N . LYS B 1 12 ? -20.984 31.422 -6.918 1 77.56 12 LYS B N 1
ATOM 3145 C CA . LYS B 1 12 ? -21.109 29.984 -7.082 1 77.56 12 LYS B CA 1
ATOM 3146 C C . LYS B 1 12 ? -21.344 29.609 -8.547 1 77.56 12 LYS B C 1
ATOM 3148 O O . LYS B 1 12 ? -22.188 30.219 -9.219 1 77.56 12 LYS B O 1
ATOM 3153 N N . ILE B 1 13 ? -20.547 28.719 -9.133 1 76.5 13 ILE B N 1
ATOM 3154 C CA . ILE B 1 13 ? -20.734 28.234 -10.5 1 76.5 13 ILE B CA 1
ATOM 3155 C C . ILE B 1 13 ? -20.75 26.719 -10.523 1 76.5 13 ILE B C 1
ATOM 3157 O O . ILE B 1 13 ? -20.078 26.062 -9.711 1 76.5 13 ILE B O 1
ATOM 3161 N N . THR B 1 14 ? -21.656 26.094 -11.211 1 77.5 14 THR B N 1
ATOM 3162 C CA . THR B 1 14 ? -21.75 24.641 -11.359 1 77.5 14 THR B CA 1
ATOM 3163 C C . THR B 1 14 ? -21.984 24.266 -12.812 1 77.5 14 THR B C 1
ATOM 3165 O O . THR B 1 14 ? -22.25 25.125 -13.656 1 77.5 14 THR B O 1
ATOM 3168 N N . GLY B 1 15 ? -21.797 22.984 -13.07 1 71.06 15 GLY B N 1
ATOM 3169 C CA . GLY B 1 15 ? -22.141 22.438 -14.375 1 71.06 15 GLY B CA 1
ATOM 3170 C C . GLY B 1 15 ? -21.406 23.125 -15.516 1 71.06 15 GLY B C 1
ATOM 3171 O O . GLY B 1 15 ? -20.188 23.266 -15.477 1 71.06 15 GLY B O 1
ATOM 3172 N N . ASP B 1 16 ? -22.266 23.531 -16.469 1 70.31 16 ASP B N 1
ATOM 3173 C CA . ASP B 1 16 ? -21.734 24.078 -17.703 1 70.31 16 ASP B CA 1
ATOM 3174 C C . ASP B 1 16 ? -21.016 25.406 -17.453 1 70.31 16 ASP B C 1
ATOM 3176 O O . ASP B 1 16 ? -20.031 25.719 -18.125 1 70.31 16 ASP B O 1
ATOM 3180 N N . LYS B 1 17 ? -21.5 26.109 -16.547 1 78.06 17 LYS B N 1
ATOM 3181 C CA . LYS B 1 17 ? -20.859 27.375 -16.219 1 78.06 17 LYS B CA 1
ATOM 3182 C C . LYS B 1 17 ? -19.453 27.156 -15.664 1 78.06 17 LYS B C 1
ATOM 3184 O O . LYS B 1 17 ? -18.547 27.938 -15.938 1 78.06 17 LYS B O 1
ATOM 3189 N N . LEU B 1 18 ? -19.344 26.172 -14.938 1 78.69 18 LEU B N 1
ATOM 3190 C CA . LEU B 1 18 ? -18.047 25.828 -14.375 1 78.69 18 LEU B CA 1
ATOM 3191 C C . LEU B 1 18 ? -17.062 25.438 -15.477 1 78.69 18 LEU B C 1
ATOM 3193 O O . LEU B 1 18 ? -15.906 25.844 -15.453 1 78.69 18 LEU B O 1
ATOM 3197 N N . ILE B 1 19 ? -17.609 24.719 -16.391 1 74.19 19 ILE B N 1
ATOM 3198 C CA . ILE B 1 19 ? -16.766 24.312 -17.5 1 74.19 19 ILE B CA 1
ATOM 3199 C C . ILE B 1 19 ? -16.359 25.531 -18.312 1 74.19 19 ILE B C 1
ATOM 3201 O O . ILE B 1 19 ? -15.195 25.656 -18.719 1 74.19 19 ILE B O 1
ATOM 3205 N N . ALA B 1 20 ? -17.344 26.328 -18.531 1 76.94 20 ALA B N 1
ATOM 3206 C CA . ALA B 1 20 ? -17.062 27.547 -19.281 1 76.94 20 ALA B CA 1
ATOM 3207 C C . ALA B 1 20 ? -16.031 28.406 -18.562 1 76.94 20 ALA B C 1
ATOM 3209 O O . ALA B 1 20 ? -15.133 28.969 -19.188 1 76.94 20 ALA B O 1
ATOM 3210 N N . ALA B 1 21 ? -16.203 28.484 -17.297 1 77.56 21 ALA B N 1
ATOM 3211 C CA . ALA B 1 21 ? -15.258 29.266 -16.484 1 77.56 21 ALA B CA 1
ATOM 3212 C C . ALA B 1 21 ? -13.859 28.656 -16.562 1 77.56 21 ALA B C 1
ATOM 3214 O O . ALA B 1 21 ? -12.867 29.375 -16.656 1 77.56 21 ALA B O 1
ATOM 3215 N N . LEU B 1 22 ? -13.859 27.422 -16.547 1 75.56 22 LEU B N 1
ATOM 3216 C CA . LEU B 1 22 ? -12.578 26.734 -16.625 1 75.56 22 LEU B CA 1
ATOM 3217 C C . LEU B 1 22 ? -11.914 26.984 -17.984 1 75.56 22 LEU B C 1
ATOM 3219 O O . LEU B 1 22 ? -10.727 27.281 -18.047 1 75.56 22 LEU B O 1
ATOM 3223 N N . GLU B 1 23 ? -12.711 26.75 -18.984 1 71.94 23 GLU B N 1
ATOM 3224 C CA . GLU B 1 23 ? -12.188 26.969 -20.328 1 71.94 23 GLU B CA 1
ATOM 3225 C C . GLU B 1 23 ? -11.664 28.391 -20.5 1 71.94 23 GLU B C 1
ATOM 3227 O O . GLU B 1 23 ? -10.602 28.594 -21.078 1 71.94 23 GLU B O 1
ATOM 3232 N N . SER B 1 24 ? -12.414 29.219 -20 1 74.25 24 SER B N 1
ATOM 3233 C CA . SER B 1 24 ? -11.984 30.625 -20.047 1 74.25 24 SER B CA 1
ATOM 3234 C C . SER B 1 24 ? -10.695 30.828 -19.25 1 74.25 24 SER B C 1
ATOM 3236 O O . SER B 1 24 ? -9.797 31.531 -19.703 1 74.25 24 SER B O 1
ATOM 3238 N N . ALA B 1 25 ? -10.68 30.234 -18.109 1 71.62 25 ALA B N 1
ATOM 3239 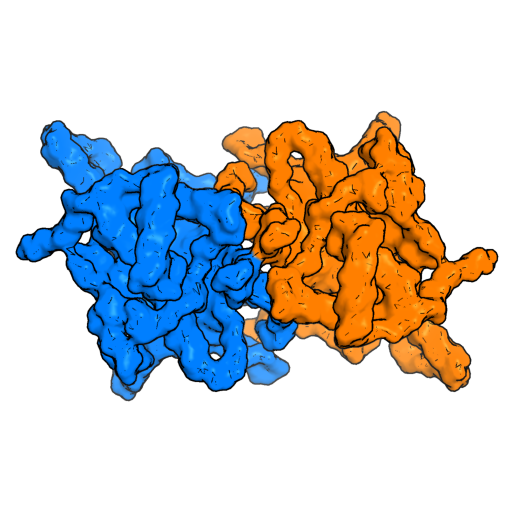C CA . ALA B 1 25 ? -9.516 30.375 -17.234 1 71.62 25 ALA B CA 1
ATOM 3240 C C . ALA B 1 25 ? -8.273 29.734 -17.859 1 71.62 25 ALA B C 1
ATOM 3242 O O . ALA B 1 25 ? -7.164 30.25 -17.734 1 71.62 25 ALA B O 1
ATOM 3243 N N . ILE B 1 26 ? -8.516 28.641 -18.484 1 67.31 26 ILE B N 1
ATOM 3244 C CA . ILE B 1 26 ? -7.406 27.969 -19.125 1 67.31 26 ILE B CA 1
ATOM 3245 C C . ILE B 1 26 ? -6.809 28.875 -20.203 1 67.31 26 ILE B C 1
ATOM 3247 O O . ILE B 1 26 ? -5.586 28.969 -20.344 1 67.31 26 ILE B O 1
ATOM 3251 N N . SER B 1 27 ? -7.621 29.438 -20.984 1 67.62 27 SER B N 1
ATOM 3252 C CA . SER B 1 27 ? -7.18 30.328 -22.047 1 67.62 27 SER B CA 1
ATOM 3253 C C . SER B 1 27 ? -6.391 31.5 -21.484 1 67.62 27 SER B C 1
ATOM 3255 O O . SER B 1 27 ? -5.438 31.984 -22.109 1 67.62 27 SER B O 1
ATOM 3257 N N . SER B 1 28 ? -6.715 31.859 -20.328 1 66.94 28 SER B N 1
ATOM 3258 C CA . SER B 1 28 ? -6.094 33.031 -19.75 1 66.94 28 SER B CA 1
ATOM 3259 C C . SER B 1 28 ? -4.852 32.688 -18.938 1 66.94 28 SER B C 1
ATOM 3261 O O . SER B 1 28 ? -3.893 33.438 -18.875 1 66.94 28 SER B O 1
ATOM 3263 N N . GLN B 1 29 ? -4.91 31.578 -18.266 1 64.25 29 GLN B N 1
ATOM 3264 C CA . GLN B 1 29 ? -3.869 31.25 -17.297 1 64.25 29 GLN B CA 1
ATOM 3265 C C . GLN B 1 29 ? -2.797 30.359 -17.922 1 64.25 29 GLN B C 1
ATOM 3267 O O . GLN B 1 29 ? -1.71 30.203 -17.375 1 64.25 29 GLN B O 1
ATOM 3272 N N . GLY B 1 30 ? -3.049 29.891 -19.109 1 56.16 30 GLY B N 1
ATOM 3273 C CA . GLY B 1 30 ? -2.057 29.141 -19.844 1 56.16 30 GLY B CA 1
ATOM 3274 C C . GLY B 1 30 ? -2.062 27.656 -19.516 1 56.16 30 GLY B C 1
ATOM 3275 O O . GLY B 1 30 ? -1.474 26.844 -20.234 1 56.16 30 GLY B O 1
ATOM 3276 N N . SER B 1 31 ? -2.436 27.344 -18.266 1 62.28 31 SER B N 1
ATOM 3277 C CA . SER B 1 31 ? -2.523 25.922 -17.953 1 62.28 31 SER B CA 1
ATOM 3278 C C . SER B 1 31 ? -3.801 25.594 -17.188 1 62.28 31 SER B C 1
ATOM 3280 O O . SER B 1 31 ? -4.352 26.453 -16.5 1 62.28 31 SER B O 1
ATOM 3282 N N . ALA B 1 32 ? -4.285 24.375 -17.391 1 64.69 32 ALA B N 1
ATOM 3283 C CA . ALA B 1 32 ? -5.508 23.922 -16.734 1 64.69 32 ALA B CA 1
ATOM 3284 C C . ALA B 1 32 ? -5.371 23.969 -15.219 1 64.69 32 ALA B C 1
ATOM 3286 O O . ALA B 1 32 ? -6.316 24.344 -14.523 1 64.69 32 ALA B O 1
ATOM 3287 N N . GLU B 1 33 ? -4.23 23.719 -14.82 1 66.12 33 GLU B N 1
ATOM 3288 C CA . GLU B 1 33 ? -3.977 23.672 -13.383 1 66.12 33 GLU B CA 1
ATOM 3289 C C . GLU B 1 33 ? -4.051 25.062 -12.766 1 66.12 33 GLU B C 1
ATOM 3291 O O . GLU B 1 33 ? -4.707 25.266 -11.734 1 66.12 33 GLU B O 1
ATOM 3296 N N . LEU B 1 34 ? -3.488 25.969 -13.445 1 68.94 34 LEU B N 1
ATOM 3297 C CA . LEU B 1 34 ? -3.529 27.344 -12.977 1 68.94 34 LEU B CA 1
ATOM 3298 C C . LEU B 1 34 ? -4.938 27.922 -13.086 1 68.94 34 LEU B C 1
ATOM 3300 O O . LEU B 1 34 ? -5.371 28.688 -12.227 1 68.94 34 LEU B O 1
ATOM 3304 N N . ALA B 1 35 ? -5.512 27.422 -14.086 1 69.56 35 ALA B N 1
ATOM 3305 C CA . ALA B 1 35 ? -6.895 27.859 -14.266 1 69.56 35 ALA B CA 1
ATOM 3306 C C . ALA B 1 35 ? -7.766 27.406 -13.102 1 69.56 35 ALA B C 1
ATOM 3308 O O . ALA B 1 35 ? -8.586 28.172 -12.602 1 69.56 35 ALA B O 1
ATOM 3309 N N . ILE B 1 36 ? -7.488 26.25 -12.688 1 71.38 36 ILE B N 1
ATOM 3310 C CA . ILE B 1 36 ? -8.273 25.719 -11.586 1 71.38 36 ILE B CA 1
ATOM 3311 C C . ILE B 1 36 ? -7.984 26.484 -10.305 1 71.38 36 ILE B C 1
ATOM 3313 O O . ILE B 1 36 ? -8.906 26.844 -9.57 1 71.38 36 ILE B O 1
ATOM 3317 N N . LEU B 1 37 ? -6.832 26.797 -10.102 1 72.06 37 LEU B N 1
ATOM 3318 C CA . LEU B 1 37 ? -6.441 27.562 -8.922 1 72.06 37 LEU B CA 1
ATOM 3319 C C . LEU B 1 37 ? -7.035 28.969 -8.969 1 72.06 37 LEU B C 1
ATOM 3321 O O . LEU B 1 37 ? -7.473 29.5 -7.941 1 72.06 37 LEU B O 1
ATOM 3325 N N . HIS B 1 38 ? -7.016 29.469 -10.148 1 72.44 38 HIS B N 1
ATOM 3326 C CA . HIS B 1 38 ? -7.641 30.766 -10.344 1 72.44 38 HIS B CA 1
ATOM 3327 C C . HIS B 1 38 ? -9.141 30.719 -10.055 1 72.44 38 HIS B C 1
ATOM 3329 O O . HIS B 1 38 ? -9.688 31.625 -9.43 1 72.44 38 HIS B O 1
ATOM 3335 N N . LEU B 1 39 ? -9.68 29.672 -10.461 1 74.38 39 LEU B N 1
ATOM 3336 C CA . LEU B 1 39 ? -11.117 29.5 -10.25 1 74.38 39 LEU B CA 1
ATOM 3337 C C . LEU B 1 39 ? -11.438 29.438 -8.766 1 74.38 39 LEU B C 1
ATOM 3339 O O . LEU B 1 39 ? -12.469 29.953 -8.32 1 74.38 39 LEU B O 1
ATOM 3343 N N . PHE B 1 40 ? -10.531 28.875 -8.078 1 70.62 40 PHE B N 1
ATOM 3344 C CA . PHE B 1 40 ? -10.75 28.781 -6.637 1 70.62 40 PHE B CA 1
ATOM 3345 C C . PHE B 1 40 ? -10.852 30.172 -6.016 1 70.62 40 PHE B C 1
ATOM 3347 O O . PHE B 1 40 ? -11.586 30.375 -5.047 1 70.62 40 PHE B O 1
ATOM 3354 N N . ASN B 1 41 ? -10.164 31.016 -6.582 1 69.12 41 ASN B N 1
ATOM 3355 C CA . ASN B 1 41 ? -10.117 32.375 -6.031 1 69.12 41 ASN B CA 1
ATOM 3356 C C . ASN B 1 41 ? -11.289 33.219 -6.527 1 69.12 41 ASN B C 1
ATOM 3358 O O . ASN B 1 41 ? -11.641 34.219 -5.906 1 69.12 41 ASN B O 1
ATOM 3362 N N . SER B 1 42 ? -11.836 32.719 -7.645 1 72.44 42 SER B N 1
ATOM 3363 C CA . SER B 1 42 ? -12.828 33.562 -8.305 1 72.44 42 SER B CA 1
ATOM 3364 C C . SER B 1 42 ? -14.242 33.062 -8.062 1 72.44 42 SER B C 1
ATOM 3366 O O . SER B 1 42 ? -15.203 33.812 -8.109 1 72.44 42 SER B O 1
ATOM 3368 N N . TYR B 1 43 ? -14.281 31.719 -7.965 1 72.06 43 TYR B N 1
ATOM 3369 C CA . TYR B 1 43 ? -15.602 31.109 -7.91 1 72.06 43 TYR B CA 1
ATOM 3370 C C . TYR B 1 43 ? -15.711 30.125 -6.742 1 72.06 43 TYR B C 1
ATOM 3372 O O . TYR B 1 43 ? -14.695 29.672 -6.211 1 72.06 43 TYR B O 1
ATOM 3380 N N . ASP B 1 44 ? -16.938 29.984 -6.457 1 71.12 44 ASP B N 1
ATOM 3381 C CA . ASP B 1 44 ? -17.266 28.953 -5.484 1 71.12 44 ASP B CA 1
ATOM 3382 C C . ASP B 1 44 ? -17.766 27.688 -6.184 1 71.12 44 ASP B C 1
ATOM 3384 O O . ASP B 1 44 ? -18.797 27.703 -6.855 1 71.12 44 ASP B O 1
ATOM 3388 N N . PHE B 1 45 ? -16.906 26.688 -6.266 1 67.38 45 PHE B N 1
ATOM 3389 C CA . PHE B 1 45 ? -17.297 25.406 -6.855 1 67.38 45 PHE B CA 1
ATOM 3390 C C . PHE B 1 45 ? -16.656 24.25 -6.105 1 67.38 45 PHE B C 1
ATOM 3392 O O . PHE B 1 45 ? -15.688 24.453 -5.359 1 67.38 45 PHE B O 1
ATOM 3399 N N . HIS B 1 46 ? -17.25 23.062 -6.164 1 64.56 46 HIS B N 1
ATOM 3400 C CA . HIS B 1 46 ? -16.688 21.844 -5.578 1 64.56 46 HIS B CA 1
ATOM 3401 C C . HIS B 1 46 ? -15.688 21.188 -6.52 1 64.56 46 HIS B C 1
ATOM 3403 O O . HIS B 1 46 ? -16 20.906 -7.68 1 64.56 46 HIS B O 1
ATOM 3409 N N . LEU B 1 47 ? -14.453 21.031 -5.957 1 65.81 47 LEU B N 1
ATOM 3410 C CA . LEU B 1 47 ? -13.398 20.406 -6.746 1 65.81 47 LEU B CA 1
ATOM 3411 C C . LEU B 1 47 ? -13.852 19.062 -7.305 1 65.81 47 LEU B C 1
ATOM 3413 O O . LEU B 1 47 ? -13.523 18.703 -8.438 1 65.81 47 LEU B O 1
ATOM 3417 N N . ALA B 1 48 ? -14.547 18.344 -6.465 1 62.47 48 ALA B N 1
ATOM 3418 C CA . ALA B 1 48 ? -15.047 17.047 -6.906 1 62.47 48 ALA B CA 1
ATOM 3419 C C . ALA B 1 48 ? -15.906 17.188 -8.156 1 62.47 48 ALA B C 1
ATOM 3421 O O . ALA B 1 48 ? -15.836 16.344 -9.062 1 62.47 48 ALA B O 1
ATOM 3422 N N . ASP B 1 49 ? -16.672 18.266 -8.172 1 64.31 49 ASP B N 1
ATOM 3423 C CA . ASP B 1 49 ? -17.516 18.516 -9.336 1 64.31 49 ASP B CA 1
ATOM 3424 C C . ASP B 1 49 ? -16.656 18.766 -10.586 1 64.31 49 ASP B C 1
ATOM 3426 O O . ASP B 1 49 ? -16.969 18.266 -11.664 1 64.31 49 ASP B O 1
ATOM 3430 N N . LEU B 1 50 ? -15.711 19.484 -10.281 1 67.69 50 LEU B N 1
ATOM 3431 C CA . LEU B 1 50 ? -14.82 19.766 -11.406 1 67.69 50 LEU B CA 1
ATOM 3432 C C . LEU B 1 50 ? -14.125 18.5 -11.875 1 67.69 50 LEU B C 1
ATOM 3434 O O . LEU B 1 50 ? -14.008 18.25 -13.078 1 67.69 50 LEU B O 1
ATOM 3438 N N . GLN B 1 51 ? -13.641 17.766 -10.938 1 64.31 51 GLN B N 1
ATOM 3439 C CA . GLN B 1 51 ? -12.977 16.516 -11.273 1 64.31 51 GLN B CA 1
ATOM 3440 C C . GLN B 1 51 ? -13.891 15.609 -12.094 1 64.31 51 GLN B C 1
ATOM 3442 O O . GLN B 1 51 ? -13.461 15.016 -13.086 1 64.31 51 GLN B O 1
ATOM 3447 N N . LEU B 1 52 ? -15.047 15.547 -11.625 1 60.91 52 LEU B N 1
ATOM 3448 C CA . LEU B 1 52 ? -16.031 14.734 -12.336 1 60.91 52 LEU B CA 1
ATOM 3449 C C . LEU B 1 52 ? -16.25 15.266 -13.75 1 60.91 52 LEU B C 1
ATOM 3451 O O . LEU B 1 52 ? -16.328 14.484 -14.703 1 60.91 52 LEU B O 1
ATOM 3455 N N . LEU B 1 53 ? -16.375 16.531 -13.844 1 62.28 53 LEU B N 1
ATOM 3456 C CA . LEU B 1 53 ? -16.594 17.156 -15.141 1 62.28 53 LEU B CA 1
ATOM 3457 C C . LEU B 1 53 ? -15.414 16.938 -16.062 1 62.28 53 LEU B C 1
ATOM 3459 O O . LEU B 1 53 ? -15.594 16.688 -17.266 1 62.28 53 LEU B O 1
ATOM 3463 N N . LEU B 1 54 ? -14.336 17.047 -15.453 1 63.31 54 LEU B N 1
ATOM 3464 C CA . LEU B 1 54 ? -13.125 16.859 -16.234 1 63.31 54 LEU B CA 1
ATOM 3465 C C . LEU B 1 54 ? -12.953 15.391 -16.625 1 63.31 54 LEU B C 1
ATOM 3467 O O . LEU B 1 54 ? -12.547 15.078 -17.734 1 63.31 54 LEU B O 1
ATOM 3471 N N . GLN B 1 55 ? -13.219 14.625 -15.641 1 59.03 55 GLN B N 1
ATOM 3472 C CA . GLN B 1 55 ? -13.172 13.188 -15.914 1 59.03 55 GLN B CA 1
ATOM 3473 C C . GLN B 1 55 ? -14.109 12.812 -17.062 1 59.03 55 GLN B C 1
ATOM 3475 O O . GLN B 1 55 ? -13.758 11.984 -17.906 1 59.03 55 GLN B O 1
ATOM 3480 N N . ALA B 1 56 ? -15.234 13.398 -17.047 1 55.81 56 ALA B N 1
ATOM 3481 C CA . ALA B 1 56 ? -16.219 13.164 -18.109 1 55.81 56 ALA B CA 1
ATOM 3482 C C . ALA B 1 56 ? -15.648 13.547 -19.484 1 55.81 56 ALA B C 1
ATOM 3484 O O . ALA B 1 56 ? -16.031 12.977 -20.5 1 55.81 56 ALA B O 1
ATOM 3485 N N . LYS B 1 57 ? -14.742 14.453 -19.375 1 50.75 57 LYS B N 1
ATOM 3486 C CA . LYS B 1 57 ? -14.125 14.906 -20.625 1 50.75 57 LYS B CA 1
ATOM 3487 C C . LYS B 1 57 ? -12.781 14.219 -20.859 1 50.75 57 LYS B C 1
ATOM 3489 O O . LYS B 1 57 ? -12.008 14.633 -21.719 1 50.75 57 LYS B O 1
ATOM 3494 N N . GLY B 1 58 ? -12.578 13.336 -19.953 1 48.06 58 GLY B N 1
ATOM 3495 C CA . GLY B 1 58 ? -11.344 12.586 -20.062 1 48.06 58 GLY B CA 1
ATOM 3496 C C . GLY B 1 58 ? -10.133 13.328 -19.516 1 48.06 58 GLY B C 1
ATOM 3497 O O . GLY B 1 58 ? -9 13.039 -19.906 1 48.06 58 GLY B O 1
ATOM 3498 N N . LEU B 1 59 ? -10.523 14.391 -18.766 1 50.91 59 LEU B N 1
ATOM 3499 C CA . LEU B 1 59 ? -9.445 15.203 -18.219 1 50.91 59 LEU B CA 1
ATOM 3500 C C . LEU B 1 59 ? -9.289 14.945 -16.719 1 50.91 59 LEU B C 1
ATOM 3502 O O . LEU B 1 59 ? -10.25 14.547 -16.047 1 50.91 59 LEU B O 1
ATOM 3506 N N . ASP B 1 60 ? -8.102 14.789 -16.219 1 53.5 60 ASP B N 1
ATOM 3507 C CA . ASP B 1 60 ? -7.852 14.695 -14.781 1 53.5 60 ASP B CA 1
ATOM 3508 C C . ASP B 1 60 ? -7.047 15.891 -14.281 1 53.5 60 ASP B C 1
ATOM 3510 O O . ASP B 1 60 ? -6.305 16.516 -15.039 1 53.5 60 ASP B O 1
ATOM 3514 N N . ILE B 1 61 ? -7.492 16.328 -13.117 1 57.59 61 ILE B N 1
ATOM 3515 C CA . ILE B 1 61 ? -6.789 17.453 -12.531 1 57.59 61 ILE B CA 1
ATOM 3516 C C . ILE B 1 61 ? -5.52 16.969 -11.836 1 57.59 61 ILE B C 1
ATOM 3518 O O . ILE B 1 61 ? -5.578 16.125 -10.938 1 57.59 61 ILE B O 1
ATOM 3522 N N . SER B 1 62 ? -4.379 17.109 -12.547 1 60.19 62 SER B N 1
ATOM 3523 C CA . SER B 1 62 ? -3.1 16.906 -11.875 1 60.19 62 SER B CA 1
ATOM 3524 C C . SER B 1 62 ? -2.27 18.188 -11.867 1 60.19 62 SER B C 1
ATOM 3526 O O . SER B 1 62 ? -2.1 18.828 -12.906 1 60.19 62 SER B O 1
ATOM 3528 N N . PHE B 1 63 ? -1.854 18.594 -10.656 1 61.94 63 PHE B N 1
ATOM 3529 C CA . PHE B 1 63 ? -1.088 19.828 -10.57 1 61.94 63 PHE B CA 1
ATOM 3530 C C . PHE B 1 63 ? 0.398 19.562 -10.773 1 61.94 63 PHE B C 1
ATOM 3532 O O . PHE B 1 63 ? 1.241 20.375 -10.375 1 61.94 63 PHE B O 1
ATOM 3539 N N . SER B 1 64 ? 0.638 18.391 -11.336 1 65 64 SER B N 1
ATOM 3540 C CA . SER B 1 64 ? 2.037 17.984 -11.438 1 65 64 SER B CA 1
ATOM 3541 C C . SER B 1 64 ? 2.777 18.812 -12.484 1 65 64 SER B C 1
ATOM 3543 O O . SER B 1 64 ? 4.012 18.844 -12.492 1 65 64 SER B O 1
ATOM 3545 N N . ASN B 1 65 ? 2.057 19.578 -13.25 1 67.31 65 ASN B N 1
ATOM 3546 C CA . ASN B 1 65 ? 2.734 20.266 -14.352 1 67.31 65 ASN B CA 1
ATOM 3547 C C . ASN B 1 65 ? 2.775 21.766 -14.125 1 67.31 65 ASN B C 1
ATOM 3549 O O . ASN B 1 65 ? 3.105 22.531 -15.039 1 67.31 65 ASN B O 1
ATOM 3553 N N . ILE B 1 66 ? 2.566 22.172 -12.992 1 74.38 66 ILE B N 1
ATOM 3554 C CA . ILE B 1 66 ? 2.617 23.594 -12.711 1 74.38 66 ILE B CA 1
ATOM 3555 C C . ILE B 1 66 ? 4.066 24.031 -12.477 1 74.38 66 ILE B C 1
ATOM 3557 O O . ILE B 1 66 ? 4.746 23.484 -11.609 1 74.38 66 ILE B O 1
ATOM 3561 N N . PRO B 1 67 ? 4.441 24.938 -13.305 1 78.31 67 PRO B N 1
ATOM 3562 C CA . PRO B 1 67 ? 5.805 25.422 -13.07 1 78.31 67 PRO B CA 1
ATOM 3563 C C . PRO B 1 67 ? 5.918 26.266 -11.797 1 78.31 67 PRO B C 1
ATOM 3565 O O . PRO B 1 67 ? 4.992 27 -11.461 1 78.31 67 PRO B O 1
ATOM 3568 N N . TYR B 1 68 ? 7.059 26.234 -11.266 1 86.25 68 TYR B N 1
ATOM 3569 C CA . TYR B 1 68 ? 7.305 26.984 -10.031 1 86.25 68 TYR B CA 1
ATOM 3570 C C . TYR B 1 68 ? 7.152 28.484 -10.258 1 86.25 68 TYR B C 1
ATOM 3572 O O . TYR B 1 68 ? 6.602 29.188 -9.406 1 86.25 68 TYR B O 1
ATOM 3580 N N . ARG B 1 69 ? 7.516 28.969 -11.383 1 85.62 69 ARG B N 1
ATOM 3581 C CA . ARG B 1 69 ? 7.484 30.391 -11.695 1 85.62 69 ARG B CA 1
ATOM 3582 C C . ARG B 1 69 ? 6.059 30.938 -11.672 1 85.62 69 ARG B C 1
ATOM 3584 O O . ARG B 1 69 ? 5.832 32.094 -11.344 1 85.62 69 ARG B O 1
ATOM 3591 N N . ASP B 1 70 ? 5.117 30.094 -11.898 1 82.69 70 ASP B N 1
ATOM 3592 C CA . ASP B 1 70 ? 3.734 30.531 -12.031 1 82.69 70 ASP B CA 1
ATOM 3593 C C . ASP B 1 70 ? 3.01 30.484 -10.695 1 82.69 70 ASP B C 1
ATOM 3595 O O . ASP B 1 70 ? 2.055 31.234 -10.469 1 82.69 70 ASP B O 1
ATOM 3599 N N . ILE B 1 71 ? 3.543 29.656 -9.82 1 87.62 71 ILE B N 1
ATOM 3600 C CA . ILE B 1 71 ? 2.762 29.453 -8.602 1 87.62 71 ILE B CA 1
ATOM 3601 C C . ILE B 1 71 ? 3.445 30.141 -7.43 1 87.62 71 ILE B C 1
ATOM 3603 O O . ILE B 1 71 ? 2.793 30.5 -6.441 1 87.62 71 ILE B O 1
ATOM 3607 N N . ALA B 1 72 ? 4.691 30.359 -7.473 1 89.94 72 ALA B N 1
ATOM 3608 C CA . ALA B 1 72 ? 5.465 30.922 -6.375 1 89.94 72 ALA B CA 1
ATOM 3609 C C . ALA B 1 72 ? 4.891 32.281 -5.934 1 89.94 72 ALA B C 1
ATOM 3611 O O . ALA B 1 72 ? 4.691 32.5 -4.738 1 89.94 72 ALA B O 1
ATOM 3612 N N . PRO B 1 73 ? 4.48 33.125 -6.836 1 87.12 73 PRO B N 1
ATOM 3613 C CA . PRO B 1 73 ? 3.971 34.438 -6.418 1 87.12 73 PRO B CA 1
ATOM 3614 C C . PRO B 1 73 ? 2.648 34.344 -5.66 1 87.12 73 PRO B C 1
ATOM 3616 O O . PRO B 1 73 ? 2.326 35.219 -4.852 1 87.12 73 PRO B O 1
ATOM 3619 N N . ARG B 1 74 ? 1.961 33.312 -5.906 1 84.38 74 ARG B N 1
ATOM 3620 C CA . ARG B 1 74 ? 0.663 33.125 -5.262 1 84.38 74 ARG B CA 1
ATOM 3621 C C . ARG B 1 74 ? 0.814 33 -3.752 1 84.38 74 ARG B C 1
ATOM 3623 O O . ARG B 1 74 ? -0.113 33.312 -3 1 84.38 74 ARG B O 1
ATOM 3630 N N . VAL B 1 75 ? 1.986 32.562 -3.375 1 91 75 VAL B N 1
ATOM 3631 C CA . VAL B 1 75 ? 2.205 32.375 -1.945 1 91 75 VAL B CA 1
ATOM 3632 C C . VAL B 1 75 ? 3.25 33.375 -1.444 1 91 75 VAL B C 1
ATOM 3634 O O . VAL B 1 75 ? 3.92 33.125 -0.438 1 91 75 VAL B O 1
ATOM 3637 N N . GLY B 1 76 ? 3.447 34.406 -2.244 1 90.44 76 GLY B N 1
ATOM 3638 C CA . GLY B 1 76 ? 4.312 35.5 -1.826 1 90.44 76 GLY B CA 1
ATOM 3639 C C . GLY B 1 76 ? 5.785 35.188 -2.043 1 90.44 76 GLY B C 1
ATOM 3640 O O . GLY B 1 76 ? 6.645 35.844 -1.443 1 90.44 76 GLY B O 1
ATOM 3641 N N . LEU B 1 77 ? 6.105 34.219 -2.844 1 93.88 77 LEU B N 1
ATOM 3642 C CA . LEU B 1 77 ? 7.5 33.875 -3.096 1 93.88 77 LEU B CA 1
ATOM 3643 C C . LEU B 1 77 ? 7.961 34.438 -4.438 1 93.88 77 LEU B C 1
ATOM 3645 O O . LEU B 1 77 ? 7.16 34.594 -5.363 1 93.88 77 LEU B O 1
ATOM 3649 N N . ASP B 1 78 ? 9.242 34.75 -4.492 1 93.56 78 ASP B N 1
ATOM 3650 C CA . ASP B 1 78 ? 9.875 35.188 -5.734 1 93.56 78 ASP B CA 1
ATOM 3651 C C . ASP B 1 78 ? 10.422 34 -6.523 1 93.56 78 ASP B C 1
ATOM 3653 O O . ASP B 1 78 ? 11.359 33.344 -6.086 1 93.56 78 ASP B O 1
ATOM 3657 N N . PRO B 1 79 ? 9.891 33.812 -7.703 1 90.31 79 PRO B N 1
ATOM 3658 C CA . PRO B 1 79 ? 10.336 32.656 -8.484 1 90.31 79 PRO B CA 1
ATOM 3659 C C . PRO B 1 79 ? 11.836 32.656 -8.773 1 90.31 79 PRO B C 1
ATOM 3661 O O . PRO B 1 79 ? 12.453 31.609 -8.922 1 90.31 79 PRO B O 1
ATOM 3664 N N . LEU B 1 80 ? 12.422 33.781 -8.82 1 91.62 80 LEU B N 1
ATOM 3665 C CA . LEU B 1 80 ? 13.836 33.938 -9.156 1 91.62 80 LEU B CA 1
ATOM 3666 C C . LEU B 1 80 ? 14.719 33.406 -8.023 1 91.62 80 LEU B C 1
ATOM 3668 O O . LEU B 1 80 ? 15.883 33.062 -8.242 1 91.62 80 LEU B O 1
ATOM 3672 N N . LEU B 1 81 ? 14.203 33.375 -6.902 1 92.94 81 LEU B N 1
ATOM 3673 C CA . LEU B 1 81 ? 14.992 32.969 -5.738 1 92.94 81 LEU B CA 1
ATOM 3674 C C . LEU B 1 81 ? 14.898 31.453 -5.52 1 92.94 81 LEU B C 1
ATOM 3676 O O . LEU B 1 81 ? 15.508 30.922 -4.59 1 92.94 81 LEU B O 1
ATOM 3680 N N . LYS B 1 82 ? 14.172 30.766 -6.27 1 90.62 82 LYS B N 1
ATOM 3681 C CA . LYS B 1 82 ? 14.117 29.312 -6.367 1 90.62 82 LYS B CA 1
ATOM 3682 C C . LYS B 1 82 ? 13.883 28.672 -5 1 90.62 82 LYS B C 1
ATOM 3684 O O . LYS B 1 82 ? 14.539 27.703 -4.645 1 90.62 82 LYS B O 1
ATOM 3689 N N . GLY B 1 83 ? 13.117 29.406 -4.207 1 89 83 GLY B N 1
ATOM 3690 C CA . GLY B 1 83 ? 12.711 28.812 -2.941 1 89 83 GLY B CA 1
ATOM 3691 C C . GLY B 1 83 ? 13.57 29.25 -1.774 1 89 83 GLY B C 1
ATOM 3692 O O . GLY B 1 83 ? 13.289 28.922 -0.623 1 89 83 GLY B O 1
ATOM 3693 N N . ASN B 1 84 ? 14.586 29.984 -1.975 1 90.56 84 ASN B N 1
ATOM 3694 C CA . ASN B 1 84 ? 15.477 30.422 -0.907 1 90.56 84 ASN B CA 1
ATOM 3695 C C . ASN B 1 84 ? 14.812 31.484 -0.028 1 90.56 84 ASN B C 1
ATOM 3697 O O . ASN B 1 84 ? 15.305 31.781 1.06 1 90.56 84 ASN B O 1
ATOM 3701 N N . ASP B 1 85 ? 13.703 32 -0.442 1 93.88 85 ASP B N 1
ATOM 3702 C CA . ASP B 1 85 ? 13 33.031 0.314 1 93.88 85 ASP B CA 1
ATOM 3703 C C . ASP B 1 85 ? 11.859 32.438 1.136 1 93.88 85 ASP B C 1
ATOM 3705 O O . ASP B 1 85 ? 11.078 33.156 1.75 1 93.88 85 ASP B O 1
ATOM 3709 N N . MET B 1 86 ? 11.789 31.141 1.105 1 94.5 86 MET B N 1
ATOM 3710 C CA . MET B 1 86 ? 10.773 30.516 1.948 1 94.5 86 MET B CA 1
ATOM 3711 C C . MET B 1 86 ? 11.062 30.766 3.424 1 94.5 86 MET B C 1
ATOM 3713 O O . MET B 1 86 ? 12.188 30.547 3.883 1 94.5 86 MET B O 1
ATOM 3717 N N . GLN B 1 87 ? 10.047 31.234 4.086 1 94.12 87 GLN B N 1
ATOM 3718 C CA . GLN B 1 87 ? 10.195 31.328 5.535 1 94.12 87 GLN B CA 1
ATOM 3719 C C . GLN B 1 87 ? 10.336 29.953 6.168 1 94.12 87 GLN B C 1
ATOM 3721 O O . GLN B 1 87 ? 9.773 28.969 5.668 1 94.12 87 GLN B O 1
ATOM 3726 N N . ALA B 1 88 ? 11.102 29.938 7.234 1 94.75 88 ALA B N 1
ATOM 3727 C CA . ALA B 1 88 ? 11.312 28.672 7.918 1 94.75 88 ALA B CA 1
ATOM 3728 C C . ALA B 1 88 ? 10.406 28.547 9.141 1 94.75 88 ALA B C 1
ATOM 3730 O O . ALA B 1 88 ? 10.109 29.547 9.805 1 94.75 88 ALA B O 1
ATOM 3731 N N . PHE B 1 89 ? 9.891 27.422 9.398 1 94.19 89 PHE B N 1
ATOM 3732 C CA . PHE B 1 89 ? 9.281 27.094 10.672 1 94.19 89 PHE B CA 1
ATOM 3733 C C . PHE B 1 89 ? 9.953 25.875 11.297 1 94.19 89 PHE B C 1
ATOM 3735 O O . PHE B 1 89 ? 10.492 25.031 10.586 1 94.19 89 PHE B O 1
ATOM 3742 N N . ASP B 1 90 ? 9.906 25.844 12.602 1 94.81 90 ASP B N 1
ATOM 3743 C CA . ASP B 1 90 ? 10.641 24.797 13.312 1 94.81 90 ASP B CA 1
ATOM 3744 C C . ASP B 1 90 ? 9.859 23.484 13.305 1 94.81 90 ASP B C 1
ATOM 3746 O O . ASP B 1 90 ? 8.664 23.453 13.586 1 94.81 90 ASP B O 1
ATOM 3750 N N . ILE B 1 91 ? 10.586 22.5 12.898 1 95.81 91 ILE B N 1
ATOM 3751 C CA . ILE B 1 91 ? 10.016 21.172 13.031 1 95.81 91 ILE B CA 1
ATOM 3752 C C . ILE B 1 91 ? 10.773 20.391 14.102 1 95.81 91 ILE B C 1
ATOM 3754 O O . ILE B 1 91 ? 11.938 20.688 14.398 1 95.81 91 ILE B O 1
ATOM 3758 N N . HIS B 1 92 ? 10.094 19.516 14.734 1 96.06 92 HIS B N 1
ATOM 3759 C CA . HIS B 1 92 ? 10.633 18.75 15.852 1 96.06 92 HIS B CA 1
ATOM 3760 C C . HIS B 1 92 ? 10.406 17.25 15.641 1 96.06 92 HIS B C 1
ATOM 3762 O O . HIS B 1 92 ? 9.68 16.859 14.727 1 96.06 92 HIS B O 1
ATOM 3768 N N . ARG B 1 93 ? 11.117 16.531 16.375 1 95.5 93 ARG B N 1
ATOM 3769 C CA . ARG B 1 93 ? 10.875 15.094 16.469 1 95.5 93 ARG B CA 1
ATOM 3770 C C . ARG B 1 93 ? 9.961 14.766 17.641 1 95.5 93 ARG B C 1
ATOM 3772 O O . ARG B 1 93 ? 10.25 15.125 18.781 1 95.5 93 ARG B O 1
ATOM 3779 N N . ALA B 1 94 ? 8.812 14.227 17.328 1 97.81 94 ALA B N 1
ATOM 3780 C CA . ALA B 1 94 ? 7.953 13.664 18.375 1 97.81 94 ALA B CA 1
ATOM 3781 C C . ALA B 1 94 ? 8.273 12.195 18.609 1 97.81 94 ALA B C 1
ATOM 3783 O O . ALA B 1 94 ? 8.039 11.352 17.75 1 97.81 94 ALA B O 1
ATOM 3784 N N . ARG B 1 95 ? 8.672 11.953 19.766 1 97.38 95 ARG B N 1
ATOM 3785 C CA . ARG B 1 95 ? 9.211 10.625 20.062 1 97.38 95 ARG B CA 1
ATOM 3786 C C . ARG B 1 95 ? 8.117 9.57 20.047 1 97.38 95 ARG B C 1
ATOM 3788 O O . ARG B 1 95 ? 7.016 9.805 20.547 1 97.38 95 ARG B O 1
ATOM 3795 N N . ILE B 1 96 ? 8.43 8.469 19.438 1 96.38 96 ILE B N 1
ATOM 3796 C CA . ILE B 1 96 ? 7.57 7.297 19.484 1 96.38 96 ILE B CA 1
ATOM 3797 C C . ILE B 1 96 ? 8.25 6.191 20.297 1 96.38 96 ILE B C 1
ATOM 3799 O O . ILE B 1 96 ? 9.477 6.148 20.391 1 96.38 96 ILE B O 1
ATOM 3803 N N . PRO B 1 97 ? 7.496 5.352 20.906 1 95.81 97 PRO B N 1
ATOM 3804 C CA . PRO B 1 97 ? 8.117 4.25 21.641 1 95.81 97 PRO B CA 1
ATOM 3805 C C . PRO B 1 97 ? 9.047 3.41 20.766 1 95.81 97 PRO B C 1
ATOM 3807 O O . PRO B 1 97 ? 8.758 3.182 19.594 1 95.81 97 PRO B O 1
ATOM 3810 N N . THR B 1 98 ? 10.086 2.918 21.391 1 95 98 THR B N 1
ATOM 3811 C CA . THR B 1 98 ? 11.039 2.098 20.656 1 95 98 THR B CA 1
ATOM 3812 C C . THR B 1 98 ? 10.375 0.834 20.125 1 95 98 THR B C 1
ATOM 3814 O O . THR B 1 98 ? 10.68 0.382 19.016 1 95 98 THR B O 1
ATOM 3817 N N . ALA B 1 99 ? 9.469 0.32 20.891 1 94.88 99 ALA B N 1
ATOM 3818 C CA . ALA B 1 99 ? 8.75 -0.875 20.453 1 94.88 99 ALA B CA 1
ATOM 3819 C C . ALA B 1 99 ? 7.957 -0.605 19.172 1 94.88 99 ALA B C 1
ATOM 3821 O O . ALA B 1 99 ? 7.883 -1.459 18.297 1 94.88 99 ALA B O 1
ATOM 3822 N N . LEU B 1 100 ? 7.359 0.515 19.141 1 96.12 100 LEU B N 1
ATOM 3823 C CA . LEU B 1 100 ? 6.609 0.895 17.953 1 96.12 100 LEU B CA 1
ATOM 3824 C C . LEU B 1 100 ? 7.543 1.074 16.766 1 96.12 100 LEU B C 1
ATOM 3826 O O . LEU B 1 100 ? 7.234 0.63 15.656 1 96.12 100 LEU B O 1
ATOM 3830 N N . PHE B 1 101 ? 8.695 1.738 16.969 1 96.81 101 PHE B N 1
ATOM 3831 C CA . PHE B 1 101 ? 9.672 1.914 15.898 1 96.81 101 PHE B CA 1
ATOM 3832 C C . PHE B 1 101 ? 10.18 0.566 15.406 1 96.81 101 PHE B C 1
ATOM 3834 O O . PHE B 1 101 ? 10.352 0.362 14.203 1 96.81 101 PHE B O 1
ATOM 3841 N N . LYS B 1 102 ? 10.375 -0.308 16.297 1 96.56 102 LYS B N 1
ATOM 3842 C CA . LYS B 1 102 ? 10.805 -1.657 15.938 1 96.56 102 LYS B CA 1
ATOM 3843 C C . LYS B 1 102 ? 9.789 -2.33 15.023 1 96.56 102 LYS B C 1
ATOM 3845 O O . LYS B 1 102 ? 10.156 -2.941 14.016 1 96.56 102 LYS B O 1
ATOM 3850 N N . ALA B 1 103 ? 8.547 -2.207 15.398 1 96 103 ALA B N 1
ATOM 3851 C CA . ALA B 1 103 ? 7.473 -2.783 14.586 1 96 103 ALA B CA 1
ATOM 3852 C C . ALA B 1 103 ? 7.457 -2.172 13.188 1 96 103 ALA B C 1
ATOM 3854 O O . ALA B 1 103 ? 7.188 -2.865 12.203 1 96 103 ALA B O 1
ATOM 3855 N N . ILE B 1 104 ? 7.73 -0.92 13.102 1 96.44 104 ILE B N 1
ATOM 3856 C CA . ILE B 1 104 ? 7.785 -0.239 11.812 1 96.44 104 ILE B CA 1
ATOM 3857 C C . ILE B 1 104 ? 8.914 -0.82 10.969 1 96.44 104 ILE B C 1
ATOM 3859 O O . ILE B 1 104 ? 8.734 -1.104 9.789 1 96.44 104 ILE B O 1
ATOM 3863 N N . VAL B 1 105 ? 10.055 -1.012 11.578 1 95.62 105 VAL B N 1
ATOM 3864 C CA . VAL B 1 105 ? 11.211 -1.549 10.867 1 95.62 105 VAL B CA 1
ATOM 3865 C C . VAL B 1 105 ? 10.93 -2.982 10.43 1 95.62 105 VAL B C 1
ATOM 3867 O O . VAL B 1 105 ? 11.312 -3.385 9.328 1 95.62 105 VAL B O 1
ATOM 3870 N N . GLU B 1 106 ? 10.242 -3.711 11.25 1 94.56 106 GLU B N 1
ATOM 3871 C CA . GLU B 1 106 ? 9.836 -5.059 10.867 1 94.56 106 GLU B CA 1
ATOM 3872 C C . GLU B 1 106 ? 8.93 -5.039 9.641 1 94.56 106 GLU B C 1
ATOM 3874 O O . GLU B 1 106 ? 9.109 -5.828 8.711 1 94.56 106 GLU B O 1
ATOM 3879 N N . ASP B 1 107 ? 7.973 -4.133 9.703 1 94.44 107 ASP B N 1
ATOM 3880 C CA . ASP B 1 107 ? 7.082 -3.986 8.555 1 94.44 107 ASP B CA 1
ATOM 3881 C C . ASP B 1 107 ? 7.867 -3.633 7.293 1 94.44 107 ASP B C 1
ATOM 3883 O O . ASP B 1 107 ? 7.562 -4.129 6.207 1 94.44 107 ASP B O 1
ATOM 3887 N N . LEU B 1 108 ? 8.812 -2.783 7.484 1 93.31 108 LEU B N 1
ATOM 3888 C CA . LEU B 1 108 ? 9.648 -2.387 6.352 1 93.31 108 LEU B CA 1
ATOM 3889 C C . LEU B 1 108 ? 10.406 -3.584 5.793 1 93.31 108 LEU B C 1
ATOM 3891 O O . LEU B 1 108 ? 10.531 -3.73 4.574 1 93.31 108 LEU B O 1
ATOM 3895 N N . GLY B 1 109 ? 10.961 -4.391 6.688 1 91.88 109 GLY B N 1
ATOM 3896 C CA . GLY B 1 109 ? 11.633 -5.609 6.258 1 91.88 109 GLY B CA 1
ATOM 3897 C C . GLY B 1 109 ? 10.734 -6.527 5.449 1 91.88 109 GLY B C 1
ATOM 3898 O O . GLY B 1 109 ? 11.172 -7.098 4.441 1 91.88 109 GLY B O 1
ATOM 3899 N N . ILE B 1 110 ? 9.492 -6.625 5.887 1 92.25 110 ILE B N 1
ATOM 3900 C CA . ILE B 1 110 ? 8.516 -7.461 5.195 1 92.25 110 ILE B CA 1
ATOM 3901 C C . ILE B 1 110 ? 8.289 -6.93 3.781 1 92.25 110 ILE B C 1
ATOM 3903 O O . ILE B 1 110 ? 8.328 -7.688 2.811 1 92.25 110 ILE B O 1
ATOM 3907 N N . VAL B 1 111 ? 8.102 -5.66 3.684 1 90.12 111 VAL B N 1
ATOM 3908 C CA . VAL B 1 111 ? 7.828 -5.039 2.391 1 90.12 111 VAL B CA 1
ATOM 3909 C C . VAL B 1 111 ? 9.062 -5.141 1.499 1 90.12 111 VAL B C 1
ATOM 3911 O O . VAL B 1 111 ? 8.953 -5.383 0.295 1 90.12 111 VAL B O 1
ATOM 3914 N N . MET B 1 112 ? 10.227 -5.004 2.045 1 89.88 112 MET B N 1
ATOM 3915 C CA . MET B 1 112 ? 11.461 -5.082 1.262 1 89.88 112 MET B CA 1
ATOM 3916 C C . MET B 1 112 ? 11.68 -6.5 0.741 1 89.88 112 MET B C 1
ATOM 3918 O O . MET B 1 112 ? 12.258 -6.688 -0.333 1 89.88 112 MET B O 1
ATOM 3922 N N . ASN B 1 113 ? 11.227 -7.449 1.521 1 90.44 113 ASN B N 1
ATOM 3923 C CA . ASN B 1 113 ? 11.336 -8.836 1.081 1 90.44 113 ASN B CA 1
ATOM 3924 C C . ASN B 1 113 ? 10.312 -9.164 0.003 1 90.44 113 ASN B C 1
ATOM 3926 O O . ASN B 1 113 ? 10.336 -10.258 -0.571 1 90.44 113 ASN B O 1
ATOM 3930 N N . GLN B 1 114 ? 9.461 -8.266 -0.227 1 88.12 114 GLN B N 1
ATOM 3931 C CA . GLN B 1 114 ? 8.461 -8.445 -1.273 1 88.12 114 GLN B CA 1
ATOM 3932 C C . GLN B 1 114 ? 8.789 -7.59 -2.496 1 88.12 114 GLN B C 1
ATOM 3934 O O . GLN B 1 114 ? 8.625 -8.039 -3.633 1 88.12 114 GLN B O 1
ATOM 3939 N N . TYR B 1 115 ? 9.234 -6.383 -2.258 1 84.31 115 TYR B N 1
ATOM 3940 C CA . TYR B 1 115 ? 9.375 -5.422 -3.348 1 84.31 115 TYR B CA 1
ATOM 3941 C C . TYR B 1 115 ? 10.844 -5.129 -3.629 1 84.31 115 TYR B C 1
ATOM 3943 O O . TYR B 1 115 ? 11.172 -4.496 -4.633 1 84.31 115 TYR B O 1
ATOM 3951 N N . GLY B 1 116 ? 11.781 -5.559 -2.814 1 84.88 116 GLY B N 1
ATOM 3952 C CA . GLY B 1 116 ? 13.195 -5.25 -2.953 1 84.88 116 GLY B CA 1
ATOM 3953 C C . GLY B 1 116 ? 13.594 -3.963 -2.26 1 84.88 116 GLY B C 1
ATOM 3954 O O . GLY B 1 116 ? 12.789 -3.355 -1.553 1 84.88 116 GLY B O 1
ATOM 3955 N N . GLU B 1 117 ? 14.812 -3.631 -2.428 1 81.94 117 GLU B N 1
ATOM 3956 C CA . GLU B 1 117 ? 15.344 -2.391 -1.869 1 81.94 117 GLU B CA 1
ATOM 3957 C C . GLU B 1 117 ? 14.891 -1.183 -2.684 1 81.94 117 GLU B C 1
ATOM 3959 O O . GLU B 1 117 ? 14.492 -1.321 -3.844 1 81.94 117 GLU B O 1
ATOM 3964 N N . PRO B 1 118 ? 14.922 -0.019 -2.051 1 75.31 118 PRO B N 1
ATOM 3965 C CA . PRO B 1 118 ? 14.43 1.177 -2.738 1 75.31 118 PRO B CA 1
ATOM 3966 C C . PRO B 1 118 ? 15.039 1.357 -4.125 1 75.31 118 PRO B C 1
ATOM 3968 O O . PRO B 1 118 ? 14.352 1.763 -5.062 1 75.31 118 PRO B O 1
ATOM 3971 N N . ARG B 1 119 ? 16.234 1.013 -4.297 1 72.62 119 ARG B N 1
ATOM 3972 C CA . ARG B 1 119 ? 16.922 1.197 -5.574 1 72.62 119 ARG B CA 1
ATOM 3973 C C . ARG B 1 119 ? 16.359 0.254 -6.637 1 72.62 119 ARG B C 1
ATOM 3975 O O . ARG B 1 119 ? 16.516 0.492 -7.832 1 72.62 119 ARG B O 1
ATOM 3982 N N . ASP B 1 120 ? 15.688 -0.832 -6.215 1 75.31 120 ASP B N 1
ATOM 3983 C CA . ASP B 1 120 ? 15.156 -1.847 -7.121 1 75.31 120 ASP B CA 1
ATOM 3984 C C . ASP B 1 120 ? 13.758 -1.471 -7.609 1 75.31 120 ASP B C 1
ATOM 3986 O O . ASP B 1 120 ? 13.227 -2.104 -8.523 1 75.31 120 ASP B O 1
ATOM 3990 N N . HIS B 1 121 ? 13.227 -0.442 -6.98 1 75 121 HIS B N 1
ATOM 3991 C CA . HIS B 1 121 ? 11.852 -0.098 -7.324 1 75 121 HIS B CA 1
ATOM 3992 C C . HIS B 1 121 ? 11.781 0.579 -8.688 1 75 121 HIS B C 1
ATOM 3994 O O . HIS B 1 121 ? 12.367 1.646 -8.891 1 75 121 HIS B O 1
ATOM 4000 N N . LYS B 1 122 ? 11.062 -0.059 -9.555 1 65 122 LYS B N 1
ATOM 4001 C CA . LYS B 1 122 ? 11.016 0.407 -10.938 1 65 122 LYS B CA 1
ATOM 4002 C C . LYS B 1 122 ? 9.867 1.392 -11.148 1 65 122 LYS B C 1
ATOM 4004 O O . LYS B 1 122 ? 9.859 2.135 -12.133 1 65 122 LYS B O 1
ATOM 4009 N N . ASN B 1 123 ? 8.883 1.372 -10.289 1 66.94 123 ASN B N 1
ATOM 4010 C CA . ASN B 1 123 ? 7.73 2.252 -10.469 1 66.94 123 ASN B CA 1
ATOM 4011 C C . ASN B 1 123 ? 7.301 2.887 -9.148 1 66.94 123 ASN B C 1
ATOM 4013 O O . ASN B 1 123 ? 7.797 2.516 -8.086 1 66.94 123 ASN B O 1
ATOM 4017 N N . GLU B 1 124 ? 6.457 3.844 -9.25 1 68.31 124 GLU B N 1
ATOM 4018 C CA . GLU B 1 124 ? 6.008 4.625 -8.102 1 68.31 124 GLU B CA 1
ATOM 4019 C C . GLU B 1 124 ? 5.16 3.779 -7.152 1 68.31 124 GLU B C 1
ATOM 4021 O O . GLU B 1 124 ? 5.18 3.992 -5.938 1 68.31 124 GLU B O 1
ATOM 4026 N N . GLU B 1 125 ? 4.543 2.785 -7.723 1 72.19 125 GLU B N 1
ATOM 4027 C CA . GLU B 1 125 ? 3.695 1.949 -6.875 1 72.19 125 GLU B CA 1
ATOM 4028 C C . GLU B 1 125 ? 4.527 1.138 -5.891 1 72.19 125 GLU B C 1
ATOM 4030 O O . GLU B 1 125 ? 4.188 1.05 -4.707 1 72.19 125 GLU B O 1
ATOM 4035 N N . ALA B 1 126 ? 5.613 0.62 -6.422 1 75.94 126 ALA B N 1
ATOM 4036 C CA . ALA B 1 126 ? 6.496 -0.134 -5.535 1 75.94 126 ALA B CA 1
ATOM 4037 C C . ALA B 1 126 ? 7.102 0.77 -4.465 1 75.94 126 ALA B C 1
ATOM 4039 O O . ALA B 1 126 ? 7.191 0.384 -3.297 1 75.94 126 ALA B O 1
ATOM 4040 N N . ARG B 1 127 ? 7.41 1.938 -4.867 1 78.56 127 ARG B N 1
ATOM 4041 C CA . ARG B 1 127 ? 7.988 2.889 -3.922 1 78.56 127 ARG B CA 1
ATOM 4042 C C . ARG B 1 127 ? 6.969 3.297 -2.863 1 78.56 127 ARG B C 1
ATOM 4044 O O . ARG B 1 127 ? 7.301 3.416 -1.684 1 78.56 127 ARG B O 1
ATOM 4051 N N . SER B 1 128 ? 5.824 3.51 -3.307 1 79.56 128 SER B N 1
ATOM 4052 C CA . SER B 1 128 ? 4.754 3.885 -2.389 1 79.56 128 SER B CA 1
ATOM 4053 C C . SER B 1 128 ? 4.5 2.787 -1.359 1 79.56 128 SER B C 1
ATOM 4055 O O . SER B 1 128 ? 4.223 3.076 -0.194 1 79.56 128 SER B O 1
ATOM 4057 N N . ARG B 1 129 ? 4.621 1.581 -1.771 1 81.94 129 ARG B N 1
ATOM 4058 C CA . ARG B 1 129 ? 4.438 0.465 -0.849 1 81.94 129 ARG B CA 1
ATOM 4059 C C . ARG B 1 129 ? 5.566 0.409 0.173 1 81.94 129 ARG B C 1
ATOM 4061 O O . ARG B 1 129 ? 5.348 0.042 1.33 1 81.94 129 ARG B O 1
ATOM 4068 N N . PHE B 1 130 ? 6.719 0.82 -0.312 1 82.75 130 PHE B N 1
ATOM 4069 C CA . PHE B 1 130 ? 7.883 0.88 0.566 1 82.75 130 PHE B CA 1
ATOM 4070 C C . PHE B 1 130 ? 7.707 1.966 1.622 1 82.75 130 PHE B C 1
ATOM 4072 O O . PHE B 1 130 ? 8.164 1.813 2.758 1 82.75 130 PHE B O 1
ATOM 4079 N N . LEU B 1 131 ? 7.016 3.008 1.359 1 84.88 131 LEU B N 1
ATOM 4080 C CA . LEU B 1 131 ? 6.891 4.16 2.244 1 84.88 131 LEU B CA 1
ATOM 4081 C C . LEU B 1 131 ? 5.746 3.967 3.23 1 84.88 131 LEU B C 1
ATOM 4083 O O . LEU B 1 131 ? 5.723 4.59 4.293 1 84.88 131 LEU B O 1
ATOM 4087 N N . ALA B 1 132 ? 4.855 3.092 2.893 1 86.69 132 ALA B N 1
ATOM 4088 C CA . ALA B 1 132 ? 3.611 2.951 3.645 1 86.69 132 ALA B CA 1
ATOM 4089 C C . ALA B 1 132 ? 3.889 2.588 5.102 1 86.69 132 ALA B C 1
ATOM 4091 O O . ALA B 1 132 ? 3.287 3.156 6.016 1 86.69 132 ALA B O 1
ATOM 4092 N N . PRO B 1 133 ? 4.875 1.714 5.371 1 90.44 133 PRO B N 1
ATOM 4093 C CA . PRO B 1 133 ? 5.109 1.328 6.766 1 90.44 133 PRO B CA 1
ATOM 4094 C C . PRO B 1 133 ? 5.551 2.502 7.637 1 90.44 133 PRO B C 1
ATOM 4096 O O . PRO B 1 133 ? 5.355 2.482 8.852 1 90.44 133 PRO B O 1
ATOM 4099 N N . LEU B 1 134 ? 6.09 3.518 7.027 1 90.06 134 LEU B N 1
ATOM 4100 C CA . LEU B 1 134 ? 6.578 4.664 7.785 1 90.06 134 LEU B CA 1
ATOM 4101 C C . LEU B 1 134 ? 5.426 5.41 8.445 1 90.06 134 LEU B C 1
ATOM 4103 O O . LEU B 1 134 ? 5.633 6.145 9.414 1 90.06 134 LEU B O 1
ATOM 4107 N N . PHE B 1 135 ? 4.164 5.141 7.895 1 87.62 135 PHE B N 1
ATOM 4108 C CA . PHE B 1 135 ? 3.01 5.898 8.367 1 87.62 135 PHE B CA 1
ATOM 4109 C C . PHE B 1 135 ? 1.992 4.98 9.031 1 87.62 135 PHE B C 1
ATOM 4111 O O . PHE B 1 135 ? 1.249 5.406 9.914 1 87.62 135 PHE B O 1
ATOM 4118 N N . ASN B 1 136 ? 1.988 3.805 8.57 1 90.44 136 ASN B N 1
ATOM 4119 C CA . ASN B 1 136 ? 0.837 2.953 8.852 1 90.44 136 ASN B CA 1
ATOM 4120 C C . ASN B 1 136 ? 0.586 2.826 10.352 1 90.44 136 ASN B C 1
ATOM 4122 O O . ASN B 1 136 ? -0.517 3.104 10.828 1 90.44 136 ASN B O 1
ATOM 4126 N N . ARG B 1 137 ? 1.536 2.52 11.062 1 93.19 137 ARG B N 1
ATOM 4127 C CA . ARG B 1 137 ? 1.342 2.234 12.477 1 93.19 137 ARG B CA 1
ATOM 4128 C C . ARG B 1 137 ? 1.109 3.518 13.273 1 93.19 137 ARG B C 1
ATOM 4130 O O . ARG B 1 137 ? 0.334 3.531 14.227 1 93.19 137 ARG B O 1
ATOM 4137 N N . THR B 1 138 ? 1.772 4.59 12.906 1 94.88 138 THR B N 1
ATOM 4138 C CA . THR B 1 138 ? 1.609 5.844 13.641 1 94.88 138 THR B CA 1
ATOM 4139 C C . THR B 1 138 ? 0.242 6.457 13.359 1 94.88 138 THR B C 1
ATOM 4141 O O . THR B 1 138 ? -0.405 6.988 14.266 1 94.88 138 THR B O 1
ATOM 4144 N N . VAL B 1 139 ? -0.207 6.367 12.102 1 93.81 139 VAL B N 1
ATOM 4145 C CA . VAL B 1 139 ? -1.525 6.891 11.766 1 93.81 139 VAL B CA 1
ATOM 4146 C C . VAL B 1 139 ? -2.604 6.109 12.508 1 93.81 139 VAL B C 1
ATOM 4148 O O . VAL B 1 139 ? -3.584 6.688 12.984 1 93.81 139 VAL B O 1
ATOM 4151 N N . ALA B 1 140 ? -2.367 4.852 12.656 1 92.38 140 ALA B N 1
ATOM 4152 C CA . ALA B 1 140 ? -3.342 3.977 13.297 1 92.38 140 ALA B CA 1
ATOM 4153 C C . ALA B 1 140 ? -3.529 4.352 14.766 1 92.38 140 ALA B C 1
ATOM 4155 O O . ALA B 1 140 ? -4.559 4.039 15.367 1 92.38 140 ALA B O 1
ATOM 4156 N N . LEU B 1 141 ? -2.574 5.016 15.359 1 93.94 141 LEU B N 1
ATOM 4157 C CA . LEU B 1 141 ? -2.688 5.449 16.75 1 93.94 141 LEU B CA 1
ATOM 4158 C C . LEU B 1 141 ? -3.859 6.41 16.922 1 93.94 141 LEU B C 1
ATOM 4160 O O . LEU B 1 141 ? -4.367 6.582 18.031 1 93.94 141 LEU B O 1
ATOM 4164 N N . PHE B 1 142 ? -4.281 7.059 15.836 1 95.25 142 PHE B N 1
ATOM 4165 C CA . PHE B 1 142 ? -5.305 8.094 15.922 1 95.25 142 PHE B CA 1
ATOM 4166 C C . PHE B 1 142 ? -6.688 7.516 15.641 1 95.25 142 PHE B C 1
ATOM 4168 O O . PHE B 1 142 ? -7.672 8.258 15.578 1 95.25 142 PHE B O 1
ATOM 4175 N N . LYS B 1 143 ? -6.84 6.254 15.383 1 90.25 143 LYS B N 1
ATOM 4176 C CA . LYS B 1 143 ? -8.078 5.488 15.336 1 90.25 143 LYS B CA 1
ATOM 4177 C C . LYS B 1 143 ? -9.102 6.152 14.422 1 90.25 143 LYS B C 1
ATOM 4179 O O . LYS B 1 143 ? -10.234 6.43 14.828 1 90.25 143 LYS B O 1
ATOM 4184 N N . LEU B 1 144 ? -8.844 6.41 13.25 1 88.81 144 LEU B N 1
ATOM 4185 C CA . LEU B 1 144 ? -9.695 6.898 12.172 1 88.81 144 LEU B CA 1
ATOM 4186 C C . LEU B 1 144 ? -10.047 8.367 12.375 1 88.81 144 LEU B C 1
ATOM 4188 O O . LEU B 1 144 ? -10.812 8.945 11.594 1 88.81 144 LEU B O 1
ATOM 4192 N N . THR B 1 145 ? -9.516 8.914 13.477 1 92.88 145 THR B N 1
ATOM 4193 C CA . THR B 1 145 ? -9.602 10.375 13.547 1 92.88 145 THR B CA 1
ATOM 4194 C C . THR B 1 145 ? -8.773 11.016 12.445 1 92.88 145 THR B C 1
ATOM 4196 O O . THR B 1 145 ? -9.125 12.094 11.945 1 92.88 145 THR B O 1
ATOM 4199 N N . ILE B 1 146 ? -7.707 10.406 12.133 1 92.31 146 ILE B N 1
ATOM 4200 C CA . ILE B 1 146 ? -6.93 10.734 10.938 1 92.31 146 ILE B CA 1
ATOM 4201 C C . ILE B 1 146 ? -7.082 9.617 9.906 1 92.31 146 ILE B C 1
ATOM 4203 O O . ILE B 1 146 ? -6.793 8.453 10.188 1 92.31 146 ILE B O 1
ATOM 4207 N N . VAL B 1 147 ? -7.527 10.016 8.727 1 88.44 147 VAL B N 1
ATOM 4208 C CA . VAL B 1 147 ? -7.758 9.039 7.672 1 88.44 147 VAL B CA 1
ATOM 4209 C C . VAL B 1 147 ? -6.887 9.367 6.461 1 88.44 147 VAL B C 1
ATOM 4211 O O . VAL B 1 147 ? -6.766 10.531 6.078 1 88.44 147 VAL B O 1
ATOM 4214 N N . ASN B 1 148 ? -6.223 8.367 6.023 1 86.56 148 ASN B N 1
ATOM 4215 C CA . ASN B 1 148 ? -5.422 8.5 4.809 1 86.56 148 ASN B CA 1
ATOM 4216 C C . ASN B 1 148 ? -6.219 8.109 3.568 1 86.56 148 ASN B C 1
ATOM 4218 O O . ASN B 1 148 ? -6.801 7.027 3.508 1 86.56 148 ASN B O 1
ATOM 4222 N N . THR B 1 149 ? -6.32 9 2.635 1 78.94 149 THR B N 1
ATOM 4223 C CA . THR B 1 149 ? -6.949 8.734 1.347 1 78.94 149 THR B CA 1
ATOM 4224 C C . THR B 1 149 ? -5.93 8.852 0.214 1 78.94 149 THR B C 1
ATOM 4226 O O . THR B 1 149 ? -5.801 9.914 -0.401 1 78.94 149 THR B O 1
ATOM 4229 N N . PRO B 1 150 ? -5.301 7.707 0.009 1 70.25 150 PRO B N 1
ATOM 4230 C CA . PRO B 1 150 ? -4.258 7.773 -1.019 1 70.25 150 PRO B CA 1
ATOM 4231 C C . PRO B 1 150 ? -4.828 7.895 -2.43 1 70.25 150 PRO B C 1
ATOM 4233 O O . PRO B 1 150 ? -5.922 7.391 -2.705 1 70.25 150 PRO B O 1
ATOM 4236 N N . GLU B 1 151 ? -4.188 8.75 -3.193 1 63.38 151 GLU B N 1
ATOM 4237 C CA . GLU B 1 151 ? -4.574 8.906 -4.594 1 63.38 151 GLU B CA 1
ATOM 4238 C C . GLU B 1 151 ? -3.381 8.695 -5.52 1 63.38 151 GLU B C 1
ATOM 4240 O O . GLU B 1 151 ? -2.262 9.102 -5.207 1 63.38 151 GLU B O 1
ATOM 4245 N N . SER B 1 152 ? -3.477 7.621 -6.254 1 53.53 152 SER B N 1
ATOM 4246 C CA . SER B 1 152 ? -2.465 7.492 -7.297 1 53.53 152 SER B CA 1
ATOM 4247 C C . SER B 1 152 ? -2.811 8.344 -8.516 1 53.53 152 SER B C 1
ATOM 4249 O O . SER B 1 152 ? -3.982 8.477 -8.875 1 53.53 152 SER B O 1
ATOM 4251 N N . MET B 1 153 ? -1.907 9.375 -8.727 1 46.03 153 MET B N 1
ATOM 4252 C CA . MET B 1 153 ? -2.176 10.203 -9.898 1 46.03 153 MET B CA 1
ATOM 4253 C C . MET B 1 153 ? -2.074 9.391 -11.18 1 46.03 153 MET B C 1
ATOM 4255 O O . MET B 1 153 ? -1.187 8.547 -11.312 1 46.03 153 MET B O 1
ATOM 4259 N N . ILE B 1 154 ? -3.137 9.375 -11.883 1 41.25 154 ILE B N 1
ATOM 4260 C CA . ILE B 1 154 ? -3.334 8.734 -13.18 1 41.25 154 ILE B CA 1
ATOM 4261 C C . ILE B 1 154 ? -2.518 9.461 -14.242 1 41.25 154 ILE B C 1
ATOM 4263 O O . ILE B 1 154 ? -2.459 10.695 -14.258 1 41.25 154 ILE B O 1
ATOM 4267 N N . TYR B 1 155 ? -1.626 8.734 -14.891 1 38.56 155 TYR B N 1
ATOM 4268 C CA . TYR B 1 155 ? -1.02 9.312 -16.078 1 38.56 155 TYR B CA 1
ATOM 4269 C C . TYR B 1 155 ? -2.086 9.844 -17.031 1 38.56 155 TYR B C 1
ATOM 4271 O O . TYR B 1 155 ? -3.061 9.156 -17.328 1 38.56 155 TYR B O 1
ATOM 4279 N N . GLY B 1 156 ? -2.646 10.891 -17.016 1 37.69 156 GLY B N 1
ATOM 4280 C CA . GLY B 1 156 ? -3.494 11.414 -18.078 1 37.69 156 GLY B CA 1
ATOM 4281 C C . GLY B 1 156 ? -2.717 12.148 -19.156 1 37.69 156 GLY B C 1
ATOM 4282 O O . GLY B 1 156 ? -1.495 12.289 -19.062 1 37.69 156 GLY B O 1
ATOM 4283 N N . ARG B 1 157 ? -3.406 12.344 -20.406 1 38.84 157 ARG B N 1
ATOM 4284 C CA . ARG B 1 157 ? -2.867 13.125 -21.516 1 38.84 157 ARG B CA 1
ATOM 4285 C C . ARG B 1 157 ? -2.088 14.328 -21 1 38.84 157 ARG B C 1
ATOM 4287 O O . ARG B 1 157 ? -1.148 14.789 -21.656 1 38.84 157 ARG B O 1
ATOM 4294 N N . ILE B 1 158 ? -2.766 14.969 -20.25 1 33.94 158 ILE B N 1
ATOM 4295 C CA . ILE B 1 158 ? -2.168 16.203 -19.75 1 33.94 158 ILE B CA 1
ATOM 4296 C C . ILE B 1 158 ? -1.212 15.875 -18.594 1 33.94 158 ILE B C 1
ATOM 4298 O O . ILE B 1 158 ? -0.376 16.703 -18.234 1 33.94 158 ILE B O 1
ATOM 4302 N N . THR B 1 159 ? -1.481 14.875 -17.922 1 38.09 159 THR B N 1
ATOM 4303 C CA . THR B 1 159 ? -0.765 14.711 -16.672 1 38.09 159 THR B CA 1
ATOM 4304 C C . THR B 1 159 ? 0.191 13.523 -16.734 1 38.09 159 THR B C 1
ATOM 4306 O O . THR B 1 159 ? -0.163 12.469 -17.25 1 38.09 159 THR B O 1
ATOM 4309 N N . THR B 1 160 ? 1.395 13.836 -16.984 1 41.06 160 THR B N 1
ATOM 4310 C CA . THR B 1 160 ? 2.502 12.883 -17 1 41.06 160 THR B CA 1
ATOM 4311 C C . THR B 1 160 ? 2.467 11.984 -15.773 1 41.06 160 THR B C 1
ATOM 4313 O O . THR B 1 160 ? 2.506 10.758 -15.891 1 41.06 160 THR B O 1
ATOM 4316 N N . ARG B 1 161 ? 3.367 12.516 -14.742 1 45.91 161 ARG B N 1
ATOM 4317 C CA . ARG B 1 161 ? 4.352 11.82 -13.922 1 45.91 161 ARG B CA 1
ATOM 4318 C C . ARG B 1 161 ? 3.686 11.117 -12.742 1 45.91 161 ARG B C 1
ATOM 4320 O O . ARG B 1 161 ? 2.684 11.602 -12.211 1 45.91 161 ARG B O 1
ATOM 4327 N N . GLY B 1 162 ? 3.703 9.828 -12.648 1 52.88 162 GLY B N 1
ATOM 4328 C CA . GLY B 1 162 ? 3.471 8.75 -11.711 1 52.88 162 GLY B CA 1
ATOM 4329 C C . GLY B 1 162 ? 3.656 9.172 -10.258 1 52.88 162 GLY B C 1
ATOM 4330 O O . GLY B 1 162 ? 4.504 8.617 -9.555 1 52.88 162 GLY B O 1
ATOM 4331 N N . ARG B 1 163 ? 2.912 10.367 -9.875 1 65.44 163 ARG B N 1
ATOM 4332 C CA . ARG B 1 163 ? 3.121 10.719 -8.469 1 65.44 163 ARG B CA 1
ATOM 4333 C C . ARG B 1 163 ? 2.006 10.156 -7.594 1 65.44 163 ARG B C 1
ATOM 4335 O O . ARG B 1 163 ? 0.858 10.047 -8.031 1 65.44 163 ARG B O 1
ATOM 4342 N N . ILE B 1 164 ? 2.426 9.609 -6.516 1 70.75 164 ILE B N 1
ATOM 4343 C CA . ILE B 1 164 ? 1.476 9.133 -5.516 1 70.75 164 ILE B CA 1
ATOM 4344 C C . ILE B 1 164 ? 1.273 10.203 -4.445 1 70.75 164 ILE B C 1
ATOM 4346 O O . ILE B 1 164 ? 2.236 10.828 -3.99 1 70.75 164 ILE B O 1
ATOM 4350 N N . LYS B 1 165 ? 0.03 10.484 -4.203 1 79.56 165 LYS B N 1
ATOM 4351 C CA . LYS B 1 165 ? -0.316 11.469 -3.188 1 79.56 165 LYS B CA 1
ATOM 4352 C C . LYS B 1 165 ? -1.082 10.828 -2.033 1 79.56 165 LYS B C 1
ATOM 4354 O O . LYS B 1 165 ? -1.938 9.969 -2.254 1 79.56 165 LYS B O 1
ATOM 4359 N N . TYR B 1 166 ? -0.674 11.258 -0.808 1 80.25 166 TYR B N 1
ATOM 4360 C CA . TYR B 1 166 ? -1.403 10.875 0.398 1 80.25 166 TYR B CA 1
ATOM 4361 C C . TYR B 1 166 ? -2.084 12.086 1.025 1 80.25 166 TYR B C 1
ATOM 4363 O O . TYR B 1 166 ? -1.439 13.102 1.287 1 80.25 166 TYR B O 1
ATOM 4371 N N . TYR B 1 167 ? -3.385 11.969 1.148 1 84.31 167 TYR B N 1
ATOM 4372 C CA . TYR B 1 167 ? -4.145 12.984 1.873 1 84.31 167 TYR B CA 1
ATOM 4373 C C . TYR B 1 167 ? -4.578 12.469 3.238 1 84.31 167 TYR B C 1
ATOM 4375 O O . TYR B 1 167 ? -5.316 11.484 3.33 1 84.31 167 TYR B O 1
ATOM 4383 N N . PHE B 1 168 ? -4.051 13.086 4.16 1 87.75 168 PHE B N 1
ATOM 4384 C CA . PHE B 1 168 ? -4.504 12.758 5.508 1 87.75 168 PHE B CA 1
ATOM 4385 C C . PHE B 1 168 ? -5.566 13.75 5.977 1 87.75 168 PHE B C 1
ATOM 4387 O O . PHE B 1 168 ? -5.324 14.953 6.012 1 87.75 168 PHE B O 1
ATOM 4394 N N . LEU B 1 169 ? -6.695 13.203 6.305 1 88.56 169 LEU B N 1
ATOM 4395 C CA . LEU B 1 169 ? -7.828 14 6.762 1 88.56 169 LEU B CA 1
ATOM 4396 C C . LEU B 1 169 ? -8.023 13.859 8.266 1 88.56 169 LEU B C 1
ATOM 4398 O O . LEU B 1 169 ? -8.008 12.742 8.797 1 88.56 169 LEU B O 1
ATOM 4402 N N . VAL B 1 170 ? -8.078 14.953 8.914 1 90.56 170 VAL B N 1
ATOM 4403 C CA . VAL B 1 170 ? -8.484 14.961 10.312 1 90.56 170 VAL B CA 1
ATOM 4404 C C . VAL B 1 170 ? -9.953 15.359 10.43 1 90.56 170 VAL B C 1
ATOM 4406 O O . VAL B 1 170 ? -10.328 16.484 10.094 1 90.56 170 VAL B O 1
ATOM 4409 N N . PHE B 1 171 ? -10.797 14.492 10.922 1 87.75 171 PHE B N 1
ATOM 4410 C CA . PHE B 1 171 ? -12.242 14.688 10.969 1 87.75 171 PHE B CA 1
ATOM 4411 C C . PHE B 1 171 ? -12.773 15.102 9.602 1 87.75 171 PHE B C 1
ATOM 4413 O O . PHE B 1 171 ? -13.594 16.016 9.508 1 87.75 171 PHE B O 1
ATOM 4420 N N . GLY B 1 172 ? -12.234 14.531 8.57 1 82 172 GLY B N 1
ATOM 4421 C CA . GLY B 1 172 ? -12.719 14.766 7.219 1 82 172 GLY B CA 1
ATOM 4422 C C . GLY B 1 172 ? -12.102 15.977 6.562 1 82 172 GLY B C 1
ATOM 4423 O O . GLY B 1 172 ? -12.375 16.266 5.398 1 82 172 GLY B O 1
ATOM 4424 N N . ARG B 1 173 ? -11.211 16.641 7.242 1 85.19 173 ARG B N 1
ATOM 4425 C CA . ARG B 1 173 ? -10.57 17.844 6.691 1 85.19 173 ARG B CA 1
ATOM 4426 C C . ARG B 1 173 ? -9.125 17.547 6.297 1 85.19 173 ARG B C 1
ATOM 4428 O O . ARG B 1 173 ? -8.398 16.875 7.027 1 85.19 173 ARG B O 1
ATOM 4435 N N . LEU B 1 174 ? -8.789 18.109 5.238 1 84.56 174 LEU B N 1
ATOM 4436 C CA . LEU B 1 174 ? -7.449 17.875 4.715 1 84.56 174 LEU B CA 1
ATOM 4437 C C . LEU B 1 174 ? -6.402 18.609 5.551 1 84.56 174 LEU B C 1
ATOM 4439 O O . LEU B 1 174 ? -6.453 19.828 5.691 1 84.56 174 LEU B O 1
ATOM 4443 N N . SER B 1 175 ? -5.473 17.828 6.02 1 85.12 175 SER B N 1
ATOM 4444 C CA . SER B 1 175 ? -4.543 18.422 6.977 1 85.12 175 SER B CA 1
ATOM 4445 C C . SER B 1 175 ? -3.094 18.141 6.586 1 85.12 175 SER B C 1
ATOM 4447 O O . SER B 1 175 ? -2.211 18.969 6.816 1 85.12 175 SER B O 1
ATOM 4449 N N . ILE B 1 176 ? -2.857 17 6.098 1 84.62 176 ILE B N 1
ATOM 4450 C CA . ILE B 1 176 ? -1.503 16.641 5.695 1 84.62 176 ILE B CA 1
ATOM 4451 C C . ILE B 1 176 ? -1.511 16.109 4.262 1 84.62 176 ILE B C 1
ATOM 4453 O O . ILE B 1 176 ? -2.387 15.336 3.883 1 84.62 176 ILE B O 1
ATOM 4457 N N . LEU B 1 177 ? -0.575 16.562 3.611 1 80.81 177 LEU B N 1
ATOM 4458 C CA . LEU B 1 177 ? -0.336 16.125 2.24 1 80.81 177 LEU B CA 1
ATOM 4459 C C . LEU B 1 177 ? 1.058 15.523 2.1 1 80.81 177 LEU B C 1
ATOM 4461 O O . LEU B 1 177 ? 2.047 16.141 2.508 1 80.81 177 LEU B O 1
ATOM 4465 N N . VAL B 1 178 ? 1.067 14.344 1.611 1 79.75 178 VAL B N 1
ATOM 4466 C CA . VAL B 1 178 ? 2.35 13.734 1.272 1 79.75 178 VAL B CA 1
ATOM 4467 C C . VAL B 1 178 ? 2.408 13.453 -0.228 1 79.75 178 VAL B C 1
ATOM 4469 O O . VAL B 1 178 ? 1.528 12.789 -0.777 1 79.75 178 VAL B O 1
ATOM 4472 N N . ILE B 1 179 ? 3.4 14.023 -0.831 1 75.19 179 ILE B N 1
ATOM 4473 C CA . ILE B 1 179 ? 3.607 13.781 -2.254 1 75.19 179 ILE B CA 1
ATOM 4474 C C . ILE B 1 179 ? 4.91 13.016 -2.465 1 75.19 179 ILE B C 1
ATOM 4476 O O . ILE B 1 179 ? 5.969 13.43 -1.986 1 75.19 179 ILE B O 1
ATOM 4480 N N . GLU B 1 180 ? 4.75 11.93 -3.096 1 77.75 180 GLU B N 1
ATOM 4481 C CA . GLU B 1 180 ? 5.906 11.117 -3.467 1 77.75 180 GLU B CA 1
ATOM 4482 C C . GLU B 1 180 ? 6.25 11.289 -4.945 1 77.75 180 GLU B C 1
ATOM 4484 O O . GLU B 1 180 ? 5.371 11.195 -5.805 1 77.75 180 GLU B O 1
ATOM 4489 N N . VAL B 1 181 ? 7.547 11.617 -5.188 1 71.75 181 VAL B N 1
ATOM 4490 C CA . VAL B 1 181 ? 8 11.836 -6.559 1 71.75 181 VAL B CA 1
ATOM 4491 C C . VAL B 1 181 ? 9.172 10.914 -6.871 1 71.75 181 VAL B C 1
ATOM 4493 O O . VAL B 1 181 ? 9.914 10.508 -5.965 1 71.75 181 VAL B O 1
ATOM 4496 N N . LYS B 1 182 ? 9.164 10.383 -7.98 1 65.56 182 LYS B N 1
ATOM 4497 C CA . LYS B 1 182 ? 10.383 9.742 -8.469 1 65.56 182 LYS B CA 1
ATOM 4498 C C . LYS B 1 182 ? 11.164 10.68 -9.391 1 65.56 182 LYS B C 1
ATOM 4500 O O . LYS B 1 182 ? 10.75 10.922 -10.531 1 65.56 182 LYS B O 1
ATOM 4505 N N . TYR B 1 183 ? 12.211 11.359 -8.703 1 62.72 183 TYR B N 1
ATOM 4506 C CA . TYR B 1 183 ? 12.992 12.328 -9.461 1 62.72 183 TYR B CA 1
ATOM 4507 C C . TYR B 1 183 ? 13.766 11.648 -10.586 1 62.72 183 TYR B C 1
ATOM 4509 O O . TYR B 1 183 ? 14.266 10.539 -10.422 1 62.72 183 TYR B O 1
ATOM 4517 N N . LYS B 1 184 ? 13.547 12.156 -11.719 1 54.66 184 LYS B N 1
ATOM 4518 C CA . LYS B 1 184 ? 14.508 11.766 -12.742 1 54.66 184 LYS B CA 1
ATOM 4519 C C . LYS B 1 184 ? 15.883 12.375 -12.461 1 54.66 184 LYS B C 1
ATOM 4521 O O . LYS B 1 184 ? 15.977 13.484 -11.945 1 54.66 184 LYS B O 1
ATOM 4526 N N . LEU B 1 185 ? 16.891 11.711 -12.336 1 48.22 185 LEU B N 1
ATOM 4527 C CA . LEU B 1 185 ? 18.281 12.109 -12.062 1 48.22 185 LEU B CA 1
ATOM 4528 C C . LEU B 1 185 ? 18.641 13.375 -12.836 1 48.22 185 LEU B C 1
ATOM 4530 O O . LEU B 1 185 ? 18.422 13.453 -14.047 1 48.22 185 LEU B O 1
ATOM 4534 N N . GLY B 1 186 ? 19.188 14.469 -12.172 1 48.75 186 GLY B N 1
ATOM 4535 C CA . GLY B 1 186 ? 19.922 15.57 -12.766 1 48.75 186 GLY B CA 1
ATOM 4536 C C . GLY B 1 186 ? 19.109 16.859 -12.836 1 48.75 186 GLY B C 1
ATOM 4537 O O . GLY B 1 186 ? 19.641 17.891 -13.242 1 48.75 186 GLY B O 1
ATOM 4538 N N . ASP B 1 187 ? 17.875 16.844 -12.555 1 58.34 187 ASP B N 1
ATOM 4539 C CA . ASP B 1 187 ? 17.188 18.062 -12.969 1 58.34 187 ASP B CA 1
ATOM 4540 C C . ASP B 1 187 ? 16.719 18.859 -11.758 1 58.34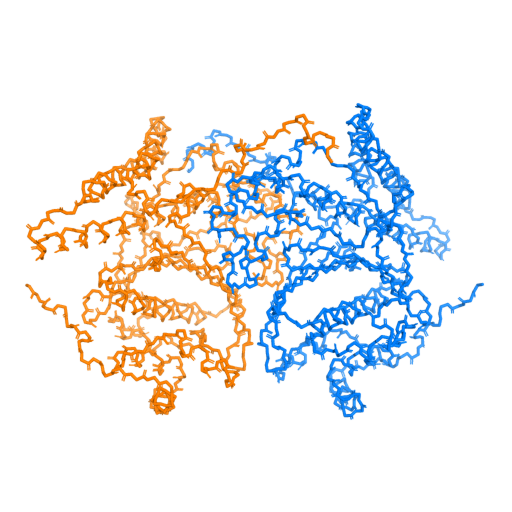 187 ASP B C 1
ATOM 4542 O O . ASP B 1 187 ? 15.781 18.469 -11.07 1 58.34 187 ASP B O 1
ATOM 4546 N N . ALA B 1 188 ? 17.547 19.766 -11.281 1 61.25 188 ALA B N 1
ATOM 4547 C CA . ALA B 1 188 ? 17.188 20.719 -10.242 1 61.25 188 ALA B CA 1
ATOM 4548 C C . ALA B 1 188 ? 15.805 21.312 -10.508 1 61.25 188 ALA B C 1
ATOM 4550 O O . ALA B 1 188 ? 15.047 21.594 -9.57 1 61.25 188 ALA B O 1
ATOM 4551 N N . ASP B 1 189 ? 15.516 21.438 -11.656 1 73.25 189 ASP B N 1
ATOM 4552 C CA . ASP B 1 189 ? 14.234 22.016 -12.055 1 73.25 189 ASP B CA 1
ATOM 4553 C C . ASP B 1 189 ? 13.086 21.078 -11.711 1 73.25 189 ASP B C 1
ATOM 4555 O O . ASP B 1 189 ? 11.969 21.516 -11.422 1 73.25 189 ASP B O 1
ATOM 4559 N N . GLU B 1 190 ? 13.461 19.922 -11.531 1 78.88 190 GLU B N 1
ATOM 4560 C CA . GLU B 1 190 ? 12.422 18.953 -11.219 1 78.88 190 GLU B CA 1
ATOM 4561 C C . GLU B 1 190 ? 11.961 19.094 -9.766 1 78.88 190 GLU B C 1
ATOM 4563 O O . GLU B 1 190 ? 10.773 18.938 -9.469 1 78.88 190 GLU B O 1
ATOM 4568 N N . ARG B 1 191 ? 12.93 19.438 -8.961 1 84.44 191 ARG B N 1
ATOM 4569 C CA . ARG B 1 191 ? 12.586 19.625 -7.555 1 84.44 191 ARG B CA 1
ATOM 4570 C C . ARG B 1 191 ? 11.672 20.828 -7.375 1 84.44 191 ARG B C 1
ATOM 4572 O O . ARG B 1 191 ? 10.695 20.766 -6.629 1 84.44 191 ARG B O 1
ATOM 4579 N N . LEU B 1 192 ? 12.016 21.875 -8.055 1 86.75 192 LEU B N 1
ATOM 4580 C CA . LEU B 1 192 ? 11.195 23.078 -7.953 1 86.75 192 LEU B CA 1
ATOM 4581 C C . LEU B 1 192 ? 9.797 22.828 -8.508 1 86.75 192 LEU B C 1
ATOM 4583 O O . LEU B 1 192 ? 8.805 23.328 -7.965 1 86.75 192 LEU B O 1
ATOM 4587 N N . ASP B 1 193 ? 9.758 22.078 -9.469 1 81.5 193 ASP B N 1
ATOM 4588 C CA . ASP B 1 193 ? 8.453 21.734 -10.023 1 81.5 193 ASP B CA 1
ATOM 4589 C C . ASP B 1 193 ? 7.656 20.859 -9.055 1 81.5 193 ASP B C 1
ATOM 4591 O O . ASP B 1 193 ? 6.434 20.984 -8.969 1 81.5 193 ASP B O 1
ATOM 4595 N N . ALA B 1 194 ? 8.328 20.062 -8.375 1 85.94 194 ALA B N 1
ATOM 4596 C CA . ALA B 1 194 ? 7.656 19.25 -7.363 1 85.94 194 ALA B CA 1
ATOM 4597 C C . ALA B 1 194 ? 7.121 20.125 -6.23 1 85.94 194 ALA B C 1
ATOM 4599 O O . ALA B 1 194 ? 6.012 19.906 -5.738 1 85.94 194 ALA B O 1
ATOM 4600 N N . ILE B 1 195 ? 7.914 21.109 -5.879 1 90.38 195 ILE B N 1
ATOM 4601 C CA . ILE B 1 195 ? 7.477 22.031 -4.844 1 90.38 195 ILE B CA 1
ATOM 4602 C C . ILE B 1 195 ? 6.273 22.828 -5.344 1 90.38 195 ILE B C 1
ATOM 4604 O O . ILE B 1 195 ? 5.336 23.094 -4.586 1 90.38 195 ILE B O 1
ATOM 4608 N N . ALA B 1 196 ? 6.34 23.141 -6.578 1 88.12 196 ALA B N 1
ATOM 4609 C CA . ALA B 1 196 ? 5.203 23.828 -7.188 1 88.12 196 ALA B CA 1
ATOM 4610 C C . ALA B 1 196 ? 3.93 23 -7.066 1 88.12 196 ALA B C 1
ATOM 4612 O O . ALA B 1 196 ? 2.863 23.531 -6.75 1 88.12 196 ALA B O 1
ATOM 4613 N N . GLN B 1 197 ? 4.051 21.812 -7.289 1 84.25 197 GLN B N 1
ATOM 4614 C CA . GLN B 1 197 ? 2.904 20.922 -7.133 1 84.25 197 GLN B CA 1
ATOM 4615 C C . GLN B 1 197 ? 2.406 20.906 -5.688 1 84.25 197 GLN B C 1
ATOM 4617 O O . GLN B 1 197 ? 1.199 20.922 -5.445 1 84.25 197 GLN B O 1
ATOM 4622 N N . VAL B 1 198 ? 3.342 20.828 -4.785 1 89.56 198 VAL B N 1
ATOM 4623 C CA . VAL B 1 198 ? 2.969 20.844 -3.375 1 89.56 198 VAL B CA 1
ATOM 4624 C C . VAL B 1 198 ? 2.16 22.094 -3.059 1 89.56 198 VAL B C 1
ATOM 4626 O O . VAL B 1 198 ? 1.106 22.016 -2.426 1 89.56 198 VAL B O 1
ATOM 4629 N N . ILE B 1 199 ? 2.619 23.203 -3.523 1 88.75 199 ILE B N 1
ATOM 4630 C CA . ILE B 1 199 ? 1.942 24.469 -3.277 1 88.75 199 ILE B CA 1
ATOM 4631 C C . ILE B 1 199 ? 0.531 24.422 -3.857 1 88.75 199 ILE B C 1
ATOM 4633 O O . ILE B 1 199 ? -0.439 24.766 -3.174 1 88.75 199 ILE B O 1
ATOM 4637 N N . ALA B 1 200 ? 0.447 23.953 -5.023 1 84.06 200 ALA B N 1
ATOM 4638 C CA . ALA B 1 200 ? -0.838 23.906 -5.715 1 84.06 200 ALA B CA 1
ATOM 4639 C C . ALA B 1 200 ? -1.818 22.984 -5.004 1 84.06 200 ALA B C 1
ATOM 4641 O O . ALA B 1 200 ? -2.99 23.328 -4.828 1 84.06 200 ALA B O 1
ATOM 4642 N N . GLU B 1 201 ? -1.32 21.844 -4.66 1 83.75 201 GLU B N 1
ATOM 4643 C CA . GLU B 1 201 ? -2.168 20.891 -3.949 1 83.75 201 GLU B CA 1
ATOM 4644 C C . GLU B 1 201 ? -2.609 21.438 -2.598 1 83.75 201 GLU B C 1
ATOM 4646 O O . GLU B 1 201 ? -3.756 21.25 -2.188 1 83.75 201 GLU B O 1
ATOM 4651 N N . CYS B 1 202 ? -1.707 22.078 -1.927 1 87.94 202 CYS B N 1
ATOM 4652 C CA . CYS B 1 202 ? -2.043 22.672 -0.64 1 87.94 202 CYS B CA 1
ATOM 4653 C C . CYS B 1 202 ? -3.111 23.75 -0.801 1 87.94 202 CYS B C 1
ATOM 4655 O O . CYS B 1 202 ? -4.027 23.844 0.016 1 87.94 202 CYS B O 1
ATOM 4657 N N . ASP B 1 203 ? -2.965 24.5 -1.817 1 83.88 203 ASP B N 1
ATOM 4658 C CA . ASP B 1 203 ? -3.945 25.547 -2.088 1 83.88 203 ASP B CA 1
ATOM 4659 C C . ASP B 1 203 ? -5.328 24.953 -2.348 1 83.88 203 ASP B C 1
ATOM 4661 O O . ASP B 1 203 ? -6.328 25.438 -1.825 1 83.88 203 ASP B O 1
ATOM 4665 N N . ALA B 1 204 ? -5.352 23.938 -3.105 1 79 204 ALA B N 1
ATOM 4666 C CA . ALA B 1 204 ? -6.602 23.234 -3.381 1 79 204 ALA B CA 1
ATOM 4667 C C . ALA B 1 204 ? -7.207 22.672 -2.102 1 79 204 ALA B C 1
ATOM 4669 O O . ALA B 1 204 ? -8.422 22.75 -1.89 1 79 204 ALA B O 1
ATOM 4670 N N . CYS B 1 205 ? -6.355 22.078 -1.294 1 83.38 205 CYS B N 1
ATOM 4671 C CA . CYS B 1 205 ? -6.809 21.516 -0.023 1 83.38 205 CYS B CA 1
ATOM 4672 C C . CYS B 1 205 ? -7.367 22.609 0.881 1 83.38 205 CYS B C 1
ATOM 4674 O O . CYS B 1 205 ? -8.406 22.422 1.52 1 83.38 205 CYS B O 1
ATOM 4676 N N . ASP B 1 206 ? -6.656 23.703 0.927 1 84.5 206 ASP B N 1
ATOM 4677 C CA . ASP B 1 206 ? -7.09 24.828 1.737 1 84.5 206 ASP B CA 1
ATOM 4678 C C . ASP B 1 206 ? -8.461 25.344 1.29 1 84.5 206 ASP B C 1
ATOM 4680 O O . ASP B 1 206 ? -9.32 25.641 2.121 1 84.5 206 ASP B O 1
ATOM 4684 N N . HIS B 1 207 ? -8.625 25.391 0.069 1 79.44 207 HIS B N 1
ATOM 4685 C CA . HIS B 1 207 ? -9.906 25.812 -0.481 1 79.44 207 HIS B CA 1
ATOM 4686 C C . HIS B 1 207 ? -11.016 24.859 -0.09 1 79.44 207 HIS B C 1
ATOM 4688 O O . HIS B 1 207 ? -12.109 25.281 0.282 1 79.44 207 HIS B O 1
ATOM 4694 N N . ALA B 1 208 ? -10.758 23.625 -0.21 1 78.31 208 ALA B N 1
ATOM 4695 C CA . ALA B 1 208 ? -11.742 22.609 0.165 1 78.31 208 ALA B CA 1
ATOM 4696 C C . ALA B 1 208 ? -12.141 22.75 1.633 1 78.31 208 ALA B C 1
ATOM 4698 O O . ALA B 1 208 ? -13.32 22.641 1.979 1 78.31 208 ALA B O 1
ATOM 4699 N N . ASN B 1 209 ? -11.148 22.969 2.467 1 83.69 209 ASN B N 1
ATOM 4700 C CA . ASN B 1 209 ? -11.406 23.141 3.891 1 83.69 209 ASN B CA 1
ATOM 4701 C C . ASN B 1 209 ? -12.219 24.422 4.152 1 83.69 209 ASN B C 1
ATOM 4703 O O . ASN B 1 209 ? -13.141 24.406 4.969 1 83.69 209 ASN B O 1
ATOM 4707 N N . ASP B 1 210 ? -11.906 25.438 3.488 1 80.44 210 ASP B N 1
ATOM 4708 C CA . ASP B 1 210 ? -12.609 26.703 3.637 1 80.44 210 ASP B CA 1
ATOM 4709 C C . ASP B 1 210 ? -14.086 26.562 3.271 1 80.44 210 ASP B C 1
ATOM 4711 O O . ASP B 1 210 ? -14.961 27.094 3.969 1 80.44 210 ASP B O 1
ATOM 4715 N N . ARG B 1 211 ? -14.305 25.844 2.338 1 74.81 211 ARG B N 1
ATOM 4716 C CA . ARG B 1 211 ? -15.672 25.609 1.88 1 74.81 211 ARG B CA 1
ATOM 4717 C C . ARG B 1 211 ? -16.469 24.812 2.908 1 74.81 211 ARG B C 1
ATOM 4719 O O . ARG B 1 211 ? -17.688 24.969 3.014 1 74.81 211 ARG B O 1
ATOM 4726 N N . ALA B 1 212 ? -15.742 24.078 3.484 1 77.81 212 ALA B N 1
ATOM 4727 C CA . ALA B 1 212 ? -16.391 23.266 4.512 1 77.81 212 ALA B CA 1
ATOM 4728 C C . ALA B 1 212 ? -16.562 24.047 5.805 1 77.81 212 ALA B C 1
ATOM 4730 O O . ALA B 1 212 ? -17.078 23.531 6.797 1 77.81 212 ALA B O 1
ATOM 4731 N N . GLY B 1 213 ? -16.047 25.297 5.801 1 77.88 213 GLY B N 1
ATOM 4732 C CA . GLY B 1 213 ? -16.266 26.156 6.945 1 77.88 213 GLY B CA 1
ATOM 4733 C C . GLY B 1 213 ? -15.055 26.234 7.867 1 77.88 213 GLY B C 1
ATOM 4734 O O . GLY B 1 213 ? -15.148 26.781 8.969 1 77.88 213 GLY B O 1
ATOM 4735 N N . PHE B 1 214 ? -13.992 25.703 7.43 1 82.62 214 PHE B N 1
ATOM 4736 C CA . PHE B 1 214 ? -12.773 25.719 8.234 1 82.62 214 PHE B CA 1
ATOM 4737 C C . PHE B 1 214 ? -11.75 26.688 7.633 1 82.62 214 PHE B C 1
ATOM 4739 O O . PHE B 1 214 ? -10.922 26.281 6.816 1 82.62 214 PHE B O 1
ATOM 4746 N N . HIS B 1 215 ? -11.641 27.859 8.07 1 76 215 HIS B N 1
ATOM 4747 C CA . HIS B 1 215 ? -10.93 28.969 7.418 1 76 215 HIS B CA 1
ATOM 4748 C C . HIS B 1 215 ? -9.477 29.031 7.883 1 76 215 HIS B C 1
ATOM 4750 O O . HIS B 1 215 ? -8.641 29.641 7.227 1 76 215 HIS B O 1
ATOM 4756 N N . SER B 1 216 ? -9.148 28.5 8.859 1 73.25 216 SER B N 1
ATOM 4757 C CA . SER B 1 216 ? -7.797 28.625 9.398 1 73.25 216 SER B CA 1
ATOM 4758 C C . SER B 1 216 ? -7.188 27.25 9.656 1 73.25 216 SER B C 1
ATOM 4760 O O . SER B 1 216 ? -6.598 27.016 10.719 1 73.25 216 SER B O 1
ATOM 4762 N N . PHE B 1 217 ? -7.355 26.484 8.656 1 81.56 217 PHE B N 1
ATOM 4763 C CA . PHE B 1 217 ? -6.828 25.141 8.836 1 81.56 217 PHE B CA 1
ATOM 4764 C C . PHE B 1 217 ? -5.547 24.953 8.031 1 81.56 217 PHE B C 1
ATOM 4766 O O . PHE B 1 217 ? -5.586 24.844 6.805 1 81.56 217 PHE B O 1
ATOM 4773 N N . PRO B 1 218 ? -4.371 25.016 8.711 1 89.62 218 PRO B N 1
ATOM 4774 C CA . PRO B 1 218 ? -3.127 24.859 7.953 1 89.62 218 PRO B CA 1
ATOM 4775 C C . PRO B 1 218 ? -2.986 23.469 7.324 1 89.62 218 PRO B C 1
ATOM 4777 O O . PRO B 1 218 ? -3.551 22.5 7.832 1 89.62 218 PRO B O 1
ATOM 4780 N N . ILE B 1 219 ? -2.277 23.438 6.223 1 92.88 219 ILE B N 1
ATOM 4781 C CA . ILE B 1 219 ? -1.945 22.172 5.566 1 92.88 219 ILE B CA 1
ATOM 4782 C C . ILE B 1 219 ? -0.452 21.891 5.711 1 92.88 219 ILE B C 1
ATOM 4784 O O . ILE B 1 219 ? 0.381 22.734 5.363 1 92.88 219 ILE B O 1
ATOM 4788 N N . TYR B 1 220 ? -0.156 20.766 6.289 1 95.12 220 TYR B N 1
ATOM 4789 C CA . TYR B 1 220 ? 1.229 20.312 6.367 1 95.12 220 TYR B CA 1
ATOM 4790 C C . TYR B 1 220 ? 1.558 19.359 5.219 1 95.12 220 TYR B C 1
ATOM 4792 O O . TYR B 1 220 ? 0.746 18.516 4.859 1 95.12 220 TYR B O 1
ATOM 4800 N N . ALA B 1 221 ? 2.668 19.594 4.617 1 95.38 221 ALA B N 1
ATOM 4801 C CA . ALA B 1 221 ? 3.004 18.828 3.428 1 95.38 221 ALA B CA 1
ATOM 4802 C C . ALA B 1 221 ? 4.383 18.172 3.564 1 95.38 221 ALA B C 1
ATOM 4804 O O . ALA B 1 221 ? 5.281 18.75 4.184 1 95.38 221 ALA B O 1
ATOM 4805 N N . VAL B 1 222 ? 4.508 17.016 3.037 1 94.25 222 VAL B N 1
ATOM 4806 C CA . VAL B 1 222 ? 5.77 16.297 2.951 1 94.25 222 VAL B CA 1
ATOM 4807 C C . VAL B 1 222 ? 6.062 15.938 1.495 1 94.25 222 VAL B C 1
ATOM 4809 O O . VAL B 1 222 ? 5.223 15.352 0.81 1 94.25 222 VAL B O 1
ATOM 4812 N N . LEU B 1 223 ? 7.176 16.406 1.04 1 92.88 223 LEU B N 1
ATOM 4813 C CA . LEU B 1 223 ? 7.676 16.016 -0.27 1 92.88 223 LEU B CA 1
ATOM 4814 C C . LEU B 1 223 ? 8.797 14.984 -0.133 1 92.88 223 LEU B C 1
ATOM 4816 O O . LEU B 1 223 ? 9.773 15.219 0.583 1 92.88 223 LEU B O 1
ATOM 4820 N N . CYS B 1 224 ? 8.586 13.828 -0.788 1 89 224 CYS B N 1
ATOM 4821 C CA . CYS B 1 224 ? 9.609 12.797 -0.661 1 89 224 CYS B CA 1
ATOM 4822 C C . CYS B 1 224 ? 9.797 12.047 -1.977 1 89 224 CYS B C 1
ATOM 4824 O O . CYS B 1 224 ? 8.891 12.016 -2.812 1 89 224 CYS B O 1
ATOM 4826 N N . ASP B 1 225 ? 11.023 11.547 -2.191 1 80.75 225 ASP B N 1
ATOM 4827 C CA . ASP B 1 225 ? 11.32 10.695 -3.338 1 80.75 225 ASP B CA 1
ATOM 4828 C C . ASP B 1 225 ? 11.672 9.273 -2.893 1 80.75 225 ASP B C 1
ATOM 4830 O O . ASP B 1 225 ? 12.281 8.516 -3.648 1 80.75 225 ASP B O 1
ATOM 4834 N N . GLY B 1 226 ? 11.344 9.023 -1.678 1 78.44 226 GLY B N 1
ATOM 4835 C CA . GLY B 1 226 ? 11.672 7.727 -1.117 1 78.44 226 GLY B CA 1
ATOM 4836 C C . GLY B 1 226 ? 12.969 7.727 -0.335 1 78.44 226 GLY B C 1
ATOM 4837 O O . GLY B 1 226 ? 13.203 6.84 0.489 1 78.44 226 GLY B O 1
ATOM 4838 N N . ILE B 1 227 ? 13.789 8.672 -0.576 1 83.62 227 ILE B N 1
ATOM 4839 C CA . ILE B 1 227 ? 15.086 8.758 0.089 1 83.62 227 ILE B CA 1
ATOM 4840 C C . ILE B 1 227 ? 15.148 10.023 0.934 1 83.62 227 ILE B C 1
ATOM 4842 O O . ILE B 1 227 ? 15.57 9.992 2.092 1 83.62 227 ILE B O 1
ATOM 4846 N N . THR B 1 228 ? 14.656 11.055 0.355 1 89.75 228 THR B N 1
ATOM 4847 C CA . THR B 1 228 ? 14.711 12.344 1.041 1 89.75 228 THR B CA 1
ATOM 4848 C C . THR B 1 228 ? 13.305 12.828 1.388 1 89.75 228 THR B C 1
ATOM 4850 O O . THR B 1 228 ? 12.352 12.547 0.659 1 89.75 228 THR B O 1
ATOM 4853 N N . PHE B 1 229 ? 13.258 13.555 2.508 1 93.31 229 PHE B N 1
ATOM 4854 C CA . PHE B 1 229 ? 12 14.094 2.998 1 93.31 229 PHE B CA 1
ATOM 4855 C C . PHE B 1 229 ? 12.133 15.586 3.297 1 93.31 229 PHE B C 1
ATOM 4857 O O . PHE B 1 229 ? 13.031 16 4.035 1 93.31 229 PHE B O 1
ATOM 4864 N N . GLU B 1 230 ? 11.281 16.328 2.676 1 95.25 230 GLU B N 1
ATOM 4865 C CA . GLU B 1 230 ? 11.156 17.75 2.969 1 95.25 230 GLU B CA 1
ATOM 4866 C C . GLU B 1 230 ? 9.781 18.078 3.541 1 95.25 230 GLU B C 1
ATOM 4868 O O . GLU B 1 230 ? 8.781 17.453 3.164 1 95.25 230 GLU B O 1
ATOM 4873 N N . PHE B 1 231 ? 9.781 19.047 4.379 1 96.44 231 PHE B N 1
ATOM 4874 C CA . PHE B 1 231 ? 8.562 19.359 5.117 1 96.44 231 PHE B CA 1
ATOM 4875 C C . PHE B 1 231 ? 8.141 20.812 4.891 1 96.44 231 PHE B C 1
ATOM 4877 O O . PHE B 1 231 ? 8.984 21.703 4.836 1 96.44 231 PHE B O 1
ATOM 4884 N N . PHE B 1 232 ? 6.844 21 4.75 1 96.81 232 PHE B N 1
ATOM 4885 C CA . PHE B 1 232 ? 6.32 22.328 4.445 1 96.81 232 PHE B CA 1
ATOM 4886 C C . PHE B 1 232 ? 5.039 22.594 5.227 1 96.81 232 PHE B C 1
ATOM 4888 O O . PHE B 1 232 ? 4.438 21.672 5.777 1 96.81 232 PHE B O 1
ATOM 4895 N N . SER B 1 233 ? 4.719 23.812 5.316 1 95.94 233 SER B N 1
ATOM 4896 C CA . SER B 1 233 ? 3.436 24.266 5.852 1 95.94 233 SER B CA 1
ATOM 4897 C C . SER B 1 233 ? 2.797 25.312 4.957 1 95.94 233 SER B C 1
ATOM 4899 O O . SER B 1 233 ? 3.486 26.188 4.434 1 95.94 233 SER B O 1
ATOM 4901 N N . PHE B 1 234 ? 1.556 25.156 4.715 1 94.38 234 PHE B N 1
ATOM 4902 C CA . PHE B 1 234 ? 0.742 26.094 3.947 1 94.38 234 PHE B CA 1
ATOM 4903 C C . PHE B 1 234 ? -0.36 26.688 4.816 1 94.38 234 PHE B C 1
ATOM 4905 O O . PHE B 1 234 ? -1.125 25.953 5.445 1 94.38 234 PHE B O 1
ATOM 4912 N N . ASN B 1 235 ? -0.381 27.953 4.887 1 91.31 235 ASN B N 1
ATOM 4913 C CA . ASN B 1 235 ? -1.389 28.656 5.672 1 91.31 235 ASN B CA 1
ATOM 4914 C C . ASN B 1 235 ? -2.197 29.625 4.812 1 91.31 235 ASN B C 1
ATOM 4916 O O . ASN B 1 235 ? -1.673 30.641 4.348 1 91.31 235 ASN B O 1
ATOM 4920 N N . GLY B 1 236 ? -3.482 29.359 4.621 1 86.19 236 GLY B N 1
ATOM 4921 C CA . GLY B 1 236 ? -4.352 30.172 3.791 1 86.19 236 GLY B CA 1
ATOM 4922 C C . GLY B 1 236 ? -5.223 31.125 4.594 1 86.19 236 GLY B C 1
ATOM 4923 O O . GLY B 1 236 ? -6.273 31.547 4.117 1 86.19 236 GLY B O 1
ATOM 4924 N N . LYS B 1 237 ? -4.871 31.422 5.746 1 82.19 237 LYS B N 1
ATOM 4925 C CA . LYS B 1 237 ? -5.68 32.281 6.629 1 82.19 237 LYS B CA 1
ATOM 4926 C C . LYS B 1 237 ? -5.773 33.688 6.098 1 82.19 237 LYS B C 1
ATOM 4928 O O . LYS B 1 237 ? -6.789 34.375 6.281 1 82.19 237 LYS B O 1
ATOM 4933 N N . THR B 1 238 ? -4.703 34.125 5.496 1 81.62 238 THR B N 1
ATOM 4934 C CA . THR B 1 238 ? -4.668 35.469 4.969 1 81.62 238 THR B CA 1
ATOM 4935 C C . THR B 1 238 ? -4.977 35.469 3.473 1 81.62 238 THR B C 1
ATOM 4937 O O . THR B 1 238 ? -5.047 34.438 2.842 1 81.62 238 THR B O 1
ATOM 4940 N N . ALA B 1 239 ? -5.164 36.719 2.953 1 78.31 239 ALA B N 1
ATOM 4941 C CA . ALA B 1 239 ? -5.469 36.875 1.534 1 78.31 239 ALA B CA 1
ATOM 4942 C C . ALA B 1 239 ? -4.367 36.281 0.663 1 78.31 239 ALA B C 1
ATOM 4944 O O . ALA B 1 239 ? -4.648 35.688 -0.382 1 78.31 239 ALA B O 1
ATOM 4945 N N . GLN B 1 240 ? -3.225 36.5 1.164 1 84.19 240 GLN B N 1
ATOM 4946 C CA . GLN B 1 240 ? -2.092 35.844 0.523 1 84.19 240 GLN B CA 1
ATOM 4947 C C . GLN B 1 240 ? -1.573 34.688 1.374 1 84.19 240 GLN B C 1
ATOM 4949 O O . GLN B 1 240 ? -0.94 34.906 2.41 1 84.19 240 GLN B O 1
ATOM 4954 N N . PRO B 1 241 ? -1.822 33.531 0.858 1 88.81 241 PRO B N 1
ATOM 4955 C CA . PRO B 1 241 ? -1.357 32.375 1.633 1 88.81 241 PRO B CA 1
ATOM 4956 C C . PRO B 1 241 ? 0.158 32.375 1.818 1 88.81 241 PRO B C 1
ATOM 4958 O O . PRO B 1 241 ? 0.887 32.969 1.021 1 88.81 241 PRO B O 1
ATOM 4961 N N . THR B 1 242 ? 0.561 31.766 2.852 1 92.88 242 THR B N 1
ATOM 4962 C CA . THR B 1 242 ? 1.988 31.641 3.117 1 92.88 242 THR B CA 1
ATOM 4963 C C . THR B 1 242 ? 2.43 30.188 2.998 1 92.88 242 THR B C 1
ATOM 4965 O O . THR B 1 242 ? 1.683 29.266 3.359 1 92.88 242 THR B O 1
ATOM 4968 N N . PHE B 1 243 ? 3.572 30.031 2.396 1 95.31 243 PHE B N 1
ATOM 4969 C CA . PHE B 1 243 ? 4.219 28.734 2.236 1 95.31 243 PHE B CA 1
ATOM 4970 C C . PHE B 1 243 ? 5.594 28.734 2.889 1 95.31 243 PHE B C 1
ATOM 4972 O O . PHE B 1 243 ? 6.453 29.547 2.545 1 95.31 243 PHE B O 1
ATOM 4979 N N . SER B 1 244 ? 5.777 27.844 3.857 1 96.69 244 SER B N 1
ATOM 4980 C CA . SER B 1 244 ? 7 27.844 4.652 1 96.69 244 SER B CA 1
ATOM 4981 C C . SER B 1 244 ? 7.672 26.469 4.617 1 96.69 244 SER B C 1
ATOM 4983 O O . SER B 1 244 ? 7.016 25.453 4.367 1 96.69 244 SER B O 1
ATOM 4985 N N . ARG B 1 245 ? 8.938 26.516 4.863 1 96.75 245 ARG B N 1
ATOM 4986 C CA . ARG B 1 245 ? 9.734 25.281 4.898 1 96.75 245 ARG B CA 1
ATOM 4987 C C . ARG B 1 245 ? 10.055 24.875 6.332 1 96.75 245 ARG B C 1
ATOM 4989 O O . ARG B 1 245 ? 10.422 25.719 7.152 1 96.75 245 ARG B O 1
ATOM 4996 N N . GLY B 1 246 ? 9.875 23.562 6.551 1 96.56 246 GLY B N 1
ATOM 4997 C CA . GLY B 1 246 ? 10.25 23.047 7.855 1 96.56 246 GLY B CA 1
ATOM 4998 C C . GLY B 1 246 ? 11.75 22.812 7.992 1 96.56 246 GLY B C 1
ATOM 4999 O O . GLY B 1 246 ? 12.383 22.281 7.082 1 96.56 246 GLY B O 1
ATOM 5000 N N . VAL B 1 247 ? 12.281 23.266 9.188 1 96.5 247 VAL B N 1
ATOM 5001 C CA . VAL B 1 247 ? 13.711 23.094 9.406 1 96.5 247 VAL B CA 1
ATOM 5002 C C . VAL B 1 247 ? 13.953 22.594 10.828 1 96.5 247 VAL B C 1
ATOM 5004 O O . VAL B 1 247 ? 13.211 22.938 11.75 1 96.5 247 VAL B O 1
ATOM 5007 N N . PHE B 1 248 ? 14.945 21.703 10.93 1 94.06 248 PHE B N 1
ATOM 5008 C CA . PHE B 1 248 ? 15.461 21.328 12.25 1 94.06 248 PHE B CA 1
ATOM 5009 C C . PHE B 1 248 ? 16.562 22.297 12.688 1 94.06 248 PHE B C 1
ATOM 5011 O O . PHE B 1 248 ? 17.547 22.5 11.969 1 94.06 248 PHE B O 1
ATOM 5018 N N . ARG B 1 249 ? 16.359 22.859 13.812 1 90.94 249 ARG B N 1
ATOM 5019 C CA . ARG B 1 249 ? 17.391 23.766 14.328 1 90.94 249 ARG B CA 1
ATOM 5020 C C . ARG B 1 249 ? 18.188 23.094 15.445 1 90.94 249 ARG B C 1
ATOM 5022 O O . ARG B 1 249 ? 17.609 22.609 16.422 1 90.94 249 ARG B O 1
ATOM 5029 N N . LEU B 1 250 ? 19.375 22.938 15.164 1 83.12 250 LEU B N 1
ATOM 5030 C CA . LEU B 1 250 ? 20.312 22.453 16.172 1 83.12 250 LEU B CA 1
ATOM 5031 C C . LEU B 1 250 ? 21.219 23.578 16.641 1 83.12 250 LEU B C 1
ATOM 5033 O O . LEU B 1 250 ? 21.5 24.516 15.898 1 83.12 250 LEU B O 1
ATOM 5037 N N . PRO B 1 251 ? 21.578 23.469 17.906 1 80.88 251 PRO B N 1
ATOM 5038 C CA . PRO B 1 251 ? 22.469 24.516 18.406 1 80.88 251 PRO B CA 1
ATOM 5039 C C . PRO B 1 251 ? 23.766 24.625 17.594 1 80.88 251 PRO B C 1
ATOM 5041 O O . PRO B 1 251 ? 24.438 23.609 17.359 1 80.88 251 PRO B O 1
ATOM 5044 N N . ASN B 1 252 ? 24.109 25.781 17.172 1 84.06 252 ASN B N 1
ATOM 5045 C CA . ASN B 1 252 ? 25.375 26.141 16.531 1 84.06 252 ASN B CA 1
ATOM 5046 C C . ASN B 1 252 ? 25.547 25.391 15.203 1 84.06 252 ASN B C 1
ATOM 5048 O O . ASN B 1 252 ? 26.672 25 14.867 1 84.06 252 ASN B O 1
ATOM 5052 N N . ALA B 1 253 ? 24.516 24.953 14.617 1 86.94 253 ALA B N 1
ATOM 5053 C CA . ALA B 1 253 ? 24.609 24.281 13.336 1 86.94 253 ALA B CA 1
ATOM 5054 C C . ALA B 1 253 ? 23.641 24.875 12.32 1 86.94 253 ALA B C 1
ATOM 5056 O O . ALA B 1 253 ? 22.688 25.562 12.695 1 86.94 253 ALA B O 1
ATOM 5057 N N . GLU B 1 254 ? 24.016 24.719 11.086 1 90.19 254 GLU B N 1
ATOM 5058 C CA . GLU B 1 254 ? 23.078 25.125 10.031 1 90.19 254 GLU B CA 1
ATOM 5059 C C . GLU B 1 254 ? 21.781 24.328 10.102 1 90.19 254 GLU B C 1
ATOM 5061 O O . GLU B 1 254 ? 21.797 23.125 10.375 1 90.19 254 GLU B O 1
ATOM 5066 N N . PRO B 1 255 ? 20.75 25.031 9.891 1 92 255 PRO B N 1
ATOM 5067 C CA . PRO B 1 255 ? 19.469 24.312 9.914 1 92 255 PRO B CA 1
ATOM 5068 C C . PRO B 1 255 ? 19.406 23.172 8.891 1 92 255 PRO B C 1
ATOM 5070 O O . PRO B 1 255 ? 19.938 23.297 7.789 1 92 255 PRO B O 1
ATOM 5073 N N . ILE B 1 256 ? 18.766 22.094 9.32 1 92.75 256 ILE B N 1
ATOM 5074 C CA . ILE B 1 256 ? 18.594 20.938 8.453 1 92.75 256 ILE B CA 1
ATOM 5075 C C . ILE B 1 256 ? 17.219 21 7.773 1 92.75 256 ILE B C 1
ATOM 5077 O O . ILE B 1 256 ? 16.188 21.031 8.445 1 92.75 256 ILE B O 1
ATOM 5081 N N . GLU B 1 257 ? 17.25 20.984 6.48 1 92.81 257 GLU B N 1
ATOM 5082 C CA . GLU B 1 257 ? 16.016 21.172 5.727 1 92.81 257 GLU B CA 1
ATOM 5083 C C . GLU B 1 257 ? 15.5 19.859 5.164 1 92.81 257 GLU B C 1
ATOM 5085 O O . GLU B 1 257 ? 14.352 19.766 4.734 1 92.81 257 GLU B O 1
ATOM 5090 N N . THR B 1 258 ? 16.438 18.906 5.195 1 93.81 258 THR B N 1
ATOM 5091 C CA . THR B 1 258 ? 16.094 17.641 4.551 1 93.81 258 THR B CA 1
ATOM 5092 C C . THR B 1 258 ? 16.547 16.453 5.402 1 93.81 258 THR B C 1
ATOM 5094 O O . THR B 1 258 ? 17.641 16.484 5.969 1 93.81 258 THR B O 1
ATOM 5097 N N . LEU B 1 259 ? 15.617 15.5 5.574 1 94 259 LEU B N 1
ATOM 5098 C CA . LEU B 1 259 ? 16 14.211 6.141 1 94 259 LEU B CA 1
ATOM 5099 C C . LEU B 1 259 ? 16.203 13.172 5.043 1 94 259 LEU B C 1
ATOM 5101 O O . LEU B 1 259 ? 15.508 13.195 4.027 1 94 259 LEU B O 1
ATOM 5105 N N . ALA B 1 260 ? 17.203 12.312 5.258 1 92.44 260 ALA B N 1
ATOM 5106 C CA . ALA B 1 260 ? 17.484 11.312 4.238 1 92.44 260 ALA B CA 1
ATOM 5107 C C . ALA B 1 260 ? 17.609 9.922 4.852 1 92.44 260 ALA B C 1
ATOM 5109 O O . ALA B 1 260 ? 18.141 9.758 5.949 1 92.44 260 ALA B O 1
ATOM 5110 N N . VAL B 1 261 ? 17.047 9.016 4.098 1 88.94 261 VAL B N 1
ATOM 5111 C CA . VAL B 1 261 ? 17.219 7.613 4.469 1 88.94 261 VAL B CA 1
ATOM 5112 C C . VAL B 1 261 ? 18.625 7.145 4.078 1 88.94 261 VAL B C 1
ATOM 5114 O O . VAL B 1 261 ? 19.109 7.469 2.99 1 88.94 261 VAL B O 1
ATOM 5117 N N . GLY B 1 262 ? 19.266 6.465 4.957 1 85.81 262 GLY B N 1
ATOM 5118 C CA . GLY B 1 262 ? 20.562 5.902 4.633 1 85.81 262 GLY B CA 1
ATOM 5119 C C . GLY B 1 262 ? 20.5 4.828 3.564 1 85.81 262 GLY B C 1
ATOM 5120 O O . GLY B 1 262 ? 19.422 4.32 3.25 1 85.81 262 GLY B O 1
ATOM 5121 N N . ILE B 1 263 ? 21.609 4.555 3.029 1 82.25 263 ILE B N 1
ATOM 5122 C CA . ILE B 1 263 ? 21.719 3.545 1.98 1 82.25 263 ILE B CA 1
ATOM 5123 C C . ILE B 1 263 ? 21.641 2.15 2.596 1 82.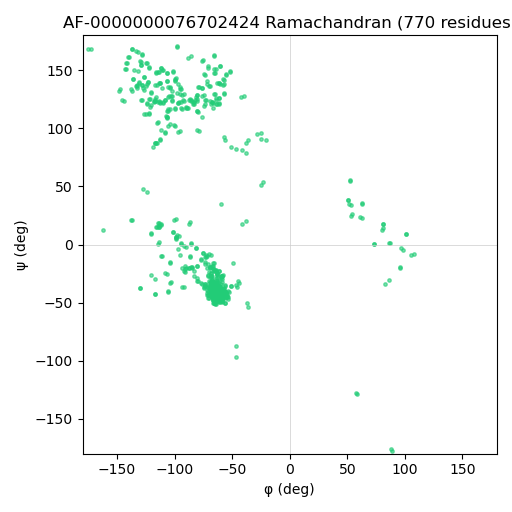25 263 ILE B C 1
ATOM 5125 O O . ILE B 1 263 ? 22.297 1.871 3.6 1 82.25 263 ILE B O 1
ATOM 5129 N N . TYR B 1 264 ? 20.75 1.389 2.023 1 82.56 264 TYR B N 1
ATOM 5130 C CA . TYR B 1 264 ? 20.703 -0.005 2.451 1 82.56 264 TYR B CA 1
ATOM 5131 C C . TYR B 1 264 ? 21.797 -0.823 1.76 1 82.56 264 TYR B C 1
ATOM 5133 O O . TYR B 1 264 ? 21.938 -0.76 0.538 1 82.56 264 TYR B O 1
ATOM 5141 N N . GLY B 1 265 ? 22.578 -1.457 2.475 1 74.19 265 GLY B N 1
ATOM 5142 C CA . GLY B 1 265 ? 23.641 -2.279 1.942 1 74.19 265 GLY B CA 1
ATOM 5143 C C . GLY B 1 265 ? 24.359 -3.096 3.006 1 74.19 265 GLY B C 1
ATOM 5144 O O . GLY B 1 265 ? 24.062 -2.965 4.195 1 74.19 265 GLY B O 1
ATOM 5145 N N . SER B 1 266 ? 25.125 -3.992 2.541 1 66.19 266 SER B N 1
ATOM 5146 C CA . SER B 1 266 ? 25.797 -4.969 3.381 1 66.19 266 SER B CA 1
ATOM 5147 C C . SER B 1 266 ? 26.453 -4.305 4.59 1 66.19 266 SER B C 1
ATOM 5149 O O . SER B 1 266 ? 26.359 -4.809 5.711 1 66.19 266 SER B O 1
ATOM 5151 N N . ASN B 1 267 ? 26.938 -3.18 4.453 1 71.19 267 ASN B N 1
ATOM 5152 C CA . ASN B 1 267 ? 27.672 -2.592 5.57 1 71.19 267 ASN B CA 1
ATOM 5153 C C . ASN B 1 267 ? 26.984 -1.341 6.098 1 71.19 267 ASN B C 1
ATOM 5155 O O . ASN B 1 267 ? 27.516 -0.653 6.973 1 71.19 267 ASN B O 1
ATOM 5159 N N . THR B 1 268 ? 25.828 -1.254 5.684 1 78.38 268 THR B N 1
ATOM 5160 C CA . THR B 1 268 ? 25.219 0.028 6.027 1 78.38 268 THR B CA 1
ATOM 5161 C C . THR B 1 268 ? 23.781 -0.161 6.5 1 78.38 268 THR B C 1
ATOM 5163 O O . THR B 1 268 ? 23.016 0.801 6.574 1 78.38 268 THR B O 1
ATOM 5166 N N . ASN B 1 269 ? 23.438 -1.379 6.938 1 86 269 ASN B N 1
ATOM 5167 C CA . ASN B 1 269 ? 22.062 -1.691 7.309 1 86 269 ASN B CA 1
ATOM 5168 C C . ASN B 1 269 ? 21.656 -0.982 8.602 1 86 269 ASN B C 1
ATOM 5170 O O . ASN B 1 269 ? 20.531 -0.51 8.727 1 86 269 ASN B O 1
ATOM 5174 N N . ALA B 1 270 ? 22.641 -0.897 9.445 1 88.69 270 ALA B N 1
ATOM 5175 C CA . ALA B 1 270 ? 22.344 -0.221 10.703 1 88.69 270 ALA B CA 1
ATOM 5176 C C . ALA B 1 270 ? 22.047 1.259 10.477 1 88.69 270 ALA B C 1
ATOM 5178 O O . ALA B 1 270 ? 21.078 1.795 11.016 1 88.69 270 ALA B O 1
ATOM 5179 N N . GLU B 1 271 ? 22.891 1.846 9.68 1 90.44 271 GLU B N 1
ATOM 5180 C CA . GLU B 1 271 ? 22.703 3.26 9.375 1 90.44 271 GLU B CA 1
ATOM 5181 C C . GLU B 1 271 ? 21.359 3.494 8.688 1 90.44 271 GLU B C 1
ATOM 5183 O O . GLU B 1 271 ? 20.719 4.52 8.906 1 90.44 271 GLU B O 1
ATOM 5188 N N . PHE B 1 272 ? 21.016 2.545 7.902 1 92.5 272 PHE B N 1
ATOM 5189 C CA . PHE B 1 272 ? 19.703 2.604 7.254 1 92.5 272 PHE B CA 1
ATOM 5190 C C . PHE B 1 272 ? 18.594 2.654 8.289 1 92.5 272 PHE B C 1
ATOM 5192 O O . PHE B 1 272 ? 17.719 3.527 8.234 1 92.5 272 PHE B O 1
ATOM 5199 N N . ILE B 1 273 ? 18.656 1.812 9.273 1 93.38 273 ILE B N 1
ATOM 5200 C CA . ILE B 1 273 ? 17.641 1.733 10.32 1 93.38 273 ILE B CA 1
ATOM 5201 C C . ILE B 1 273 ? 17.641 3.023 11.133 1 93.38 273 ILE B C 1
ATOM 5203 O O . ILE B 1 273 ? 16.578 3.613 11.375 1 93.38 273 ILE B O 1
ATOM 5207 N N . PHE B 1 274 ? 18.828 3.555 11.43 1 93.75 274 PHE B N 1
ATOM 5208 C CA . PHE B 1 274 ? 18.938 4.727 12.289 1 93.75 274 PHE B CA 1
ATOM 5209 C C . PHE B 1 274 ? 18.406 5.969 11.586 1 93.75 274 PHE B C 1
ATOM 5211 O O . PHE B 1 274 ? 17.859 6.867 12.234 1 93.75 274 PHE B O 1
ATOM 5218 N N . SER B 1 275 ? 18.562 5.969 10.344 1 93.38 275 SER B N 1
ATOM 5219 C CA . SER B 1 275 ? 18.125 7.129 9.57 1 93.38 275 SER B CA 1
ATOM 5220 C C . SER B 1 275 ? 16.609 7.176 9.461 1 93.38 275 SER B C 1
ATOM 5222 O O . SER B 1 275 ? 16.031 8.219 9.141 1 93.38 275 SER B O 1
ATOM 5224 N N . LEU B 1 276 ? 15.93 6.074 9.742 1 94.25 276 LEU B N 1
ATOM 5225 C CA . LEU B 1 276 ? 14.477 5.992 9.617 1 94.25 276 LEU B CA 1
ATOM 5226 C C . LEU B 1 276 ? 13.789 6.629 10.82 1 94.25 276 LEU B C 1
ATOM 5228 O O . LEU B 1 276 ? 12.688 7.176 10.695 1 94.25 276 LEU B O 1
ATOM 5232 N N . ARG B 1 277 ? 14.375 6.578 11.938 1 94.94 277 ARG B N 1
ATOM 5233 C CA . ARG B 1 277 ? 13.695 6.973 13.164 1 94.94 277 ARG B CA 1
ATOM 5234 C C . ARG B 1 277 ? 13.352 8.453 13.148 1 94.94 277 ARG B C 1
ATOM 5236 O O . ARG B 1 277 ? 12.203 8.836 13.383 1 94.94 277 ARG B O 1
ATOM 5243 N N . PRO B 1 278 ? 14.344 9.367 12.828 1 94.81 278 PRO B N 1
ATOM 5244 C CA . PRO B 1 278 ? 13.977 10.789 12.758 1 94.81 278 PRO B CA 1
ATOM 5245 C C . PRO B 1 278 ? 12.844 11.055 11.773 1 94.81 278 PRO B C 1
ATOM 5247 O O . PRO B 1 278 ? 12.016 11.945 12 1 94.81 278 PRO B O 1
ATOM 5250 N N . ILE B 1 279 ? 12.828 10.328 10.75 1 95.31 279 ILE B N 1
ATOM 5251 C CA . ILE B 1 279 ? 11.781 10.5 9.75 1 95.31 279 ILE B CA 1
ATOM 5252 C C . ILE B 1 279 ? 10.43 10.109 10.336 1 95.31 279 ILE B C 1
ATOM 5254 O O . ILE B 1 279 ? 9.469 10.875 10.258 1 95.31 279 ILE B O 1
ATOM 5258 N N . CYS B 1 280 ? 10.359 8.945 10.945 1 96.5 280 CYS B N 1
ATOM 5259 C CA . CYS B 1 280 ? 9.125 8.461 11.555 1 96.5 280 CYS B CA 1
ATOM 5260 C C . CYS B 1 280 ? 8.641 9.43 12.633 1 96.5 280 CYS B C 1
ATOM 5262 O O . CYS B 1 280 ? 7.449 9.742 12.695 1 96.5 280 CYS B O 1
ATOM 5264 N N . GLU B 1 281 ? 9.555 9.93 13.391 1 97.19 281 GLU B N 1
ATOM 5265 C CA . GLU B 1 281 ? 9.203 10.797 14.508 1 97.19 281 GLU B CA 1
ATOM 5266 C C . GLU B 1 281 ? 8.773 12.18 14.023 1 97.19 281 GLU B C 1
ATOM 5268 O O . GLU B 1 281 ? 7.926 12.828 14.641 1 97.19 281 GLU B O 1
ATOM 5273 N N . THR B 1 282 ? 9.367 12.633 12.961 1 97.06 282 THR B N 1
ATOM 5274 C CA . THR B 1 282 ? 8.938 13.891 12.375 1 97.06 282 THR B CA 1
ATOM 5275 C C . THR B 1 282 ? 7.551 13.758 11.758 1 97.06 282 THR B C 1
ATOM 5277 O O . THR B 1 282 ? 6.719 14.656 11.875 1 97.06 282 THR B O 1
ATOM 5280 N N . LEU B 1 283 ? 7.312 12.656 11.109 1 96.12 283 LEU B N 1
ATOM 5281 C CA . LEU B 1 283 ? 5.98 12.391 10.578 1 96.12 283 LEU B CA 1
ATOM 5282 C C . LEU B 1 283 ? 4.949 12.344 11.703 1 96.12 283 LEU B C 1
ATOM 5284 O O . LEU B 1 283 ? 3.854 12.891 11.57 1 96.12 283 LEU B O 1
ATOM 5288 N N . PHE B 1 284 ? 5.32 11.672 12.766 1 97.56 284 PHE B N 1
ATOM 5289 C CA . PHE B 1 284 ? 4.434 11.617 13.922 1 97.56 284 PHE B CA 1
ATOM 5290 C C . PHE B 1 284 ? 4.172 13.016 14.469 1 97.56 284 PHE B C 1
ATOM 5292 O O . PHE B 1 284 ? 3.049 13.328 14.875 1 97.56 284 PHE B O 1
ATOM 5299 N N . TYR B 1 285 ? 5.195 13.852 14.508 1 97.62 285 TYR B N 1
ATOM 5300 C CA . TYR B 1 285 ? 5.047 15.242 14.898 1 97.62 285 TYR B CA 1
ATOM 5301 C C . TYR B 1 285 ? 3.979 15.938 14.055 1 97.62 285 TYR B C 1
ATOM 5303 O O . TYR B 1 285 ? 3.096 16.609 14.594 1 97.62 285 TYR B O 1
ATOM 5311 N N . PHE B 1 286 ? 3.986 15.703 12.742 1 96.56 286 PHE B N 1
ATOM 5312 C CA . PHE B 1 286 ? 3.008 16.312 11.852 1 96.56 286 PHE B CA 1
ATOM 5313 C C . PHE B 1 286 ? 1.615 15.75 12.102 1 96.56 286 PHE B C 1
ATOM 5315 O O . PHE B 1 286 ? 0.623 16.484 12.039 1 96.56 286 PHE B O 1
ATOM 5322 N N . LEU B 1 287 ? 1.562 14.484 12.367 1 96.5 287 LEU B N 1
ATOM 5323 C CA . LEU B 1 287 ? 0.27 13.883 12.68 1 96.5 287 LEU B CA 1
ATOM 5324 C C . LEU B 1 287 ? -0.318 14.492 13.945 1 96.5 287 LEU B C 1
ATOM 5326 O O . LEU B 1 287 ? -1.51 14.805 13.992 1 96.5 287 LEU B O 1
ATOM 5330 N N . LEU B 1 288 ? 0.54 14.656 14.938 1 97.31 288 LEU B N 1
ATOM 5331 C CA . LEU B 1 288 ? 0.092 15.258 16.188 1 97.31 288 LEU B CA 1
ATOM 5332 C C . LEU B 1 288 ? -0.337 16.703 15.969 1 97.31 288 LEU B C 1
ATOM 5334 O O . LEU B 1 288 ? -1.342 17.156 16.531 1 97.31 288 LEU B O 1
ATOM 5338 N N . LEU B 1 289 ? 0.441 17.422 15.188 1 96.12 289 LEU B N 1
ATOM 5339 C CA . LEU B 1 289 ? 0.108 18.812 14.875 1 96.12 289 LEU B CA 1
ATOM 5340 C C . LEU B 1 289 ? -1.248 18.891 14.18 1 96.12 289 LEU B C 1
ATOM 5342 O O . LEU B 1 289 ? -2.082 19.734 14.547 1 96.12 289 LEU B O 1
ATOM 5346 N N . ALA B 1 290 ? -1.4 18.062 13.195 1 94.38 290 ALA B N 1
ATOM 5347 C CA . ALA B 1 290 ? -2.654 18.047 12.445 1 94.38 290 ALA B CA 1
ATOM 5348 C C . ALA B 1 290 ? -3.828 17.672 13.344 1 94.38 290 ALA B C 1
ATOM 5350 O O . ALA B 1 290 ? -4.898 18.281 13.258 1 94.38 290 ALA B O 1
ATOM 5351 N N . TYR B 1 291 ? -3.602 16.703 14.188 1 95.81 291 TYR B N 1
ATOM 5352 C CA . TYR B 1 291 ? -4.629 16.266 15.125 1 95.81 291 TYR B CA 1
ATOM 5353 C C . TYR B 1 291 ? -5.039 17.391 16.062 1 95.81 291 TYR B C 1
ATOM 5355 O O . TYR B 1 291 ? -6.227 17.688 16.203 1 95.81 291 TYR B O 1
ATOM 5363 N N . ARG B 1 292 ? -4.078 18.031 16.656 1 96.31 292 ARG B N 1
ATOM 5364 C CA . ARG B 1 292 ? -4.332 19.141 17.562 1 96.31 292 ARG B CA 1
ATOM 5365 C C . ARG B 1 292 ? -5.105 20.266 16.859 1 96.31 292 ARG B C 1
ATOM 5367 O O . ARG B 1 292 ? -6.078 20.781 17.406 1 96.31 292 ARG B O 1
ATOM 5374 N N . THR B 1 293 ? -4.684 20.578 15.688 1 92.94 293 THR B N 1
ATOM 5375 C CA . THR B 1 293 ? -5.336 21.641 14.93 1 92.94 293 THR B CA 1
ATOM 5376 C C . THR B 1 293 ? -6.77 21.25 14.57 1 92.94 293 THR B C 1
ATOM 5378 O O . THR B 1 293 ? -7.668 22.094 14.586 1 92.94 293 THR B O 1
ATOM 5381 N N . GLY B 1 294 ? -6.949 20 14.172 1 91.94 294 GLY B N 1
ATOM 5382 C CA . GLY B 1 294 ? -8.289 19.516 13.883 1 91.94 294 GLY B CA 1
ATOM 5383 C C . GLY B 1 294 ? -9.227 19.625 15.07 1 91.94 294 GLY B C 1
ATOM 5384 O O . GLY B 1 294 ? -10.352 20.109 14.938 1 91.94 294 GLY B O 1
ATOM 5385 N N . ILE B 1 295 ? -8.758 19.219 16.188 1 94.5 295 ILE B N 1
ATOM 5386 C CA . ILE B 1 295 ? -9.555 19.297 17.406 1 94.5 295 ILE B CA 1
ATOM 5387 C C . ILE B 1 295 ? -9.859 20.75 17.734 1 94.5 295 ILE B C 1
ATOM 5389 O O . ILE B 1 295 ? -10.984 21.078 18.125 1 94.5 295 ILE B O 1
ATOM 5393 N N . GLU B 1 296 ? -8.898 21.594 17.609 1 94.12 296 GLU B N 1
ATOM 5394 C CA . GLU B 1 296 ? -9.07 23.016 17.875 1 94.12 296 GLU B CA 1
ATOM 5395 C C . GLU B 1 296 ? -10.172 23.609 17 1 94.12 296 GLU B C 1
ATOM 5397 O O . GLU B 1 296 ? -11 24.391 17.469 1 94.12 296 GLU B O 1
ATOM 5402 N N . ALA B 1 297 ? -10.148 23.266 15.766 1 89.88 297 ALA B N 1
ATOM 5403 C CA . ALA B 1 297 ? -11.148 23.766 14.828 1 89.88 297 ALA B CA 1
ATOM 5404 C C . ALA B 1 297 ? -12.555 23.359 15.25 1 89.88 297 ALA B C 1
ATOM 5406 O O . ALA B 1 297 ? -13.484 24.172 15.203 1 89.88 297 ALA B O 1
ATOM 5407 N N . TYR B 1 298 ? -12.719 22.203 15.641 1 90.44 298 TYR B N 1
ATOM 5408 C CA . TYR B 1 298 ? -14.039 21.719 16.047 1 90.44 298 TYR B CA 1
ATOM 5409 C C . TYR B 1 298 ? -14.43 22.297 17.406 1 90.44 298 TYR B C 1
ATOM 5411 O O . TYR B 1 298 ? -15.609 22.547 17.656 1 90.44 298 TYR B O 1
ATOM 5419 N N . MET B 1 299 ? -13.453 22.438 18.234 1 93.44 299 MET B N 1
ATOM 5420 C CA . MET B 1 299 ? -13.695 23.125 19.516 1 93.44 299 MET B CA 1
ATOM 5421 C C . MET B 1 299 ? -14.211 24.531 19.281 1 93.44 299 MET B C 1
ATOM 5423 O O . MET B 1 299 ? -15.234 24.922 19.859 1 93.44 299 MET B O 1
ATOM 5427 N N . GLU B 1 300 ? -13.562 25.281 18.438 1 90.81 300 GLU B N 1
ATOM 5428 C CA . GLU B 1 300 ? -13.961 26.656 18.125 1 90.81 300 GLU B CA 1
ATOM 5429 C C . GLU B 1 300 ? -15.344 26.703 17.5 1 90.81 300 GLU B C 1
ATOM 5431 O O . GLU B 1 300 ? -16.156 27.578 17.828 1 90.81 300 GLU B O 1
ATOM 5436 N N . ARG B 1 301 ? -15.555 25.812 16.641 1 88.12 301 ARG B N 1
ATOM 5437 C CA . ARG B 1 301 ? -16.859 25.734 16 1 88.12 301 ARG B CA 1
ATOM 5438 C C . ARG B 1 301 ? -17.953 25.438 17.031 1 88.12 301 ARG B C 1
ATOM 5440 O O . ARG B 1 301 ? -19.031 26.031 16.984 1 88.12 301 ARG B O 1
ATOM 5447 N N . SER B 1 302 ? -17.672 24.531 17.875 1 90.81 302 SER B N 1
ATOM 5448 C CA . SER B 1 302 ? -18.625 24.188 18.922 1 90.81 302 SER B CA 1
ATOM 5449 C C . SER B 1 302 ? -18.906 25.391 19.812 1 90.81 302 SER B C 1
ATOM 5451 O O . SER B 1 302 ? -20.062 25.656 20.172 1 90.81 302 SER B O 1
ATOM 5453 N N . VAL B 1 303 ? -17.906 26.141 20.172 1 92.25 303 VAL B N 1
ATOM 5454 C CA . VAL B 1 303 ? -18.031 27.328 21 1 92.25 303 VAL B CA 1
ATOM 5455 C C . VAL B 1 303 ? -18.844 28.391 20.266 1 92.25 303 VAL B C 1
ATOM 5457 O O . VAL B 1 303 ? -19.75 29 20.828 1 92.25 303 VAL B O 1
ATOM 5460 N N . ALA B 1 304 ? -18.516 28.562 19.016 1 90 304 ALA B N 1
ATOM 5461 C CA . ALA B 1 304 ? -19.203 29.562 18.203 1 90 304 ALA B CA 1
ATOM 5462 C C . ALA B 1 304 ? -20.672 29.234 18.078 1 90 304 ALA B C 1
ATOM 5464 O O . ALA B 1 304 ? -21.531 30.125 18.156 1 90 304 ALA B O 1
ATOM 5465 N N . CYS B 1 305 ? -20.969 28 17.781 1 89.12 305 CYS B N 1
ATOM 5466 C CA . CYS B 1 305 ? -22.344 27.562 17.656 1 89.12 305 CYS B CA 1
ATOM 5467 C C . CYS B 1 305 ? -23.094 27.734 18.984 1 89.12 305 CYS B C 1
ATOM 5469 O O . CYS B 1 305 ? -24.25 28.141 19 1 89.12 305 CYS B O 1
ATOM 5471 N N . GLY B 1 306 ? -22.453 27.406 20.016 1 88.94 306 GLY B N 1
ATOM 5472 C CA . GLY B 1 306 ? -23.047 27.609 21.328 1 88.94 306 GLY B CA 1
ATOM 5473 C C . GLY B 1 306 ? -23.359 29.078 21.609 1 88.94 306 GLY B C 1
ATOM 5474 O O . GLY B 1 306 ? -24.406 29.406 22.172 1 88.94 306 GLY B O 1
ATOM 5475 N N . SER B 1 307 ? -22.5 29.953 21.281 1 89.75 307 SER B N 1
ATOM 5476 C CA . SER B 1 307 ? -22.688 31.391 21.469 1 89.75 307 SER B CA 1
ATOM 5477 C C . SER B 1 307 ? -23.828 31.922 20.625 1 89.75 307 SER B C 1
ATOM 5479 O O . SER B 1 307 ? -24.625 32.75 21.078 1 89.75 307 SER B O 1
ATOM 5481 N N . ARG B 1 308 ? -23.812 31.422 19.469 1 89.44 308 ARG B N 1
ATOM 5482 C CA . ARG B 1 308 ? -24.891 31.844 18.562 1 89.44 308 ARG B CA 1
ATOM 5483 C C . ARG B 1 308 ? -26.25 31.422 19.094 1 89.44 308 ARG B C 1
ATOM 5485 O O . ARG B 1 308 ? -27.219 32.156 18.984 1 89.44 308 ARG B O 1
ATOM 5492 N N . ASP B 1 309 ? -26.25 30.25 19.609 1 89.88 309 ASP B N 1
ATOM 5493 C CA . ASP B 1 309 ? -27.5 29.688 20.094 1 89.88 309 ASP B CA 1
ATOM 5494 C C . ASP B 1 309 ? -27.766 30.125 21.531 1 89.88 309 ASP B C 1
ATOM 5496 O O . ASP B 1 309 ? -28.797 29.75 22.125 1 89.88 309 ASP B O 1
ATOM 5500 N N . ASN B 1 310 ? -26.984 30.844 22.047 1 89 310 ASN B N 1
ATOM 5501 C CA . ASN B 1 310 ? -27.047 31.312 23.422 1 89 310 ASN B CA 1
ATOM 5502 C C . ASN B 1 310 ? -27.172 30.156 24.406 1 89 310 ASN B C 1
ATOM 5504 O O . ASN B 1 310 ? -27.875 30.266 25.422 1 89 310 ASN B O 1
ATOM 5508 N N . ARG B 1 311 ? -26.719 29.016 24 1 90.31 311 ARG B N 1
ATOM 5509 C CA . ARG B 1 311 ? -26.656 27.797 24.828 1 90.31 311 ARG B CA 1
ATOM 5510 C C . ARG B 1 311 ? -25.406 26.984 24.516 1 90.31 311 ARG B C 1
ATOM 5512 O O . ARG B 1 311 ? -25.188 26.594 23.375 1 90.31 311 ARG B O 1
ATOM 5519 N N . PRO B 1 312 ? -24.719 26.797 25.609 1 87.69 312 PRO B N 1
ATOM 5520 C CA . PRO B 1 312 ? -23.531 25.969 25.359 1 87.69 312 PRO B CA 1
ATOM 5521 C C . PRO B 1 312 ? -23.875 24.578 24.828 1 87.69 312 PRO B C 1
ATOM 5523 O O . PRO B 1 312 ? -24.859 23.984 25.266 1 87.69 312 PRO B O 1
ATOM 5526 N N . ARG B 1 313 ? -23.094 24.141 23.859 1 90.69 313 ARG B N 1
ATOM 5527 C CA . ARG B 1 313 ? -23.297 22.812 23.312 1 90.69 313 ARG B CA 1
ATOM 5528 C C . ARG B 1 313 ? -22.812 21.734 24.281 1 90.69 313 ARG B C 1
ATOM 5530 O O . ARG B 1 313 ? -21.797 21.922 24.953 1 90.69 313 ARG B O 1
ATOM 5537 N N . GLU B 1 314 ? -23.453 20.656 24.297 1 90.5 314 GLU B N 1
ATOM 5538 C CA . GLU B 1 314 ? -23.109 19.531 25.172 1 90.5 314 GLU B CA 1
ATOM 5539 C C . GLU B 1 314 ? -21.75 18.938 24.797 1 90.5 314 GLU B C 1
ATOM 5541 O O . GLU B 1 314 ? -21.078 18.359 25.656 1 90.5 314 GLU B O 1
ATOM 5546 N N . SER B 1 315 ? -21.344 19.172 23.578 1 92.19 315 SER B N 1
ATOM 5547 C CA . SER B 1 315 ? -20.109 18.562 23.078 1 92.19 315 SER B CA 1
ATOM 5548 C C . SER B 1 315 ? -18.906 19.422 23.453 1 92.19 315 SER B C 1
ATOM 5550 O O . SER B 1 315 ? -17.766 18.938 23.406 1 92.19 315 SER B O 1
ATOM 5552 N N . THR B 1 316 ? -19.047 20.688 23.781 1 94.44 316 THR B N 1
ATOM 5553 C CA . THR B 1 316 ? -17.984 21.672 23.922 1 94.44 316 THR B CA 1
ATOM 5554 C C . THR B 1 316 ? -16.984 21.25 25 1 94.44 316 THR B C 1
ATOM 5556 O O . THR B 1 316 ? -15.773 21.297 24.781 1 94.44 316 THR B O 1
ATOM 5559 N N . PRO B 1 317 ? -17.5 20.75 26.172 1 94.62 317 PRO B N 1
ATOM 5560 C CA . PRO B 1 317 ? -16.531 20.328 27.172 1 94.62 317 PRO B CA 1
ATOM 5561 C C . PRO B 1 317 ? -15.633 19.172 26.688 1 94.62 317 PRO B C 1
ATOM 5563 O O . PRO B 1 317 ? -14.438 19.141 26.984 1 94.62 317 PRO B O 1
ATOM 5566 N N . GLY B 1 318 ? -16.188 18.281 25.969 1 96 318 GLY B N 1
ATOM 5567 C CA . GLY B 1 318 ? -15.398 17.188 25.406 1 96 318 GLY B CA 1
ATOM 5568 C C . GLY B 1 318 ? -14.32 17.656 24.453 1 96 318 GLY B C 1
ATOM 5569 O O . GLY B 1 318 ? -13.18 17.188 24.516 1 96 318 GLY B O 1
ATOM 5570 N N . TRP B 1 319 ? -14.656 18.625 23.656 1 96.25 319 TRP B N 1
ATOM 5571 C CA . TRP B 1 319 ? -13.695 19.188 22.719 1 96.25 319 TRP B CA 1
ATOM 5572 C C . TRP B 1 319 ? -12.57 19.906 23.453 1 96.25 319 TRP B C 1
ATOM 5574 O O . TRP B 1 319 ? -11.398 19.797 23.078 1 96.25 319 TRP B O 1
ATOM 5584 N N . LYS B 1 320 ? -12.922 20.672 24.469 1 96.94 320 LYS B N 1
ATOM 5585 C CA . LYS B 1 320 ? -11.938 21.422 25.234 1 96.94 320 LYS B CA 1
ATOM 5586 C C . LYS B 1 320 ? -10.945 20.484 25.922 1 96.94 320 LYS B C 1
ATOM 5588 O O . LYS B 1 320 ? -9.742 20.734 25.906 1 96.94 320 LYS B O 1
ATOM 5593 N N . GLU B 1 321 ? -11.523 19.453 26.469 1 97.94 321 GLU B N 1
ATOM 5594 C CA . GLU B 1 321 ? -10.672 18.469 27.125 1 97.94 321 GLU B CA 1
ATOM 5595 C C . GLU B 1 321 ? -9.766 17.75 26.125 1 97.94 321 GLU B C 1
ATOM 5597 O O . GLU B 1 321 ? -8.562 17.609 26.359 1 97.94 321 GLU B O 1
ATOM 5602 N N . ALA B 1 322 ? -10.352 17.312 25.031 1 98 322 ALA B N 1
ATOM 5603 C CA . ALA B 1 322 ? -9.586 16.656 23.984 1 98 322 ALA B CA 1
ATOM 5604 C C . ALA B 1 322 ? -8.453 17.547 23.484 1 98 322 ALA B C 1
ATOM 5606 O O . ALA B 1 322 ? -7.332 17.078 23.266 1 98 322 ALA B O 1
ATOM 5607 N N . HIS B 1 323 ? -8.742 18.828 23.344 1 98 323 HIS B N 1
ATOM 5608 C CA . HIS B 1 323 ? -7.754 19.781 22.844 1 98 323 HIS B CA 1
ATOM 5609 C C . HIS B 1 323 ? -6.605 19.953 23.828 1 98 323 HIS B C 1
ATOM 5611 O O . HIS B 1 323 ? -5.434 19.938 23.438 1 98 323 HIS B O 1
ATOM 5617 N N . ALA B 1 324 ? -6.934 20.156 25.094 1 98.44 324 ALA B N 1
ATOM 5618 C CA . ALA B 1 324 ? -5.906 20.312 26.125 1 98.44 324 ALA B CA 1
ATOM 5619 C C . ALA B 1 324 ? -4.988 19.094 26.172 1 98.44 324 ALA B C 1
ATOM 5621 O O . ALA B 1 324 ? -3.766 19.234 26.25 1 98.44 324 ALA B O 1
ATOM 5622 N N . LEU B 1 325 ? -5.594 17.938 26.141 1 98.56 325 LEU B N 1
ATOM 5623 C CA . LEU B 1 325 ? -4.84 16.688 26.188 1 98.56 325 LEU B CA 1
ATOM 5624 C C . LEU B 1 325 ? -3.99 16.531 24.922 1 98.56 325 LEU B C 1
ATOM 5626 O O . LEU B 1 325 ? -2.867 16.031 24.984 1 98.56 325 LEU B O 1
ATOM 5630 N N . ALA B 1 326 ? -4.516 16.891 23.797 1 98.31 326 ALA B N 1
ATOM 5631 C CA . ALA B 1 326 ? -3.76 16.844 22.547 1 98.31 326 ALA B CA 1
ATOM 5632 C C . ALA B 1 326 ? -2.537 17.75 22.609 1 98.31 326 ALA B C 1
ATOM 5634 O O . ALA B 1 326 ? -1.452 17.375 22.156 1 98.31 326 ALA B O 1
ATOM 5635 N N . CYS B 1 327 ? -2.738 18.984 23.141 1 98.44 327 CYS B N 1
ATOM 5636 C CA . CYS B 1 327 ? -1.629 19.922 23.328 1 98.44 327 CYS B CA 1
ATOM 5637 C C . CYS B 1 327 ? -0.555 19.328 24.219 1 98.44 327 CYS B C 1
ATOM 5639 O O . CYS B 1 327 ? 0.636 19.406 23.922 1 98.44 327 CYS B O 1
ATOM 5641 N N . ASN B 1 328 ? -1.006 18.734 25.25 1 98.56 328 ASN B N 1
ATOM 5642 C CA . ASN B 1 328 ? -0.07 18.109 26.188 1 98.56 328 ASN B CA 1
ATOM 5643 C C . ASN B 1 328 ? 0.681 16.953 25.531 1 98.56 328 ASN B C 1
ATOM 5645 O O . ASN B 1 328 ? 1.885 16.797 25.734 1 98.56 328 ASN B O 1
ATOM 5649 N N . ALA B 1 329 ? -0.031 16.094 24.828 1 98.69 329 ALA B N 1
ATOM 5650 C CA . ALA B 1 329 ? 0.592 14.969 24.125 1 98.69 329 ALA B CA 1
ATOM 5651 C C . ALA B 1 329 ? 1.706 15.445 23.203 1 98.69 329 ALA B C 1
ATOM 5653 O O . ALA B 1 329 ? 2.803 14.883 23.203 1 98.69 329 ALA B O 1
ATOM 5654 N N . LEU B 1 330 ? 1.421 16.484 22.469 1 98.38 330 LEU B N 1
ATOM 5655 C CA . LEU B 1 330 ? 2.398 17.047 21.531 1 98.38 330 LEU B CA 1
ATOM 5656 C C . LEU B 1 330 ? 3.619 17.578 22.281 1 98.38 330 LEU B C 1
ATOM 5658 O O . LEU B 1 330 ? 4.758 17.266 21.922 1 98.38 330 LEU B O 1
ATOM 5662 N N . THR B 1 331 ? 3.357 18.344 23.312 1 98.44 331 THR B N 1
ATOM 5663 C CA . THR B 1 331 ? 4.441 18.922 24.094 1 98.44 331 THR B CA 1
ATOM 5664 C C . THR B 1 331 ? 5.324 17.828 24.688 1 98.44 331 THR B C 1
ATOM 5666 O O . THR B 1 331 ? 6.551 17.891 24.594 1 98.44 331 THR B O 1
ATOM 5669 N N . LEU B 1 332 ? 4.715 16.844 25.266 1 98.5 332 LEU B N 1
ATOM 5670 C CA . LEU B 1 332 ? 5.438 15.75 25.891 1 98.5 332 LEU B CA 1
ATOM 5671 C C . LEU B 1 332 ? 6.238 14.953 24.875 1 98.5 332 LEU B C 1
ATOM 5673 O O . LEU B 1 332 ? 7.379 14.57 25.125 1 98.5 332 LEU B O 1
ATOM 5677 N N . ALA B 1 333 ? 5.645 14.648 23.75 1 98.44 333 ALA B N 1
ATOM 5678 C CA . ALA B 1 333 ? 6.324 13.875 22.703 1 98.44 333 ALA B CA 1
ATOM 5679 C C . ALA B 1 333 ? 7.555 14.609 22.188 1 98.44 333 ALA B C 1
ATOM 5681 O O . ALA B 1 333 ? 8.594 14 21.953 1 98.44 333 ALA B O 1
ATOM 5682 N N . VAL B 1 334 ? 7.434 15.938 22 1 97.88 334 VAL B N 1
ATOM 5683 C CA . VAL B 1 334 ? 8.539 16.75 21.516 1 97.88 334 VAL B CA 1
ATOM 5684 C C . VAL B 1 334 ? 9.641 16.812 22.578 1 97.88 334 VAL B C 1
ATOM 5686 O O . VAL B 1 334 ? 10.828 16.688 22.266 1 97.88 334 VAL B O 1
ATOM 5689 N N . GLU B 1 335 ? 9.25 17 23.828 1 97.44 335 GLU B N 1
ATOM 5690 C CA . GLU B 1 335 ? 10.219 16.984 24.922 1 97.44 335 GLU B CA 1
ATOM 5691 C C . GLU B 1 335 ? 10.961 15.656 25 1 97.44 335 GLU B C 1
ATOM 5693 O O . GLU B 1 335 ? 12.172 15.633 25.219 1 97.44 335 GLU B O 1
ATOM 5698 N N . ALA B 1 336 ? 10.172 14.609 24.828 1 97.38 336 ALA B N 1
ATOM 5699 C CA . ALA B 1 336 ? 10.781 13.289 24.828 1 97.38 336 ALA B CA 1
ATOM 5700 C C . ALA B 1 336 ? 11.805 13.164 23.703 1 97.38 336 ALA B C 1
ATOM 5702 O O . ALA B 1 336 ? 12.875 12.578 23.891 1 97.38 336 ALA B O 1
ATOM 5703 N N . GLY B 1 337 ? 11.469 13.695 22.562 1 94.69 337 GLY B N 1
ATOM 5704 C CA . GLY B 1 337 ? 12.398 13.695 21.438 1 94.69 337 GLY B CA 1
ATOM 5705 C C . GLY B 1 337 ? 13.695 14.422 21.75 1 94.69 337 GLY B C 1
ATOM 5706 O O . GLY B 1 337 ? 14.781 13.938 21.422 1 94.69 337 GLY B O 1
ATOM 5707 N N . ALA B 1 338 ? 13.602 15.562 22.312 1 93.19 338 ALA B N 1
ATOM 5708 C CA . ALA B 1 338 ? 14.773 16.344 22.688 1 93.19 338 ALA B CA 1
ATOM 5709 C C . ALA B 1 338 ? 15.609 15.617 23.734 1 93.19 338 ALA B C 1
ATOM 5711 O O . ALA B 1 338 ? 16.844 15.617 23.656 1 93.19 338 ALA B O 1
ATOM 5712 N N . LYS B 1 339 ? 14.992 15 24.641 1 93.81 339 LYS B N 1
ATOM 5713 C CA . LYS B 1 339 ? 15.688 14.242 25.672 1 93.81 339 LYS B CA 1
ATOM 5714 C C . LYS B 1 339 ? 16.422 13.047 25.078 1 93.81 339 LYS B C 1
ATOM 5716 O O . LYS B 1 339 ? 17.547 12.742 25.5 1 93.81 339 LYS B O 1
ATOM 5721 N N . ALA B 1 340 ? 15.75 12.359 24.219 1 92.38 340 ALA B N 1
ATOM 5722 C CA . ALA B 1 340 ? 16.391 11.219 23.562 1 92.38 340 ALA B CA 1
ATOM 5723 C C . ALA B 1 340 ? 17.656 11.656 22.812 1 92.38 340 ALA B C 1
ATOM 5725 O O . ALA B 1 340 ? 18.672 10.969 22.844 1 92.38 340 ALA B O 1
ATOM 5726 N N . ALA B 1 341 ? 17.531 12.766 22.109 1 87 341 ALA B N 1
ATOM 5727 C CA . ALA B 1 341 ? 18.688 13.289 21.375 1 87 341 ALA B CA 1
ATOM 5728 C C . ALA B 1 341 ? 19.859 13.578 22.312 1 87 341 ALA B C 1
ATOM 5730 O O . ALA B 1 341 ? 21.016 13.492 21.906 1 87 341 ALA B O 1
ATOM 5731 N N . ASN B 1 342 ? 19.562 13.867 23.562 1 88.12 342 ASN B N 1
ATOM 5732 C CA . ASN B 1 342 ? 20.578 14.141 24.562 1 88.12 342 ASN B CA 1
ATOM 5733 C C . ASN B 1 342 ? 20.906 12.898 25.391 1 88.12 342 ASN B C 1
ATOM 5735 O O . ASN B 1 342 ? 21.5 12.992 26.453 1 88.12 342 ASN B O 1
ATOM 5739 N N . ARG B 1 343 ? 20.391 11.766 25.031 1 90.94 343 ARG B N 1
ATOM 5740 C CA . ARG B 1 343 ? 20.625 10.469 25.656 1 90.94 343 ARG B CA 1
ATOM 5741 C C . ARG B 1 343 ? 20.141 10.453 27.094 1 90.94 343 ARG B C 1
ATOM 5743 O O . ARG B 1 343 ? 20.797 9.914 27.984 1 90.94 343 ARG B O 1
ATOM 5750 N N . ASP B 1 344 ? 19.062 11.172 27.297 1 91.44 344 ASP B N 1
ATOM 5751 C CA . ASP B 1 344 ? 18.391 11.219 28.594 1 91.44 344 ASP B CA 1
ATOM 5752 C C . ASP B 1 344 ? 17.406 10.055 28.734 1 91.44 344 ASP B C 1
ATOM 5754 O O . ASP B 1 344 ? 16.484 9.906 27.938 1 91.44 344 ASP B O 1
ATOM 5758 N N . GLU B 1 345 ? 17.547 9.273 29.734 1 87.69 345 GLU B N 1
ATOM 5759 C CA . GLU B 1 345 ? 16.766 8.055 29.953 1 87.69 345 GLU B CA 1
ATOM 5760 C C . GLU B 1 345 ? 15.297 8.383 30.219 1 87.69 345 GLU B C 1
ATOM 5762 O O . GLU B 1 345 ? 14.43 7.527 30.062 1 87.69 345 GLU B O 1
ATOM 5767 N N . ALA B 1 346 ? 15.078 9.594 30.609 1 92.69 346 ALA B N 1
ATOM 5768 C CA . ALA B 1 346 ? 13.703 10 30.906 1 92.69 346 ALA B CA 1
ATOM 5769 C C . ALA B 1 346 ? 12.883 10.086 29.625 1 92.69 346 ALA B C 1
ATOM 5771 O O . ALA B 1 346 ? 11.656 10.266 29.672 1 92.69 346 ALA B O 1
ATOM 5772 N N . ALA B 1 347 ? 13.539 9.953 28.5 1 94.56 347 ALA B N 1
ATOM 5773 C CA . ALA B 1 347 ? 12.883 10.055 27.203 1 94.56 347 ALA B CA 1
ATOM 5774 C C . ALA B 1 347 ? 11.781 9.016 27.062 1 94.56 347 ALA B C 1
ATOM 5776 O O . ALA B 1 347 ? 10.68 9.32 26.594 1 94.56 347 ALA B O 1
ATOM 5777 N N . ASN B 1 348 ? 11.992 7.871 27.547 1 93.56 348 ASN B N 1
ATOM 5778 C CA . ASN B 1 348 ? 11.031 6.785 27.406 1 93.56 348 ASN B CA 1
ATOM 5779 C C . ASN B 1 348 ? 9.781 7.023 28.266 1 93.56 348 ASN B C 1
ATOM 5781 O O . ASN B 1 348 ? 8.664 6.812 27.797 1 93.56 348 ASN B O 1
ATOM 5785 N N . GLU B 1 349 ? 10.031 7.395 29.438 1 95.62 349 GLU B N 1
ATOM 5786 C CA . GLU B 1 349 ? 8.906 7.672 30.328 1 95.62 349 GLU B CA 1
ATOM 5787 C C . GLU B 1 349 ? 8.023 8.781 29.766 1 95.62 349 GLU B C 1
ATOM 5789 O O . GLU B 1 349 ? 6.793 8.68 29.781 1 95.62 349 GLU B O 1
ATOM 5794 N N . LYS B 1 350 ? 8.625 9.766 29.312 1 96.94 350 LYS B N 1
ATOM 5795 C CA . LYS B 1 350 ? 7.883 10.883 28.734 1 96.94 350 LYS B CA 1
ATOM 5796 C C . LYS B 1 350 ? 7.125 10.445 27.484 1 96.94 350 LYS B C 1
ATOM 5798 O O . LYS B 1 350 ? 6.031 10.938 27.203 1 96.94 350 LYS B O 1
ATOM 5803 N N . THR B 1 351 ? 7.754 9.594 26.703 1 97.5 351 THR B N 1
ATOM 5804 C CA . THR B 1 351 ? 7.102 9.062 25.516 1 97.5 351 THR B CA 1
ATOM 5805 C C . THR B 1 351 ? 5.812 8.328 25.891 1 97.5 351 THR B C 1
ATOM 5807 O O . THR B 1 351 ? 4.777 8.523 25.25 1 97.5 351 THR B O 1
ATOM 5810 N N . GLU B 1 352 ? 5.863 7.566 26.891 1 97.44 352 GLU B N 1
ATOM 5811 C CA . GLU B 1 352 ? 4.688 6.824 27.344 1 97.44 352 GLU B CA 1
ATOM 5812 C C . GLU B 1 352 ? 3.602 7.766 27.859 1 97.44 352 GLU B C 1
ATOM 5814 O O . GLU B 1 352 ? 2.414 7.535 27.625 1 97.44 352 GLU B O 1
ATOM 5819 N N . GLU B 1 353 ? 4.074 8.734 28.547 1 98 353 GLU B N 1
ATOM 5820 C CA . GLU B 1 353 ? 3.123 9.734 29.031 1 98 353 GLU B CA 1
ATOM 5821 C C . GLU B 1 353 ? 2.441 10.445 27.859 1 98 353 GLU B C 1
ATOM 5823 O O . GLU B 1 353 ? 1.235 10.703 27.906 1 98 353 GLU B O 1
ATOM 5828 N N . ALA B 1 354 ? 3.215 10.805 26.891 1 98.5 354 ALA B N 1
ATOM 5829 C CA . ALA B 1 354 ? 2.672 11.461 25.703 1 98.5 354 ALA B CA 1
ATOM 5830 C C . ALA B 1 354 ? 1.608 10.594 25.031 1 98.5 354 ALA B C 1
ATOM 5832 O O . ALA B 1 354 ? 0.533 11.078 24.672 1 98.5 354 ALA B O 1
ATOM 5833 N N . LEU B 1 355 ? 1.875 9.32 24.891 1 98.12 355 LEU B N 1
ATOM 5834 C CA . LEU B 1 355 ? 0.94 8.406 24.25 1 98.12 355 LEU B CA 1
ATOM 5835 C C . LEU B 1 355 ? -0.321 8.242 25.094 1 98.12 355 LEU B C 1
ATOM 5837 O O . LEU B 1 355 ? -1.424 8.125 24.547 1 98.12 355 LEU B O 1
ATOM 5841 N N . ARG B 1 356 ? -0.137 8.148 26.375 1 98 356 ARG B N 1
ATOM 5842 C CA . ARG B 1 356 ? -1.295 8.078 27.266 1 98 356 ARG B CA 1
ATOM 5843 C C . ARG B 1 356 ? -2.184 9.312 27.094 1 98 356 ARG B C 1
ATOM 5845 O O . ARG B 1 356 ? -3.406 9.188 27.016 1 98 356 ARG B O 1
ATOM 5852 N N . CYS B 1 357 ? -1.545 10.469 27.047 1 98.31 357 CYS B N 1
ATOM 5853 C CA . CYS B 1 357 ? -2.289 11.703 26.828 1 98.31 357 CYS B CA 1
ATOM 5854 C C . CYS B 1 357 ? -3.041 11.672 25.5 1 98.31 357 CYS B C 1
ATOM 5856 O O . CYS B 1 357 ? -4.191 12.109 25.422 1 98.31 357 CYS B O 1
ATOM 5858 N N . LEU B 1 358 ? -2.385 11.18 24.5 1 98.19 358 LEU B N 1
ATOM 5859 C CA . LEU B 1 358 ? -3.023 11.078 23.188 1 98.19 358 LEU B CA 1
ATOM 5860 C C . LEU B 1 358 ? -4.242 10.164 23.25 1 98.19 358 LEU B C 1
ATOM 5862 O O . LEU B 1 358 ? -5.305 10.5 22.719 1 98.19 358 LEU B O 1
ATOM 5866 N N . GLN B 1 359 ? -4.109 9.062 23.906 1 96.94 359 GLN B N 1
ATOM 5867 C CA . GLN B 1 359 ? -5.215 8.117 24.031 1 96.94 359 GLN B CA 1
ATOM 5868 C C . GLN B 1 359 ? -6.379 8.727 24.812 1 96.94 359 GLN B C 1
ATOM 5870 O O . GLN B 1 359 ? -7.543 8.539 24.438 1 96.94 359 GLN B O 1
ATOM 5875 N N . GLU B 1 360 ? -6.059 9.406 25.828 1 97.88 360 GLU B N 1
ATOM 5876 C CA . GLU B 1 360 ? -7.086 10.086 26.609 1 97.88 360 GLU B CA 1
ATOM 5877 C C . GLU B 1 360 ? -7.766 11.18 25.797 1 97.88 360 GLU B C 1
ATOM 5879 O O . GLU B 1 360 ? -8.969 11.406 25.938 1 97.88 360 GLU B O 1
ATOM 5884 N N . SER B 1 361 ? -6.953 11.859 25.016 1 97.94 361 SER B N 1
ATOM 5885 C CA . SER B 1 361 ? -7.52 12.883 24.141 1 97.94 361 SER B CA 1
ATOM 5886 C C . SER B 1 361 ? -8.531 12.273 23.172 1 97.94 361 SER B C 1
ATOM 5888 O O . SER B 1 361 ? -9.625 12.82 23 1 97.94 361 SER B O 1
ATOM 5890 N N . LEU B 1 362 ? -8.156 11.195 22.594 1 96.62 362 LEU B N 1
ATOM 5891 C CA . LEU B 1 362 ? -9.047 10.508 21.656 1 96.62 362 LEU B CA 1
ATOM 5892 C C . LEU B 1 362 ? -10.328 10.062 22.344 1 96.62 362 LEU B C 1
ATOM 5894 O O . LEU B 1 362 ? -11.414 10.148 21.766 1 96.62 362 LEU B O 1
ATOM 5898 N N . ALA B 1 363 ? -10.203 9.648 23.547 1 95.69 363 ALA B N 1
ATOM 5899 C CA . ALA B 1 363 ? -11.352 9.188 24.328 1 95.69 363 ALA B CA 1
ATOM 5900 C C . ALA B 1 363 ? -12.258 10.352 24.703 1 95.69 363 ALA B C 1
ATOM 5902 O O . ALA B 1 363 ? -13.461 10.164 24.906 1 95.69 363 ALA B O 1
ATOM 5903 N N . ALA B 1 364 ? -11.703 11.508 24.797 1 96.56 364 ALA B N 1
ATOM 5904 C CA . ALA B 1 364 ? -12.445 12.688 25.234 1 96.56 364 ALA B CA 1
ATOM 5905 C C . ALA B 1 364 ? -13.266 13.273 24.094 1 96.56 364 ALA B C 1
ATOM 5907 O O . ALA B 1 364 ? -14.172 14.078 24.312 1 96.56 364 ALA B O 1
ATOM 5908 N N . ILE B 1 365 ? -12.906 12.898 22.844 1 95.69 365 ILE B N 1
ATOM 5909 C CA . ILE B 1 365 ? -13.656 13.375 21.688 1 95.69 365 ILE B CA 1
ATOM 5910 C C . ILE B 1 365 ? -15.125 12.977 21.828 1 95.69 365 ILE B C 1
ATOM 5912 O O . ILE B 1 365 ? -15.43 11.859 22.25 1 95.69 365 ILE B O 1
ATOM 5916 N N . PRO B 1 366 ? -16.016 13.867 21.5 1 94.25 366 PRO B N 1
ATOM 5917 C CA . PRO B 1 366 ? -17.438 13.516 21.547 1 94.25 366 PRO B CA 1
ATOM 5918 C C . PRO B 1 366 ? -17.75 12.242 20.781 1 94.25 366 PRO B C 1
ATOM 5920 O O . PRO B 1 366 ? -17.203 12.008 19.703 1 94.25 366 PRO B O 1
ATOM 5923 N N . ALA B 1 367 ? -18.688 11.531 21.172 1 89.44 367 ALA B N 1
ATOM 5924 C CA . ALA B 1 367 ? -18.984 10.18 20.719 1 89.44 367 ALA B CA 1
ATOM 5925 C C . ALA B 1 367 ? -19.359 10.18 19.234 1 89.44 367 ALA B C 1
ATOM 5927 O O . ALA B 1 367 ? -19.031 9.242 18.5 1 89.44 367 ALA B O 1
ATOM 5928 N N . SER B 1 368 ? -20 11.172 18.828 1 86.88 368 SER B N 1
ATOM 5929 C CA . SER B 1 368 ? -20.469 11.242 17.438 1 86.88 368 SER B CA 1
ATOM 5930 C C . SER B 1 368 ? -19.297 11.328 16.469 1 86.88 368 SER B C 1
ATOM 5932 O O . SER B 1 368 ? -19.453 11.047 15.273 1 86.88 368 SER B O 1
ATOM 5934 N N . HIS B 1 369 ? -18.109 11.648 16.984 1 88.75 369 HIS B N 1
ATOM 5935 C CA . HIS B 1 369 ? -16.953 11.836 16.109 1 88.75 369 HIS B CA 1
ATOM 5936 C C . HIS B 1 369 ? -15.898 10.758 16.359 1 88.75 369 HIS B C 1
ATOM 5938 O O . HIS B 1 369 ? -14.828 10.781 15.75 1 88.75 369 HIS B O 1
ATOM 5944 N N . ARG B 1 370 ? -16.25 9.914 17.266 1 87 370 ARG B N 1
ATOM 5945 C CA . ARG B 1 370 ? -15.297 8.852 17.594 1 87 370 ARG B CA 1
ATOM 5946 C C . ARG B 1 370 ? -15.555 7.605 16.75 1 87 370 ARG B C 1
ATOM 5948 O O . ARG B 1 370 ? -16.703 7.195 16.578 1 87 370 ARG B O 1
ATOM 5955 N N . ARG B 1 371 ? -14.477 7.129 16.141 1 79.94 371 ARG B N 1
ATOM 5956 C CA . ARG B 1 371 ? -14.5 5.859 15.43 1 79.94 371 ARG B CA 1
ATOM 5957 C C . ARG B 1 371 ? -13.305 4.996 15.805 1 79.94 371 ARG B C 1
ATOM 5959 O O . ARG B 1 371 ? -12.227 5.516 16.109 1 79.94 371 ARG B O 1
ATOM 5966 N N . ASP B 1 372 ? -13.484 3.766 16.016 1 76.62 372 ASP B N 1
ATOM 5967 C CA . ASP B 1 372 ? -12.352 2.881 16.266 1 76.62 372 ASP B CA 1
ATOM 5968 C C . ASP B 1 372 ? -12.633 1.478 15.727 1 76.62 372 ASP B C 1
ATOM 5970 O O . ASP B 1 372 ? -13.758 0.989 15.805 1 76.62 372 ASP B O 1
ATOM 5974 N N . ILE B 1 373 ? -11.703 1.035 15.07 1 83.5 373 ILE B N 1
ATOM 5975 C CA . ILE B 1 373 ? -11.719 -0.344 14.594 1 83.5 373 ILE B CA 1
ATOM 5976 C C . ILE B 1 373 ? -10.734 -1.183 15.406 1 83.5 373 ILE B C 1
ATOM 5978 O O . ILE B 1 373 ? -9.531 -0.924 15.391 1 83.5 373 ILE B O 1
ATOM 5982 N N . ASP B 1 374 ? -11.297 -2.006 16.203 1 86.19 374 ASP B N 1
ATOM 5983 C CA . ASP B 1 374 ? -10.469 -2.959 16.938 1 86.19 374 ASP B CA 1
ATOM 5984 C C . ASP B 1 374 ? -10.773 -4.395 16.516 1 86.19 374 ASP B C 1
ATOM 5986 O O . ASP B 1 374 ? -11.531 -5.098 17.188 1 86.19 374 ASP B O 1
ATOM 5990 N N . LEU B 1 375 ? -10.148 -4.797 15.562 1 88 375 LEU B N 1
ATOM 5991 C CA . LEU B 1 375 ? -10.383 -6.121 14.992 1 88 375 LEU B CA 1
ATOM 5992 C C . LEU B 1 375 ? -9.992 -7.215 15.977 1 88 375 LEU B C 1
ATOM 5994 O O . LEU B 1 375 ? -10.664 -8.242 16.062 1 88 375 LEU B O 1
ATOM 5998 N N . MET B 1 376 ? -9 -6.922 16.766 1 89.75 376 MET B N 1
ATOM 5999 C CA . MET B 1 376 ? -8.43 -7.961 17.625 1 89.75 376 MET B CA 1
ATOM 6000 C C . MET B 1 376 ? -9.328 -8.211 18.828 1 89.75 376 MET B C 1
ATOM 6002 O O . MET B 1 376 ? -9.156 -9.211 19.531 1 89.75 376 MET B O 1
ATOM 6006 N N . ARG B 1 377 ? -10.25 -7.34 19.031 1 87.75 377 ARG B N 1
ATOM 6007 C CA . ARG B 1 377 ? -11.203 -7.547 20.125 1 87.75 377 ARG B CA 1
ATOM 6008 C C . ARG B 1 377 ? -12.039 -8.805 19.875 1 87.75 377 ARG B C 1
ATOM 6010 O O . ARG B 1 377 ? -12.5 -9.438 20.828 1 87.75 377 ARG B O 1
ATOM 6017 N N . SER B 1 378 ? -12.242 -9.156 18.641 1 89.12 378 SER B N 1
ATOM 6018 C CA . SER B 1 378 ? -13.086 -10.289 18.281 1 89.12 378 SER B CA 1
ATOM 6019 C C . SER B 1 378 ? -12.25 -11.516 17.938 1 89.12 378 SER B C 1
ATOM 6021 O O . SER B 1 378 ? -12.766 -12.484 17.375 1 89.12 378 SER B O 1
ATOM 6023 N N . TRP B 1 379 ? -10.969 -11.414 18.234 1 92.81 379 TRP B N 1
ATOM 6024 C CA . TRP B 1 379 ? -10.109 -12.57 17.984 1 92.81 379 TRP B CA 1
ATOM 6025 C C . TRP B 1 379 ? -10.469 -13.734 18.891 1 92.81 379 TRP B C 1
ATOM 6027 O O . TRP B 1 379 ? -10.539 -13.578 20.109 1 92.81 379 TRP B O 1
ATOM 6037 N N . ASP B 1 380 ? -10.797 -14.852 18.312 1 91.81 380 ASP B N 1
ATOM 6038 C CA . ASP B 1 380 ? -11.062 -16.094 19.016 1 91.81 380 ASP B CA 1
ATOM 6039 C C . ASP B 1 380 ? -10.016 -17.156 18.672 1 91.81 380 ASP B C 1
ATOM 6041 O O . ASP B 1 380 ? -10.086 -17.781 17.609 1 91.81 380 ASP B O 1
ATOM 6045 N N . GLU B 1 381 ? -9.148 -17.406 19.562 1 89.56 381 GLU B N 1
ATOM 6046 C CA . GLU B 1 381 ? -8 -18.281 19.328 1 89.56 381 GLU B CA 1
ATOM 6047 C C . GLU B 1 381 ? -8.445 -19.688 18.969 1 89.56 381 GLU B C 1
ATOM 6049 O O . GLU B 1 381 ? -7.922 -20.297 18.016 1 89.56 381 GLU B O 1
ATOM 6054 N N . GLU B 1 382 ? -9.367 -20.219 19.656 1 86.38 382 GLU B N 1
ATOM 6055 C CA . GLU B 1 382 ? -9.82 -21.594 19.438 1 86.38 382 GLU B CA 1
ATOM 6056 C C . GLU B 1 382 ? -10.523 -21.75 18.094 1 86.38 382 GLU B C 1
ATOM 6058 O O . GLU B 1 382 ? -10.258 -22.688 17.359 1 86.38 382 GLU B O 1
ATOM 6063 N N . ARG B 1 383 ? -11.305 -20.875 17.844 1 89.5 383 ARG B N 1
ATOM 6064 C CA . ARG B 1 383 ? -12.062 -20.969 16.594 1 89.5 383 ARG B CA 1
ATOM 6065 C C . ARG B 1 383 ? -11.164 -20.75 15.383 1 89.5 383 ARG B C 1
ATOM 6067 O O . ARG B 1 383 ? -11.352 -21.391 14.344 1 89.5 383 ARG B O 1
ATOM 6074 N N . VAL B 1 384 ? -10.188 -19.812 15.523 1 91.12 384 VAL B N 1
ATOM 6075 C CA . VAL B 1 384 ? -9.305 -19.484 14.414 1 91.12 384 VAL B CA 1
ATOM 6076 C C . VAL B 1 384 ? -8.383 -20.672 14.125 1 91.12 384 VAL B C 1
ATOM 6078 O O . VAL B 1 384 ? -7.969 -20.875 12.977 1 91.12 384 VAL B O 1
ATOM 6081 N N . GLU B 1 385 ? -8.141 -21.422 15.094 1 88.69 385 GLU B N 1
ATOM 6082 C CA . GLU B 1 385 ? -7.246 -22.562 14.938 1 88.69 385 GLU B CA 1
ATOM 6083 C C . GLU B 1 385 ? -7.816 -23.562 13.938 1 88.69 385 GLU B C 1
ATOM 6085 O O . GLU B 1 385 ? -7.062 -24.219 13.211 1 88.69 385 GLU B O 1
ATOM 6090 N N . PHE B 1 386 ? -9.164 -23.609 13.883 1 85.06 386 PHE B N 1
ATOM 6091 C CA . PHE B 1 386 ? -9.742 -24.672 13.078 1 85.06 386 PHE B CA 1
ATOM 6092 C C . PHE B 1 386 ? -10.609 -24.109 11.961 1 85.06 386 PHE B C 1
ATOM 6094 O O . PHE B 1 386 ? -11.289 -24.859 11.258 1 85.06 386 PHE B O 1
ATOM 6101 N N . CYS B 1 387 ? -10.555 -22.828 11.781 1 83.38 387 CYS B N 1
ATOM 6102 C CA . CYS B 1 387 ? -11.344 -22.297 10.68 1 83.38 387 CYS B CA 1
ATOM 6103 C C . CYS B 1 387 ? -10.594 -22.406 9.359 1 83.38 387 CYS B C 1
ATOM 6105 O O . CYS B 1 387 ? -9.359 -22.5 9.352 1 83.38 387 CYS B O 1
#

Nearest PDB structures (foldseek):
  8t10-assembly1_C  TM=4.990E-01  e=2.131E+00  Rattus norvegicus
  7lpd-assembly1_A  TM=4.549E-01  e=1.553E+00  Rattus norvegicus
  8x94-assembly1_A  TM=4.773E-01  e=2.496E+00  Homo sapiens
  8u4d-assembly1_A  TM=4.761E-01  e=2.368E+00  Rattus norvegicus
  7l2l-assembly1_C  TM=4.629E-01  e=4.011E+00  Rattus norvegicus

Solvent-accessible surface area (backbone atoms only — not comparable to full-atom values): 39233 Å² total; per-residue (Å²): 130,82,68,48,63,62,77,75,70,37,53,73,41,58,72,68,54,37,49,50,49,40,54,53,27,23,74,70,54,73,33,66,51,52,12,50,56,49,40,60,68,52,29,39,64,56,65,67,56,47,41,50,53,28,43,74,69,70,36,70,88,49,48,72,75,39,51,31,68,74,47,29,55,64,36,75,38,59,49,90,51,74,64,73,75,46,46,73,42,84,48,58,41,19,40,66,53,64,69,57,52,47,51,34,51,50,46,38,29,33,42,32,12,24,46,43,54,81,88,63,41,88,47,53,53,42,46,49,56,58,51,42,40,64,41,43,64,65,42,24,74,50,26,50,40,36,29,51,53,50,39,69,48,43,35,32,92,85,25,61,79,56,30,41,36,36,37,29,18,33,82,82,32,60,23,35,38,36,40,38,40,76,77,66,87,85,46,72,64,52,55,46,23,49,50,26,19,51,52,50,51,44,50,53,39,40,50,55,30,36,73,73,69,41,60,74,54,52,31,37,35,36,45,28,55,86,43,42,41,33,41,34,41,34,38,59,49,44,79,62,26,40,52,30,35,30,26,37,79,48,90,97,48,78,67,42,53,65,49,54,50,42,62,77,44,95,89,26,44,44,52,22,56,54,34,42,48,58,53,39,16,31,51,44,31,51,50,45,51,38,47,35,51,39,39,44,53,52,28,51,48,35,49,50,52,12,60,72,66,74,42,81,45,86,52,34,65,28,27,51,51,16,31,54,28,30,51,46,16,48,52,31,10,34,51,14,26,55,29,17,69,66,65,36,78,63,17,58,59,33,22,52,50,12,51,50,28,39,52,50,14,59,66,32,38,42,69,92,73,56,53,75,63,64,59,71,76,46,64,49,71,73,60,58,64,36,90,129,82,69,50,62,64,76,74,72,35,53,73,44,56,72,68,54,37,49,50,49,40,53,52,28,22,73,69,56,74,33,64,53,51,11,50,57,47,39,61,68,52,30,39,64,59,65,67,56,49,41,50,54,29,44,74,70,66,37,71,91,52,46,72,75,38,51,30,69,75,46,30,54,62,35,75,37,60,52,88,52,73,63,73,75,46,46,76,42,85,46,56,41,19,40,66,52,65,67,58,51,49,52,33,52,51,47,38,29,35,41,32,12,22,48,44,54,80,88,63,40,86,47,54,52,41,46,50,58,59,52,42,40,65,42,44,65,66,42,25,73,48,26,50,39,36,28,51,52,50,40,69,47,44,34,30,94,85,26,66,76,58,30,41,36,38,37,30,18,34,81,82,32,60,23,35,37,35,40,39,42,78,76,66,88,87,47,71,64,53,55,45,23,51,50,25,19,51,53,49,51,44,51,53,40,39,51,55,29,36,72,73,68,41,60,73,54,52,29,36,35,35,45,27,54,86,42,42,41,35,40,35,41,35,37,59,49,44,78,61,26,41,52,29,35,32,26,37,78,48,90,98,47,77,66,42,53,65,49,56,50,42,61,78,44,96,87,27,44,43,52,23,56,54,33,42,48,59,52,39,16,31,52,46,31,52,51,45,51,37,47,35,50,39,37,45,52,51,27,51,49,35,49,50,50,11,61,72,65,73,42,80,45,87,53,35,63,27,25,52,50,16,31,54,28,30,51,47,15,46,52,32,10,33,51,15,26,56,28,17,68,68,66,37,78,62,16,58,60,33,21,52,50,14,51,52,29,40,52,51,14,59,67,32,38,43,70,93,72,55,54,74,64,63,59,70,78,47,64,49,70,72,60,59,63,38,91